Protein AF-A0A1M2VY82-F1 (afdb_monomer_lite)

Secondary structure (DSSP, 8-state):
---------PPPHHHHHHHHHHHHHHHHHHHHHHHHHHHHHHHHHHHHHHHHTS----------EEEEE-TTSSTTT-GGGGT-EEEEEEETTT--SS--SEEEEEE--TT--GGGGHHHHHHHHHHHEEETTEEPTTTTTTT---EEEEEEE-TT--TTT-HHHHHHHHHHHHHHHHHHHTTS-TT--EEEEEETHHHHHHHTT-S-TTEEEEEEES--SSS-S----HHHHHHHHHHHHHHTT--S-EEEEE-GGG-SSS-HHHHSPP-----SS----EEEEETTTSTTT-S---TTGGGT-HHHHHHHHHHHHHHHH--SHHHHHHHHHHHH--SSS--SSPPP-PPB-PPTTSEEEPPTT--EEEES-EEEEEEEEEPPPPPTT--EEEEEEEEESSBBTTB--SS--S-EEEEEEE-SSSS--BEEPPPSEEEEE--PPTTS-SSPTTT---TT--EEEEEEEEE--TT-EEEEEEEEEES-SEEEEEEPPSS---------TT-SS--EEEEEEETTEEEEEE--TT-----------PPTTS--------EEEEE--SS---S-------HHHHHHHHHHHTHHHHHHHHHHHHHHHHHHHHHHHHHT--S------------

Foldseek 3Di:
DDDDDDDDDDDDPVVVVVVVVVVVVVVLVVVLVVLVVLLVLLQVLQVVLLCFAFFFQFAFADFQWDKDWPVVLAVVLPVCNVQKTKIWIDRVFADDPDDWAAEAEEFEAQLDAQCLQGQLLRLLSVQQAPGRPHGDPVQPPQQFIGYTYMYMGRVNHGCLADLVSLVSSLVSVLSVQVVVCVSDDPPGAYAYEYAACRLLSVLLNPPDPRYQAYEYELYQQQDRLDDNDPNVVVSSVVSLVRLLPHQRAYEFEHLAPSALSRHPLRRANDDHPPDDPRPRHYYYAYQCLWAQRNGRAYRSRRSGRCSNSNLVSQLVRQSRSADDSVSNSLSCCVSGPRQLDDRPDDQDFDKDFDDPPQAAEDDAPDKDKDAQDDAKHKYKYWDDADDVPDFWWKKKKKWWQAEAPPDHFPRGAQKYKWKWKFDPDPGGITGTADFPTWGWDAFDDALAWPQHRNNGGGSSGTMIMGMHIGGNDPGMMMMIIMHDGPRHTMMIIDTDDPDDDDDDADDDPPFRGFKWKWKDQDSNDIHIGGPRPNDPRDNNRDHDDNDVVDDDPDPDDIDIDIDGSVNDDDPDDDDDDDVSSVSNSCCSSCVVVSVVVSVVSVVVVVVVVVVCVVVVPPDDDDDDDDDPDDD

Structure (mmCIF, N/CA/C/O backbone):
data_AF-A0A1M2VY82-F1
#
_entry.id   AF-A0A1M2VY82-F1
#
loop_
_atom_site.group_PDB
_atom_site.id
_atom_site.type_symbol
_atom_site.label_atom_id
_atom_site.label_alt_id
_atom_site.label_comp_id
_atom_site.label_asym_id
_atom_site.label_entity_id
_atom_site.label_seq_id
_atom_site.pdbx_PDB_ins_code
_atom_site.Cartn_x
_atom_site.Cartn_y
_atom_site.Cartn_z
_atom_site.occupancy
_atom_site.B_iso_or_equiv
_atom_site.auth_seq_id
_atom_site.auth_comp_id
_atom_site.auth_asym_id
_atom_site.auth_atom_id
_atom_site.pdbx_PDB_model_num
ATOM 1 N N . MET A 1 1 ? 37.578 89.506 -25.549 1.00 39.81 1 MET A N 1
ATOM 2 C CA . MET A 1 1 ? 36.637 89.122 -24.476 1.00 39.81 1 MET A CA 1
ATOM 3 C C . MET A 1 1 ? 36.049 87.773 -24.835 1.00 39.81 1 MET A C 1
ATOM 5 O O . MET A 1 1 ? 35.577 87.586 -25.945 1.00 39.81 1 MET A O 1
ATOM 9 N N . THR A 1 2 ? 36.244 86.821 -23.937 1.00 38.34 2 THR A N 1
ATOM 10 C CA . THR A 1 2 ? 36.054 85.375 -24.073 1.00 38.34 2 THR A CA 1
ATOM 11 C C . THR A 1 2 ? 34.580 84.970 -24.056 1.00 38.34 2 THR A C 1
ATOM 13 O O . THR A 1 2 ? 33.896 85.214 -23.067 1.00 38.34 2 THR A O 1
ATOM 16 N N . SER A 1 3 ? 34.121 84.293 -25.111 1.00 35.38 3 SER A N 1
ATOM 17 C CA . SER A 1 3 ? 32.916 83.455 -25.095 1.00 35.38 3 SER A CA 1
ATOM 18 C C . SER A 1 3 ? 33.365 82.002 -24.938 1.00 35.38 3 SER A C 1
ATOM 20 O O . SER A 1 3 ? 34.047 81.460 -25.808 1.00 35.38 3 SER A O 1
ATOM 22 N N . GLY A 1 4 ? 33.071 81.409 -23.780 1.00 38.34 4 GLY A N 1
ATOM 23 C CA . GLY A 1 4 ? 33.342 80.009 -23.483 1.00 38.34 4 GLY A CA 1
ATOM 24 C C . GLY A 1 4 ? 32.235 79.119 -24.038 1.00 38.34 4 GLY A C 1
ATOM 25 O O . GLY A 1 4 ? 31.127 79.098 -23.512 1.00 38.34 4 GLY A O 1
ATOM 26 N N . THR A 1 5 ? 32.542 78.354 -25.081 1.00 43.88 5 THR A N 1
ATOM 27 C CA . THR A 1 5 ? 31.709 77.243 -25.551 1.00 43.88 5 THR A CA 1
ATOM 28 C C . THR A 1 5 ? 32.062 75.962 -24.796 1.00 43.88 5 THR A C 1
ATOM 30 O O . THR A 1 5 ? 33.192 75.475 -24.872 1.00 43.88 5 THR A O 1
ATOM 33 N N . ASN A 1 6 ? 31.072 75.412 -24.090 1.00 46.72 6 ASN A N 1
ATOM 34 C CA . ASN A 1 6 ? 31.069 74.084 -23.473 1.00 46.72 6 ASN A CA 1
ATOM 35 C C . ASN A 1 6 ? 31.542 72.991 -24.454 1.00 46.72 6 ASN A C 1
ATOM 37 O O . ASN A 1 6 ? 30.836 72.675 -25.411 1.00 46.72 6 ASN A O 1
ATOM 41 N N . ARG A 1 7 ? 32.683 72.341 -24.180 1.00 41.84 7 ARG A N 1
ATOM 42 C CA . ARG A 1 7 ? 32.998 71.009 -24.726 1.00 41.84 7 ARG A CA 1
ATOM 43 C C . ARG A 1 7 ? 32.523 69.949 -23.736 1.00 41.84 7 ARG A C 1
ATOM 45 O O . ARG A 1 7 ? 33.164 69.718 -22.713 1.00 41.84 7 ARG A O 1
ATOM 52 N N . ARG A 1 8 ? 31.414 69.283 -24.061 1.00 46.25 8 ARG A N 1
ATOM 53 C CA . ARG A 1 8 ? 31.051 67.983 -23.481 1.00 46.25 8 ARG A CA 1
ATOM 54 C C . ARG A 1 8 ? 32.192 67.006 -23.812 1.00 46.25 8 ARG A C 1
ATOM 56 O O . ARG A 1 8 ? 32.495 66.801 -24.981 1.00 46.25 8 ARG A O 1
ATOM 63 N N . LYS A 1 9 ? 32.860 66.455 -22.794 1.00 45.47 9 LYS A N 1
ATOM 64 C CA . LYS A 1 9 ? 33.780 65.317 -22.949 1.00 45.47 9 LYS A CA 1
ATOM 65 C C . LYS A 1 9 ? 32.943 64.081 -23.291 1.00 45.47 9 LYS A C 1
ATOM 67 O O . LYS A 1 9 ? 32.329 63.505 -22.398 1.00 45.47 9 LYS A O 1
ATOM 72 N N . GLU A 1 10 ? 32.908 63.689 -24.557 1.00 49.75 10 GLU A N 1
ATOM 73 C CA . GLU A 1 10 ? 32.494 62.338 -24.948 1.00 49.75 10 GLU A CA 1
ATOM 74 C C . GLU A 1 10 ? 33.611 61.356 -24.556 1.00 49.75 10 GLU A C 1
ATOM 76 O O . GLU A 1 10 ? 34.790 61.608 -24.820 1.00 49.75 10 GLU A O 1
ATOM 81 N N . ARG A 1 11 ? 33.262 60.278 -23.840 1.00 46.00 11 ARG A N 1
ATOM 82 C CA . ARG A 1 11 ? 34.206 59.196 -23.509 1.00 46.00 11 ARG A CA 1
ATOM 83 C C . ARG A 1 11 ? 34.507 58.384 -24.778 1.00 46.00 11 ARG A C 1
ATOM 85 O O . ARG A 1 11 ? 33.597 58.188 -25.579 1.00 46.00 11 ARG A O 1
ATOM 92 N N . PRO A 1 12 ? 35.744 57.892 -24.963 1.00 44.81 12 PRO A N 1
ATOM 93 C CA . PRO A 1 12 ? 36.091 57.073 -26.119 1.00 44.81 12 PRO A CA 1
ATOM 94 C C . PRO A 1 12 ? 35.356 55.715 -26.081 1.00 44.81 12 PRO A C 1
ATOM 96 O O . PRO A 1 12 ? 35.240 55.129 -25.001 1.00 44.81 12 PRO A O 1
ATOM 99 N N . PRO A 1 13 ? 34.912 55.182 -27.236 1.00 51.91 13 PRO A N 1
ATOM 100 C CA . PRO A 1 13 ? 34.084 53.971 -27.324 1.00 51.91 13 PRO A CA 1
ATOM 101 C C . PRO A 1 13 ? 34.755 52.712 -26.745 1.00 51.91 13 PRO A C 1
ATOM 103 O O . PRO A 1 13 ? 34.078 51.871 -26.172 1.00 51.91 13 PRO A O 1
ATOM 106 N N . PHE A 1 14 ? 36.088 52.629 -26.779 1.00 47.03 14 PHE A N 1
ATOM 107 C CA . PHE A 1 14 ? 36.851 51.495 -26.237 1.00 47.03 14 PHE A CA 1
ATOM 108 C C . PHE A 1 14 ? 36.823 51.372 -24.702 1.00 47.03 14 PHE A C 1
ATOM 110 O O . PHE A 1 14 ? 37.009 50.284 -24.173 1.00 47.03 14 PHE A O 1
ATOM 117 N N . ALA A 1 15 ? 36.622 52.473 -23.968 1.00 46.16 15 ALA A N 1
ATOM 118 C CA . ALA A 1 15 ? 36.572 52.438 -22.501 1.00 46.16 15 ALA A CA 1
ATOM 119 C C . ALA A 1 15 ? 35.181 52.048 -21.974 1.00 46.16 15 ALA A C 1
ATOM 121 O O . ALA A 1 15 ? 35.079 51.510 -20.877 1.00 46.16 15 ALA A O 1
ATOM 122 N N . ALA A 1 16 ? 34.127 52.307 -22.755 1.00 49.38 16 ALA A N 1
ATOM 123 C CA . ALA A 1 16 ? 32.776 51.850 -22.442 1.00 49.38 16 ALA A CA 1
ATOM 124 C C . ALA A 1 16 ? 32.661 50.321 -22.583 1.00 49.38 16 ALA A C 1
ATOM 126 O O . ALA A 1 16 ? 32.101 49.683 -21.702 1.00 49.38 16 ALA A O 1
ATOM 127 N N . ASP A 1 17 ? 33.294 49.748 -23.611 1.00 54.78 17 ASP A N 1
ATOM 128 C CA . ASP A 1 17 ? 33.278 48.307 -23.920 1.00 54.78 17 ASP A CA 1
ATOM 129 C C . ASP A 1 17 ? 33.936 47.442 -22.818 1.00 54.78 17 ASP A C 1
ATOM 131 O O . ASP A 1 17 ? 33.444 46.374 -22.454 1.00 54.78 17 ASP A O 1
ATOM 135 N N . VAL A 1 18 ? 35.031 47.929 -22.215 1.00 56.91 18 VAL A N 1
ATOM 136 C CA . VAL A 1 18 ? 35.753 47.214 -21.140 1.00 56.91 18 VAL A CA 1
ATOM 137 C C . VAL A 1 18 ? 35.019 47.298 -19.795 1.00 56.91 18 VAL A C 1
ATOM 139 O O . VAL A 1 18 ? 34.948 46.299 -19.075 1.00 56.91 18 VAL A O 1
ATOM 142 N N . ASP A 1 19 ? 34.447 48.460 -19.456 1.00 58.56 19 ASP A N 1
ATOM 143 C CA . ASP A 1 19 ? 33.618 48.620 -18.249 1.00 58.56 19 ASP A CA 1
ATOM 144 C C . ASP A 1 19 ? 32.339 47.766 -18.339 1.00 58.56 19 ASP A C 1
ATOM 146 O O . ASP A 1 19 ? 31.930 47.152 -17.350 1.00 58.56 19 ASP A O 1
ATOM 150 N N . GLU A 1 20 ? 31.742 47.667 -19.530 1.00 61.03 20 GLU A N 1
ATOM 151 C CA . GLU A 1 20 ? 30.562 46.843 -19.803 1.00 61.03 20 GLU A CA 1
ATOM 152 C C . GLU A 1 20 ? 30.895 45.340 -19.731 1.00 61.03 20 GLU A C 1
ATOM 154 O O . GLU A 1 20 ? 30.187 44.580 -19.064 1.00 61.03 20 GLU A O 1
ATOM 159 N N . GLN A 1 21 ? 32.050 44.913 -20.259 1.00 59.47 21 GLN A N 1
ATOM 160 C CA . GLN A 1 21 ? 32.574 43.550 -20.078 1.00 59.47 21 GLN A CA 1
ATOM 161 C C . GLN A 1 21 ? 32.847 43.194 -18.611 1.00 59.47 21 GLN A C 1
ATOM 163 O O . GLN A 1 21 ? 32.533 42.086 -18.167 1.00 59.47 21 GLN A O 1
ATOM 168 N N . HIS A 1 22 ? 33.438 44.105 -17.835 1.00 66.25 22 HIS A N 1
ATOM 169 C CA . HIS A 1 22 ? 33.717 43.871 -16.415 1.00 66.25 22 HIS A CA 1
ATOM 170 C C . HIS A 1 22 ? 32.434 43.823 -15.577 1.00 66.25 22 HIS A C 1
ATOM 172 O O . HIS A 1 22 ? 32.337 43.010 -14.654 1.00 66.25 22 HIS A O 1
ATOM 178 N N . ALA A 1 23 ? 31.433 44.642 -15.907 1.00 68.44 23 ALA A N 1
ATOM 179 C CA . ALA A 1 23 ? 30.114 44.583 -15.287 1.00 68.44 23 ALA A CA 1
ATOM 180 C C . ALA A 1 23 ? 29.405 43.252 -15.590 1.00 68.44 23 ALA A C 1
ATOM 182 O O . ALA A 1 23 ? 28.889 42.611 -14.672 1.00 68.44 23 ALA A O 1
ATOM 183 N N . MET A 1 24 ? 29.456 42.791 -16.843 1.00 67.25 24 MET A N 1
ATOM 184 C CA . MET A 1 24 ? 28.854 41.526 -17.273 1.00 67.25 24 MET A CA 1
ATOM 185 C C . MET A 1 24 ? 29.531 40.310 -16.621 1.00 67.25 24 MET A C 1
ATOM 187 O O . MET A 1 24 ? 28.850 39.424 -16.110 1.00 67.25 24 MET A O 1
ATOM 191 N N . SER A 1 25 ? 30.865 40.302 -16.526 1.00 70.75 25 SER A N 1
ATOM 192 C CA . SER A 1 25 ? 31.622 39.242 -15.842 1.00 70.75 25 SER A CA 1
ATOM 193 C C . SER A 1 25 ? 31.306 39.158 -14.341 1.00 70.75 25 SER A C 1
ATOM 195 O O . SER A 1 25 ? 31.127 38.066 -13.799 1.00 70.75 25 SER A O 1
ATOM 197 N N . ARG A 1 26 ? 31.167 40.305 -13.660 1.00 77.50 26 ARG A N 1
ATOM 198 C CA . ARG A 1 26 ? 30.767 40.354 -12.242 1.00 77.50 26 ARG A CA 1
ATOM 199 C C . ARG A 1 26 ? 29.339 39.864 -12.033 1.00 77.50 26 ARG A C 1
ATOM 201 O O . ARG A 1 26 ? 29.094 39.128 -11.081 1.00 77.50 26 ARG A O 1
ATOM 208 N N . LEU A 1 27 ? 28.414 40.243 -12.915 1.00 78.25 27 LEU A N 1
ATOM 209 C CA . LEU A 1 27 ? 27.028 39.781 -12.863 1.00 78.25 27 LEU A CA 1
ATOM 210 C C . LEU A 1 27 ? 26.944 38.258 -13.035 1.00 78.25 27 LEU A C 1
ATOM 212 O O . LEU A 1 27 ? 26.254 37.593 -12.268 1.00 78.25 27 LEU A O 1
ATOM 216 N N . LEU A 1 28 ? 27.709 37.703 -13.977 1.00 77.88 28 LEU A N 1
ATOM 217 C CA . LEU A 1 28 ? 27.788 36.265 -14.231 1.00 77.88 28 LEU A CA 1
ATOM 218 C C . LEU A 1 28 ? 28.371 35.496 -13.037 1.00 77.88 28 LEU A C 1
ATOM 220 O O . LEU A 1 28 ? 27.840 34.457 -12.644 1.00 77.88 28 LEU A O 1
ATOM 224 N N . ALA A 1 29 ? 29.426 36.027 -12.412 1.00 79.44 29 ALA A N 1
ATOM 225 C CA . ALA A 1 29 ? 30.008 35.449 -11.203 1.00 79.44 29 ALA A CA 1
ATOM 226 C C . ALA A 1 29 ? 29.014 35.466 -10.027 1.00 79.44 29 ALA A C 1
ATOM 228 O O . ALA A 1 29 ? 28.838 34.445 -9.364 1.00 79.44 29 ALA A O 1
ATOM 229 N N . LEU A 1 30 ? 28.314 36.585 -9.803 1.00 85.31 30 LEU A N 1
ATOM 230 C CA . LEU A 1 30 ? 27.274 36.695 -8.772 1.00 85.31 30 LEU A CA 1
ATOM 231 C C . LEU A 1 30 ? 26.125 35.712 -9.015 1.00 85.31 30 LEU A C 1
ATOM 233 O O . LEU A 1 30 ? 25.692 35.035 -8.088 1.00 85.31 30 LEU A O 1
ATOM 237 N N . PHE A 1 31 ? 25.669 35.594 -10.261 1.00 83.69 31 PHE A N 1
ATOM 238 C CA . PHE A 1 31 ? 24.613 34.664 -10.649 1.00 83.69 31 PHE A CA 1
ATOM 239 C C . PHE A 1 31 ? 25.029 33.197 -10.479 1.00 83.69 31 PHE A C 1
ATOM 241 O O . PHE A 1 31 ? 24.236 32.369 -10.027 1.00 83.69 31 PHE A O 1
ATOM 248 N N . THR A 1 32 ? 26.290 32.877 -10.778 1.00 81.25 32 THR A N 1
ATOM 249 C CA . THR A 1 32 ? 26.857 31.536 -10.577 1.00 81.25 32 THR A CA 1
ATOM 250 C C . THR A 1 32 ? 26.927 31.193 -9.091 1.00 81.25 32 THR A C 1
ATOM 252 O O . THR A 1 32 ? 26.458 30.133 -8.685 1.00 81.25 32 THR A O 1
ATOM 255 N N . VAL A 1 33 ? 27.452 32.103 -8.261 1.00 86.69 33 VAL A N 1
ATOM 256 C CA . VAL A 1 33 ? 27.512 31.917 -6.802 1.00 86.69 33 VAL A CA 1
ATOM 257 C C . VAL A 1 33 ? 26.108 31.766 -6.222 1.00 86.69 33 VAL A C 1
ATOM 259 O O . VAL A 1 33 ? 25.868 30.833 -5.460 1.00 86.69 33 VAL A O 1
ATOM 262 N N . PHE A 1 34 ? 25.165 32.621 -6.623 1.00 87.94 34 PHE A N 1
ATOM 263 C CA . PHE A 1 34 ? 23.764 32.513 -6.217 1.00 87.94 34 PHE A CA 1
ATOM 264 C C . PHE A 1 34 ? 23.166 31.153 -6.592 1.00 87.94 34 PHE A C 1
ATOM 266 O O . PHE A 1 34 ? 22.558 30.503 -5.746 1.00 87.94 34 PHE A O 1
ATOM 273 N N . SER A 1 35 ? 23.391 30.685 -7.823 1.00 84.31 35 SER A N 1
ATOM 274 C CA . SER A 1 35 ? 22.879 29.392 -8.292 1.00 84.31 35 SER A CA 1
ATOM 275 C C . SER A 1 35 ? 23.459 28.221 -7.494 1.00 84.31 35 SER A C 1
ATOM 277 O O . SER A 1 35 ? 22.714 27.329 -7.095 1.00 84.31 35 SER A O 1
ATOM 279 N N . LEU A 1 36 ? 24.763 28.234 -7.198 1.00 85.88 36 LEU A N 1
ATOM 280 C CA . LEU A 1 36 ? 25.406 27.201 -6.378 1.00 85.88 36 LEU A CA 1
ATOM 281 C C . LEU A 1 36 ? 24.867 27.190 -4.943 1.00 85.88 36 LEU A C 1
ATOM 283 O O . LEU A 1 36 ? 24.580 26.121 -4.408 1.00 85.88 36 LEU A O 1
ATOM 287 N N . VAL A 1 37 ? 24.697 28.365 -4.329 1.00 89.69 37 VAL A N 1
ATOM 288 C CA . VAL A 1 37 ? 24.122 28.488 -2.980 1.00 89.69 37 VAL A CA 1
ATOM 289 C C . VAL A 1 37 ? 22.669 28.015 -2.964 1.00 89.69 37 VAL A C 1
ATOM 29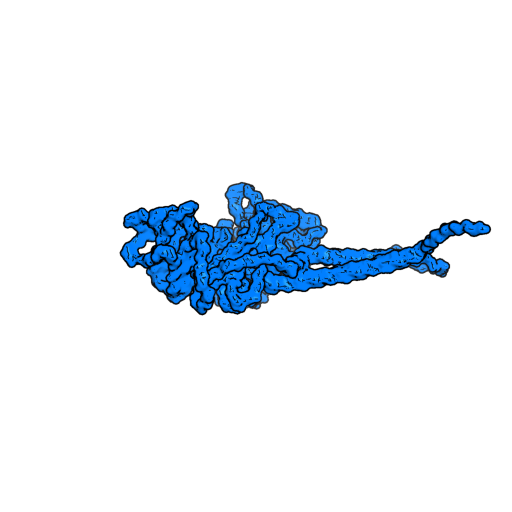1 O O . VAL A 1 37 ? 22.284 27.280 -2.057 1.00 89.69 37 VAL A O 1
ATOM 294 N N . ALA A 1 38 ? 21.875 28.373 -3.975 1.00 87.50 38 ALA A N 1
ATOM 295 C CA . ALA A 1 38 ? 20.488 27.938 -4.100 1.00 87.50 38 ALA A CA 1
ATOM 296 C C . ALA A 1 38 ? 20.379 26.411 -4.221 1.00 87.50 38 ALA A C 1
ATOM 298 O O . ALA A 1 38 ? 19.638 25.795 -3.459 1.00 87.50 38 ALA A O 1
ATOM 299 N N . VAL A 1 39 ? 21.162 25.785 -5.108 1.00 85.62 39 VAL A N 1
ATOM 300 C CA . VAL A 1 39 ? 21.196 24.319 -5.262 1.00 85.62 39 VAL A CA 1
ATOM 301 C C . VAL A 1 39 ? 21.651 23.638 -3.974 1.00 85.62 39 VAL A C 1
ATOM 303 O O . VAL A 1 39 ? 21.015 22.680 -3.542 1.00 85.62 39 VAL A O 1
ATOM 306 N N . ALA A 1 40 ? 22.703 24.146 -3.325 1.00 88.50 40 ALA A N 1
ATOM 307 C CA . ALA A 1 40 ? 23.164 23.608 -2.049 1.00 88.50 40 ALA A CA 1
ATOM 308 C C . ALA A 1 40 ? 22.068 23.698 -0.977 1.00 88.50 40 ALA A C 1
ATOM 310 O O . ALA A 1 40 ? 21.816 22.724 -0.277 1.00 88.50 40 ALA A O 1
ATOM 311 N N . THR A 1 41 ? 21.373 24.835 -0.886 1.00 90.69 41 THR A N 1
ATOM 312 C CA . THR A 1 41 ? 20.292 25.051 0.088 1.00 90.69 41 THR A CA 1
ATOM 313 C C . THR A 1 41 ? 19.132 24.092 -0.155 1.00 90.69 41 THR A C 1
ATOM 315 O O . THR A 1 41 ? 18.679 23.440 0.779 1.00 90.69 41 THR A O 1
ATOM 318 N N . LEU A 1 42 ? 18.692 23.953 -1.410 1.00 88.94 42 LEU A N 1
ATOM 319 C CA . LEU A 1 42 ? 17.638 23.014 -1.799 1.00 88.94 42 LEU A CA 1
ATOM 320 C C . LEU A 1 42 ? 18.026 21.566 -1.486 1.00 88.94 42 LEU A C 1
ATOM 322 O O . LEU A 1 42 ? 17.202 20.817 -0.972 1.00 88.94 42 LEU A O 1
ATOM 326 N N . TYR A 1 43 ? 19.275 21.184 -1.758 1.00 86.19 43 TYR A N 1
ATOM 327 C CA . TYR A 1 43 ? 19.786 19.846 -1.472 1.00 86.19 43 TYR A CA 1
ATOM 328 C C . TYR A 1 43 ? 19.824 19.560 0.033 1.00 86.19 43 TYR A C 1
ATOM 330 O O . TYR A 1 43 ? 19.265 18.562 0.477 1.00 86.19 43 TYR A O 1
ATOM 338 N N . TYR A 1 44 ? 20.428 20.447 0.830 1.00 89.19 44 TYR A N 1
ATOM 339 C CA . TYR A 1 44 ? 20.504 20.264 2.281 1.00 89.19 44 TYR A CA 1
ATOM 340 C C . TYR A 1 44 ? 19.121 20.261 2.931 1.00 89.19 44 TYR A C 1
ATOM 342 O O . TYR A 1 44 ? 18.854 19.400 3.764 1.00 89.19 44 TYR A O 1
ATOM 350 N N . ALA A 1 45 ? 18.226 21.162 2.515 1.00 88.88 45 ALA A N 1
ATOM 351 C CA . ALA A 1 45 ? 16.853 21.174 3.001 1.00 88.88 45 ALA A CA 1
ATOM 352 C C . ALA A 1 45 ? 16.099 19.891 2.605 1.00 88.88 45 ALA A C 1
ATOM 354 O O . ALA A 1 45 ? 15.363 19.343 3.418 1.00 88.88 45 ALA A O 1
ATOM 355 N N . ALA A 1 46 ? 16.298 19.362 1.392 1.00 84.31 46 ALA A N 1
ATOM 356 C CA . ALA A 1 46 ? 15.660 18.116 0.960 1.00 84.31 46 ALA A CA 1
ATOM 357 C C . ALA A 1 46 ? 16.137 16.904 1.778 1.00 84.31 46 ALA A C 1
ATOM 359 O O . ALA A 1 46 ? 15.313 16.098 2.209 1.00 84.31 46 ALA A O 1
ATOM 360 N N . ILE A 1 47 ? 17.441 16.793 2.045 1.00 82.88 47 ILE A N 1
ATOM 361 C CA . ILE A 1 47 ? 17.985 15.711 2.878 1.00 82.88 47 ILE A CA 1
ATOM 362 C C . ILE A 1 47 ? 17.470 15.813 4.317 1.00 82.88 47 ILE A C 1
ATOM 364 O O . ILE A 1 47 ? 17.011 14.816 4.862 1.00 82.88 47 ILE A O 1
ATOM 368 N N . ASP A 1 48 ? 17.453 17.009 4.906 1.00 83.50 48 ASP A N 1
ATOM 369 C CA . ASP A 1 48 ? 16.941 17.219 6.266 1.00 83.50 48 ASP A CA 1
ATOM 370 C C . ASP A 1 48 ? 15.444 16.863 6.398 1.00 83.50 48 ASP A C 1
ATOM 372 O O . ASP A 1 48 ? 15.001 16.338 7.422 1.00 83.50 48 ASP A O 1
ATOM 376 N N . THR A 1 49 ? 14.649 17.051 5.333 1.00 79.38 49 THR A N 1
ATOM 377 C CA . THR A 1 49 ? 13.229 16.648 5.336 1.00 79.38 49 THR A CA 1
ATOM 378 C C . THR A 1 49 ? 12.990 15.140 5.397 1.00 79.38 49 THR A C 1
ATOM 380 O O . THR A 1 49 ? 11.895 14.741 5.799 1.00 79.38 49 THR A O 1
ATOM 383 N N . LEU A 1 50 ? 13.970 14.306 5.026 1.00 72.62 50 LEU A N 1
ATOM 384 C CA . LEU A 1 50 ? 13.845 12.845 5.107 1.00 72.62 50 LEU A CA 1
ATOM 385 C C . LEU A 1 50 ? 13.733 12.378 6.552 1.00 72.62 50 LEU A C 1
ATOM 387 O O . LEU A 1 50 ? 12.864 11.575 6.881 1.00 72.62 50 LEU A O 1
ATOM 391 N N . ASP A 1 51 ? 14.578 12.928 7.417 1.00 69.12 51 ASP A N 1
ATOM 392 C CA . ASP A 1 51 ? 14.602 12.526 8.814 1.00 69.12 51 ASP A CA 1
ATOM 393 C C . ASP A 1 51 ? 13.456 13.175 9.592 1.00 69.12 51 ASP A C 1
ATOM 395 O O . ASP A 1 51 ? 12.956 12.584 10.554 1.00 69.12 51 ASP A O 1
ATOM 399 N N . THR A 1 52 ? 13.045 14.391 9.206 1.00 71.94 52 THR A N 1
ATOM 400 C CA . THR A 1 52 ? 12.140 15.260 9.978 1.00 71.94 52 THR A CA 1
ATOM 401 C C . THR A 1 52 ? 10.660 15.143 9.646 1.00 71.94 52 THR A C 1
ATOM 403 O O . THR A 1 52 ? 9.860 15.184 10.580 1.00 71.94 52 THR A O 1
ATOM 406 N N . LEU A 1 53 ? 10.270 14.997 8.375 1.00 70.81 53 LEU A N 1
ATOM 407 C CA . LEU A 1 53 ? 8.858 15.095 7.981 1.00 70.81 53 LEU A CA 1
ATOM 408 C C . LEU A 1 53 ? 8.058 13.830 8.300 1.00 70.81 53 LEU A C 1
ATOM 410 O O . LEU A 1 53 ? 6.969 13.905 8.858 1.00 70.81 53 LEU A O 1
ATOM 414 N N . SER A 1 54 ? 8.595 12.670 7.936 1.00 68.06 54 SER A N 1
ATOM 415 C CA . SER A 1 54 ? 7.976 11.377 8.212 1.00 68.06 54 SER A CA 1
ATOM 416 C C . SER A 1 54 ? 9.105 10.369 8.415 1.00 68.06 54 SER A C 1
ATOM 418 O O . SER A 1 54 ? 9.624 9.839 7.426 1.00 68.06 54 SER A O 1
ATOM 420 N N . PRO A 1 55 ? 9.569 10.181 9.669 1.00 70.12 55 PRO A N 1
ATOM 421 C CA . PRO A 1 55 ? 10.648 9.248 9.947 1.00 70.12 55 PRO A CA 1
ATOM 422 C C . PRO A 1 55 ? 10.260 7.870 9.421 1.00 70.12 55 PRO A C 1
ATOM 424 O O . PRO A 1 55 ? 9.136 7.411 9.611 1.00 70.12 55 PRO A O 1
ATOM 427 N N . GLN A 1 56 ? 11.185 7.222 8.725 1.00 84.62 56 GLN A N 1
ATOM 428 C CA . GLN A 1 56 ? 10.912 5.938 8.102 1.00 84.62 56 GLN A CA 1
ATOM 429 C C . GLN A 1 56 ? 11.011 4.818 9.145 1.00 84.62 56 GLN A C 1
ATOM 431 O O . GLN A 1 56 ? 12.097 4.430 9.574 1.00 84.62 56 GLN A O 1
ATOM 436 N N . GLY A 1 57 ? 9.872 4.247 9.523 1.00 89.31 57 GLY A N 1
ATOM 437 C CA . GLY A 1 57 ? 9.775 3.084 10.401 1.00 89.31 57 GLY A CA 1
ATOM 438 C C . GLY A 1 57 ? 10.000 1.759 9.676 1.00 89.31 57 GLY A C 1
ATOM 439 O O . GLY A 1 57 ? 9.256 0.815 9.904 1.00 89.31 57 GLY A O 1
ATOM 440 N N . CYS A 1 58 ? 10.966 1.673 8.760 1.00 92.06 58 CYS A N 1
ATOM 441 C CA . CYS A 1 58 ? 11.174 0.460 7.969 1.00 92.06 58 CYS A CA 1
ATOM 442 C C . CYS A 1 58 ? 12.141 -0.502 8.647 1.00 92.06 58 CYS A C 1
ATOM 444 O O . CYS A 1 58 ? 13.353 -0.296 8.621 1.00 92.06 58 CYS A O 1
ATOM 446 N N . ARG A 1 59 ? 11.616 -1.614 9.170 1.00 94.31 59 ARG A N 1
ATOM 447 C CA . ARG A 1 59 ? 12.453 -2.704 9.682 1.00 94.31 59 ARG A CA 1
ATOM 448 C C . ARG A 1 59 ? 13.168 -3.415 8.535 1.00 94.31 59 ARG A C 1
ATOM 450 O O . ARG A 1 59 ? 12.555 -3.763 7.521 1.00 94.31 59 ARG A O 1
ATOM 457 N N . MET A 1 60 ? 14.469 -3.652 8.709 1.00 91.75 60 MET A N 1
ATOM 458 C CA . MET A 1 60 ? 15.267 -4.410 7.742 1.00 91.75 60 MET A CA 1
ATOM 459 C C . MET A 1 60 ? 14.769 -5.850 7.600 1.00 91.75 60 MET A C 1
ATOM 461 O O . MET A 1 60 ? 14.258 -6.460 8.542 1.00 91.75 60 MET A O 1
ATOM 465 N N . SER A 1 61 ? 14.938 -6.402 6.399 1.00 89.50 61 SER A N 1
ATOM 466 C CA . SER A 1 61 ? 14.585 -7.781 6.071 1.00 89.50 61 SER A CA 1
ATOM 467 C C . SER A 1 61 ? 15.806 -8.595 5.665 1.00 89.50 61 SER A C 1
ATOM 469 O O . SER A 1 61 ? 16.685 -8.107 4.959 1.00 89.50 61 SER A O 1
ATOM 471 N N . TRP A 1 62 ? 15.840 -9.847 6.113 1.00 89.31 62 TRP A N 1
ATOM 472 C CA . TRP A 1 62 ? 16.896 -10.812 5.820 1.00 89.31 62 TRP A CA 1
ATOM 473 C C . TRP A 1 62 ? 16.304 -11.976 5.031 1.00 89.31 62 TRP A C 1
ATOM 475 O O . TRP A 1 62 ? 15.131 -12.297 5.215 1.00 89.31 62 TRP A O 1
ATOM 485 N N . MET A 1 63 ? 17.097 -12.562 4.138 1.00 94.94 63 MET A N 1
ATOM 486 C CA . MET A 1 63 ? 16.645 -13.574 3.179 1.00 94.94 63 MET A CA 1
ATOM 487 C C . MET A 1 63 ? 17.816 -14.427 2.682 1.00 94.94 63 MET A C 1
ATOM 489 O O . MET A 1 63 ? 18.974 -14.011 2.801 1.00 94.94 63 MET A O 1
ATOM 493 N N . TRP A 1 64 ? 17.501 -15.552 2.045 1.00 95.50 64 TRP A N 1
ATOM 494 C CA . TRP A 1 64 ? 18.447 -16.482 1.424 1.00 95.50 64 TRP A CA 1
ATOM 495 C C . TRP A 1 6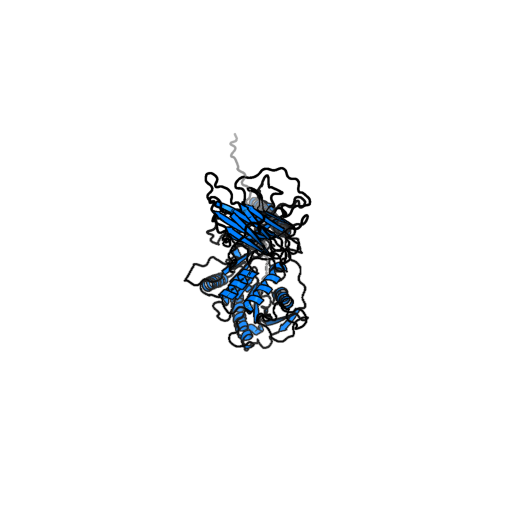4 ? 18.176 -16.589 -0.081 1.00 95.50 64 TRP A C 1
ATOM 497 O O . TRP A 1 64 ? 17.619 -17.582 -0.548 1.00 95.50 64 TRP A O 1
ATOM 507 N N . PRO A 1 65 ? 18.533 -15.560 -0.869 1.00 95.81 65 PRO A N 1
ATOM 508 C CA . PRO A 1 65 ? 18.063 -15.452 -2.236 1.00 95.81 65 PRO A CA 1
ATOM 509 C C . PRO A 1 65 ? 18.815 -16.424 -3.154 1.00 95.81 65 PRO A C 1
ATOM 511 O O . PRO A 1 65 ? 20.045 -16.428 -3.201 1.00 95.81 65 PRO A O 1
ATOM 514 N N . SER A 1 66 ? 18.071 -17.198 -3.934 1.00 96.00 66 SER A N 1
ATOM 515 C CA . SER A 1 66 ? 18.571 -17.995 -5.053 1.00 96.00 66 SER A CA 1
ATOM 516 C C . SER A 1 66 ? 17.875 -17.538 -6.332 1.00 96.00 66 SER A C 1
ATOM 518 O O . SER A 1 66 ? 16.652 -17.417 -6.365 1.00 96.00 66 SER A O 1
ATOM 520 N N . TYR A 1 67 ? 18.649 -17.254 -7.380 1.00 96.31 67 TYR A N 1
ATOM 521 C CA . TYR A 1 67 ? 18.125 -16.784 -8.663 1.00 96.31 67 TYR A CA 1
ATOM 522 C C . TYR A 1 67 ? 18.408 -17.811 -9.750 1.00 96.31 67 TYR A C 1
ATOM 524 O O . TYR A 1 67 ? 19.560 -18.142 -10.034 1.00 96.31 67 TYR A O 1
ATOM 532 N N . ILE A 1 68 ? 17.345 -18.295 -10.382 1.00 97.50 68 ILE A N 1
ATOM 533 C CA . ILE A 1 68 ? 17.404 -19.327 -11.413 1.00 97.50 68 ILE A CA 1
ATOM 534 C C . ILE A 1 68 ? 17.039 -18.691 -12.749 1.00 97.50 68 ILE A C 1
ATOM 536 O O . ILE A 1 68 ? 15.885 -18.323 -12.985 1.00 97.50 68 ILE A O 1
ATOM 540 N N . LEU A 1 69 ? 18.024 -18.581 -13.639 1.00 97.75 69 LEU A N 1
ATOM 541 C CA . LEU A 1 69 ? 17.809 -18.078 -14.991 1.00 97.75 69 LEU A CA 1
ATOM 542 C C . LEU A 1 69 ? 16.852 -19.000 -15.755 1.00 97.75 69 LEU A C 1
ATOM 544 O O . LEU A 1 69 ? 17.107 -20.198 -15.902 1.00 97.75 69 LEU A O 1
ATOM 548 N N . GLN A 1 70 ? 15.792 -18.426 -16.315 1.00 97.94 70 GLN A N 1
ATOM 549 C CA . GLN A 1 70 ? 14.865 -19.122 -17.203 1.00 97.94 70 GLN A CA 1
ATOM 550 C C . GLN A 1 70 ? 15.466 -19.239 -18.608 1.00 97.94 70 GLN A C 1
ATOM 552 O O . GLN A 1 70 ? 15.045 -18.575 -19.547 1.00 97.94 70 GLN A O 1
ATOM 557 N N . SER A 1 71 ? 16.478 -20.096 -18.758 1.00 96.75 71 SER A N 1
ATOM 558 C CA . SER A 1 71 ? 17.275 -20.218 -19.990 1.00 96.75 71 SER A CA 1
ATOM 559 C C . SER A 1 71 ? 16.492 -20.687 -21.220 1.00 96.75 71 SER A C 1
ATOM 561 O O . SER A 1 71 ? 16.955 -20.490 -22.338 1.00 96.75 71 SER A O 1
ATOM 563 N N . ARG A 1 72 ? 15.309 -21.288 -21.030 1.00 97.50 72 ARG A N 1
ATOM 564 C CA . ARG A 1 72 ? 14.398 -21.677 -22.120 1.00 97.50 72 ARG A CA 1
ATOM 565 C C . ARG A 1 72 ? 13.551 -20.516 -22.645 1.00 97.50 72 ARG A C 1
ATOM 567 O O . ARG A 1 72 ? 12.956 -20.651 -23.711 1.00 97.50 72 ARG A O 1
ATOM 574 N N . PHE A 1 73 ? 13.498 -19.390 -21.933 1.00 97.94 73 PHE A N 1
ATOM 575 C CA . PHE A 1 73 ? 12.906 -18.154 -22.437 1.00 97.94 73 PHE A CA 1
ATOM 576 C C . PHE A 1 73 ? 13.929 -17.406 -23.298 1.00 97.94 73 PHE A C 1
ATOM 578 O O . PHE A 1 73 ? 14.497 -16.384 -22.915 1.00 97.94 73 PHE A O 1
ATOM 585 N N . ASP A 1 74 ? 14.223 -17.994 -24.454 1.00 96.81 74 ASP A N 1
ATOM 586 C CA . ASP A 1 74 ? 15.280 -17.562 -25.358 1.00 96.81 74 ASP A CA 1
ATOM 587 C C . ASP A 1 74 ? 14.728 -16.847 -26.610 1.00 96.81 74 ASP A C 1
ATOM 589 O O . ASP A 1 74 ? 13.584 -16.385 -26.673 1.00 96.81 74 ASP A O 1
ATOM 593 N N . HIS A 1 75 ? 15.560 -16.753 -27.647 1.00 96.38 75 HIS A N 1
ATOM 594 C CA . HIS A 1 75 ? 15.215 -16.128 -28.922 1.00 96.38 75 HIS A CA 1
ATOM 595 C C . HIS A 1 75 ? 14.038 -16.736 -29.672 1.00 96.38 75 HIS A C 1
ATOM 597 O O . HIS A 1 75 ? 13.484 -16.061 -30.542 1.00 96.38 75 HIS A O 1
ATOM 603 N N . SER A 1 76 ? 13.670 -17.982 -29.373 1.00 96.94 76 SER A N 1
ATOM 604 C CA . SER A 1 76 ? 12.488 -18.612 -29.956 1.00 96.94 76 SER A CA 1
ATOM 605 C C . SER A 1 76 ? 11.191 -17.960 -29.469 1.00 96.94 76 SER A C 1
ATOM 607 O O . SER A 1 76 ? 10.221 -17.902 -30.223 1.00 96.94 76 SER A O 1
ATOM 609 N N . TRP A 1 77 ? 11.191 -17.396 -28.257 1.00 97.88 77 TRP A N 1
ATOM 610 C CA . TRP A 1 77 ? 10.043 -16.700 -27.675 1.00 97.88 77 TRP A CA 1
ATOM 611 C C . TRP A 1 77 ? 9.997 -15.220 -28.046 1.00 97.88 77 TRP A C 1
ATOM 613 O O . TRP A 1 77 ? 8.928 -14.676 -28.349 1.00 97.88 77 TRP A O 1
ATOM 623 N N . THR A 1 78 ? 11.152 -14.551 -28.012 1.00 97.75 78 THR A N 1
ATOM 624 C CA . THR A 1 78 ? 11.258 -13.120 -28.307 1.00 97.75 78 THR A CA 1
ATOM 625 C C . THR A 1 78 ? 12.666 -12.721 -28.762 1.00 97.75 78 THR A C 1
ATOM 627 O O . THR A 1 78 ? 13.661 -13.141 -28.166 1.00 97.75 78 THR A O 1
ATOM 630 N N . PRO A 1 79 ? 12.815 -11.846 -29.777 1.00 97.06 79 PRO A N 1
ATOM 631 C CA . PRO A 1 79 ? 14.128 -11.323 -30.164 1.00 97.06 79 PRO A CA 1
ATOM 632 C C . PRO A 1 79 ? 14.810 -10.544 -29.026 1.00 97.06 79 PRO A C 1
ATOM 634 O O . PRO A 1 79 ? 16.040 -10.472 -28.983 1.00 97.06 79 PRO A O 1
ATOM 637 N N . LEU A 1 80 ? 14.024 -10.012 -28.084 1.00 97.06 80 LEU A N 1
ATOM 638 C CA . LEU A 1 80 ? 14.499 -9.247 -26.932 1.00 97.06 80 LEU A CA 1
ATOM 639 C C . LEU A 1 80 ? 15.241 -10.101 -25.891 1.00 97.06 80 LEU A C 1
ATOM 641 O O . LEU A 1 80 ? 15.946 -9.528 -25.068 1.00 97.06 80 LEU A O 1
ATOM 645 N N . ALA A 1 81 ? 15.203 -11.437 -25.973 1.00 96.00 81 ALA A N 1
ATOM 646 C CA . ALA A 1 81 ? 15.966 -12.336 -25.095 1.00 96.00 81 ALA A CA 1
ATOM 647 C C . ALA A 1 81 ? 17.502 -12.189 -25.222 1.00 96.00 81 ALA A C 1
ATOM 649 O O . ALA A 1 81 ? 18.251 -12.716 -24.410 1.00 96.00 81 ALA A O 1
ATOM 650 N N . ARG A 1 82 ? 17.990 -11.445 -26.232 1.00 93.94 82 ARG A N 1
ATOM 651 C CA . ARG A 1 82 ? 19.412 -11.043 -26.372 1.00 93.94 82 ARG A CA 1
ATOM 652 C C . ARG A 1 82 ? 19.800 -9.972 -25.366 1.00 93.94 82 ARG A C 1
ATOM 654 O O . ARG A 1 82 ? 20.976 -9.812 -25.062 1.00 93.94 82 ARG A O 1
ATOM 661 N N . ARG A 1 83 ? 18.817 -9.154 -24.995 1.00 95.81 83 ARG A N 1
ATOM 662 C CA . ARG A 1 83 ? 18.985 -7.953 -24.191 1.00 95.81 83 ARG A CA 1
ATOM 663 C C . ARG A 1 83 ? 18.458 -8.198 -22.790 1.00 95.81 83 ARG A C 1
ATOM 665 O O . ARG A 1 83 ? 19.134 -7.843 -21.849 1.00 95.81 83 ARG A O 1
ATOM 672 N N . TYR A 1 84 ? 17.291 -8.805 -22.652 1.00 97.62 84 TYR A N 1
ATOM 673 C CA . TYR A 1 84 ? 16.629 -8.986 -21.367 1.00 97.62 84 TYR A CA 1
ATOM 674 C C . TYR A 1 84 ? 16.643 -10.445 -20.936 1.00 97.62 84 TYR A C 1
ATOM 676 O O . TYR A 1 84 ? 16.721 -11.351 -21.769 1.00 97.62 84 TYR A O 1
ATOM 684 N N . SER A 1 85 ? 16.552 -10.663 -19.628 1.00 98.12 85 SER A N 1
ATOM 685 C CA . SER A 1 85 ? 16.489 -11.999 -19.035 1.00 98.12 85 SER A CA 1
ATOM 686 C C . SER A 1 85 ? 15.325 -12.123 -18.052 1.00 98.12 85 SER A C 1
ATOM 688 O O . SER A 1 85 ? 14.784 -11.128 -17.570 1.00 98.12 85 SER A O 1
ATOM 690 N N . LEU A 1 86 ? 14.919 -13.364 -17.785 1.00 98.62 86 LEU A N 1
ATOM 691 C CA . LEU A 1 86 ? 13.860 -13.706 -16.841 1.00 98.62 86 LEU A CA 1
ATOM 692 C C . LEU A 1 86 ? 14.436 -14.637 -15.777 1.00 98.62 86 LEU A C 1
ATOM 694 O O . LEU A 1 86 ? 15.063 -15.649 -16.099 1.00 98.62 86 LEU A O 1
ATOM 698 N N . TRP A 1 87 ? 14.202 -14.306 -14.516 1.00 98.44 87 TRP A N 1
ATOM 699 C CA . TRP A 1 87 ? 14.744 -15.022 -13.369 1.00 98.44 87 TRP A CA 1
ATOM 700 C C . TRP A 1 87 ? 13.614 -15.529 -12.490 1.00 98.44 87 TRP A C 1
ATOM 702 O O . TRP A 1 87 ? 12.642 -14.819 -12.272 1.00 98.44 87 TRP A O 1
ATOM 712 N N . LEU A 1 88 ? 13.748 -16.745 -11.975 1.00 98.38 88 LEU A N 1
ATOM 713 C CA . LEU A 1 88 ? 12.900 -17.278 -10.914 1.00 98.38 88 LEU A CA 1
ATOM 714 C C . LEU A 1 88 ? 13.632 -17.103 -9.585 1.00 98.38 88 LEU A C 1
ATOM 716 O O . LEU A 1 88 ? 14.764 -17.570 -9.437 1.00 98.38 88 LEU A O 1
ATOM 720 N N . TYR A 1 89 ? 12.994 -16.426 -8.641 1.00 97.94 89 TYR A N 1
ATOM 721 C CA . TYR A 1 89 ? 13.470 -16.310 -7.272 1.00 97.94 89 TYR A CA 1
ATOM 722 C C . TYR A 1 89 ? 13.081 -17.548 -6.461 1.00 97.94 89 TYR A C 1
ATOM 724 O O . TYR A 1 89 ? 11.950 -18.021 -6.561 1.00 97.94 89 TYR A O 1
ATOM 732 N N . ARG A 1 90 ? 13.997 -18.015 -5.610 1.00 96.38 90 ARG A N 1
ATOM 733 C CA . ARG A 1 90 ? 13.755 -19.025 -4.575 1.00 96.38 90 ARG A CA 1
ATOM 734 C C . ARG A 1 90 ? 14.356 -18.606 -3.246 1.00 96.38 90 ARG A C 1
ATOM 736 O O . ARG A 1 90 ? 15.486 -18.116 -3.200 1.00 96.38 90 ARG A O 1
ATOM 743 N N . GLU A 1 91 ? 13.625 -18.856 -2.168 1.00 96.25 91 GLU A N 1
ATOM 744 C CA . GLU A 1 91 ? 14.142 -18.761 -0.808 1.00 96.25 91 GLU A CA 1
ATOM 745 C C . GLU A 1 91 ? 14.912 -20.052 -0.489 1.00 96.25 91 GLU A C 1
ATOM 747 O O . GLU A 1 91 ? 14.337 -21.084 -0.149 1.00 96.25 91 GLU A O 1
ATOM 752 N N . GLY A 1 92 ? 16.236 -20.022 -0.653 1.00 92.94 92 GLY A N 1
ATOM 753 C CA . GLY A 1 92 ? 17.075 -21.222 -0.753 1.00 92.94 92 GLY A CA 1
ATOM 754 C C . GLY A 1 92 ? 17.133 -22.108 0.495 1.00 92.94 92 GLY A C 1
ATOM 755 O O . GLY A 1 92 ? 17.587 -23.246 0.408 1.00 92.94 92 GLY A O 1
ATOM 756 N N . ASN A 1 93 ? 16.692 -21.619 1.655 1.00 92.38 93 ASN A N 1
ATOM 757 C CA . ASN A 1 93 ? 16.567 -22.411 2.881 1.00 92.38 93 ASN A CA 1
ATOM 758 C C . ASN A 1 93 ? 15.164 -23.018 3.087 1.00 92.38 93 ASN A C 1
ATOM 760 O O . ASN A 1 93 ? 14.995 -23.780 4.039 1.00 92.38 93 ASN A O 1
ATOM 764 N N . LEU A 1 94 ? 14.175 -22.686 2.250 1.00 93.12 94 LEU A N 1
ATOM 765 C CA . LEU A 1 94 ? 12.779 -23.132 2.380 1.00 93.12 94 LEU A CA 1
ATOM 766 C C . LEU A 1 94 ? 12.245 -23.849 1.136 1.00 93.12 94 LEU A C 1
ATOM 768 O O . LEU A 1 94 ? 11.404 -24.741 1.268 1.00 93.12 94 LEU A O 1
ATOM 772 N N . GLU A 1 95 ? 12.729 -23.469 -0.043 1.00 92.38 95 GLU A N 1
ATOM 773 C CA . GLU A 1 95 ? 12.228 -23.919 -1.339 1.00 92.38 95 GLU A CA 1
ATOM 774 C C . GLU A 1 95 ? 13.289 -24.688 -2.135 1.00 92.38 95 GLU A C 1
ATOM 776 O O . GLU A 1 95 ? 14.496 -24.469 -1.998 1.00 92.38 95 GLU A O 1
ATOM 781 N N . ASN A 1 96 ? 12.819 -25.560 -3.028 1.00 89.50 96 ASN A N 1
ATOM 782 C CA . ASN A 1 96 ? 13.647 -26.182 -4.053 1.00 89.50 96 ASN A CA 1
ATOM 783 C C . ASN A 1 96 ? 13.606 -25.363 -5.362 1.00 89.50 96 ASN A C 1
ATOM 785 O O . ASN A 1 96 ? 12.988 -24.306 -5.454 1.00 89.50 96 ASN A O 1
ATOM 789 N N . ASN A 1 97 ? 14.277 -25.852 -6.404 1.00 91.25 97 ASN A N 1
ATOM 790 C CA . ASN A 1 97 ? 14.332 -25.166 -7.699 1.00 91.25 97 ASN A CA 1
ATOM 791 C C . ASN A 1 97 ? 13.126 -25.467 -8.617 1.00 91.25 97 ASN A C 1
ATOM 793 O O . ASN A 1 97 ? 13.100 -24.988 -9.750 1.00 91.25 97 ASN A O 1
ATOM 797 N N . GLU A 1 98 ? 12.161 -26.279 -8.180 1.00 90.62 98 GLU A N 1
ATOM 798 C CA . GLU A 1 98 ? 11.018 -26.713 -8.993 1.00 90.62 98 GLU A CA 1
ATOM 799 C C . GLU A 1 98 ? 9.856 -25.724 -8.885 1.00 90.62 98 GLU A C 1
ATOM 801 O O . GLU A 1 98 ? 9.726 -25.026 -7.885 1.00 90.62 98 GLU A O 1
ATOM 806 N N . LEU A 1 99 ? 9.006 -25.644 -9.912 1.00 94.06 99 LEU A N 1
ATOM 807 C CA . LEU A 1 99 ? 7.763 -24.866 -9.855 1.00 94.06 99 LEU A CA 1
ATOM 808 C C . LEU A 1 99 ? 6.726 -25.625 -9.024 1.00 94.06 99 LEU A C 1
ATOM 810 O O . LEU A 1 99 ? 6.469 -26.803 -9.277 1.00 94.06 99 LEU A O 1
ATOM 814 N N . HIS A 1 100 ? 6.132 -24.960 -8.039 1.00 88.38 100 HIS A N 1
ATOM 815 C CA . HIS A 1 100 ? 5.206 -25.583 -7.086 1.00 88.38 100 HIS A CA 1
ATOM 816 C C . HIS A 1 100 ? 4.070 -24.646 -6.649 1.00 88.38 100 HIS A C 1
ATOM 818 O O . HIS A 1 100 ? 3.214 -25.027 -5.847 1.00 88.38 100 HIS A O 1
ATOM 824 N N . GLY A 1 101 ? 4.076 -23.407 -7.132 1.00 92.94 101 GLY A N 1
ATOM 825 C CA . GLY A 1 101 ? 3.232 -22.326 -6.661 1.00 92.94 101 GLY A CA 1
ATOM 826 C C . GLY A 1 101 ? 2.290 -21.758 -7.715 1.00 92.94 101 GLY A C 1
ATOM 827 O O . GLY A 1 101 ? 2.044 -22.345 -8.767 1.00 92.94 101 GLY A O 1
ATOM 828 N N . SER A 1 102 ? 1.739 -20.592 -7.396 1.00 97.12 102 SER A N 1
ATOM 829 C CA . SER A 1 102 ? 1.057 -19.721 -8.351 1.00 97.12 102 SER A CA 1
ATOM 830 C C . SER A 1 102 ? 2.044 -18.678 -8.890 1.00 97.12 102 SER A C 1
ATOM 832 O O . SER A 1 102 ? 2.813 -18.119 -8.102 1.00 97.12 102 SER A O 1
ATOM 834 N N . PRO A 1 103 ? 2.041 -18.388 -10.20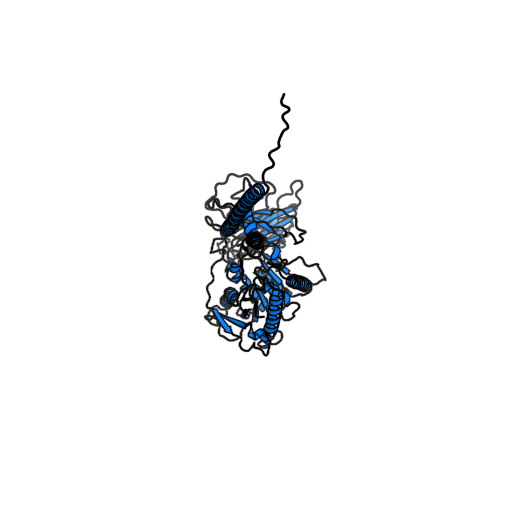2 1.00 98.50 103 PRO A N 1
ATOM 835 C CA . PRO A 1 103 ? 3.027 -17.499 -10.799 1.00 98.50 103 PRO A CA 1
ATOM 836 C C . PRO A 1 103 ? 2.789 -16.030 -10.435 1.00 98.50 103 PRO A C 1
ATOM 838 O O . PRO A 1 103 ? 1.677 -15.504 -10.535 1.00 98.50 103 PRO A O 1
ATOM 841 N N . VAL A 1 104 ? 3.877 -15.346 -10.087 1.00 98.81 104 VAL A N 1
ATOM 842 C CA . VAL A 1 104 ? 3.936 -13.892 -9.912 1.00 98.81 104 VAL A CA 1
ATOM 843 C C . VAL A 1 104 ? 5.000 -13.340 -10.853 1.00 98.81 104 VAL A C 1
ATOM 845 O O . VAL A 1 104 ? 6.112 -13.857 -10.881 1.00 98.81 104 VAL A O 1
ATOM 848 N N . LEU A 1 105 ? 4.687 -12.287 -11.604 1.00 98.88 105 LEU A N 1
ATOM 849 C CA . LEU A 1 105 ? 5.651 -11.564 -12.429 1.00 98.88 105 LEU A CA 1
ATOM 850 C C . LEU A 1 105 ? 5.962 -10.209 -11.799 1.00 98.88 105 LEU A C 1
ATOM 852 O O . LEU A 1 105 ? 5.096 -9.342 -11.711 1.00 98.88 105 LEU A O 1
ATOM 856 N N . PHE A 1 106 ? 7.210 -10.007 -11.403 1.00 98.81 106 PHE A N 1
ATOM 857 C CA . PHE A 1 106 ? 7.717 -8.731 -10.927 1.00 98.81 106 PHE A CA 1
ATOM 858 C C . PHE A 1 106 ? 8.433 -7.963 -12.041 1.00 98.81 106 PHE A C 1
ATOM 860 O O . PHE A 1 106 ? 9.276 -8.516 -12.753 1.00 98.81 106 PHE A O 1
ATOM 867 N N . ILE A 1 107 ? 8.128 -6.670 -12.142 1.00 98.75 107 ILE A N 1
ATOM 868 C CA . ILE A 1 107 ? 8.679 -5.735 -13.120 1.00 98.75 107 ILE A CA 1
ATOM 869 C C . ILE A 1 107 ? 9.412 -4.600 -12.378 1.00 98.75 107 ILE A C 1
ATOM 871 O O . ILE A 1 107 ? 8.769 -3.831 -11.652 1.00 98.75 107 ILE A O 1
ATOM 875 N N . PRO A 1 108 ? 10.747 -4.479 -12.533 1.00 97.75 108 PRO A N 1
ATOM 876 C CA . PRO A 1 108 ? 11.545 -3.498 -11.812 1.00 97.75 108 PRO A CA 1
ATOM 877 C C . PRO A 1 108 ? 11.382 -2.082 -12.375 1.00 97.75 108 PRO A C 1
ATOM 879 O O . PRO A 1 108 ? 10.883 -1.867 -13.480 1.00 97.75 108 PRO A O 1
ATOM 882 N N . GLY A 1 109 ? 11.846 -1.114 -11.587 1.00 93.25 109 GLY A N 1
ATOM 883 C CA . GLY A 1 109 ? 11.830 0.304 -11.938 1.00 93.25 109 GLY A CA 1
ATOM 884 C C . GLY A 1 109 ? 12.908 0.742 -12.932 1.00 93.25 109 GLY A C 1
ATOM 885 O O . GLY A 1 109 ? 13.687 -0.053 -13.453 1.00 93.25 109 GLY A O 1
ATOM 886 N N . ASN A 1 110 ? 12.974 2.058 -13.151 1.00 90.81 110 ASN A N 1
ATOM 887 C CA . ASN A 1 110 ? 14.030 2.706 -13.933 1.00 90.81 110 ASN A CA 1
ATOM 888 C C . ASN A 1 110 ? 15.418 2.378 -13.365 1.00 90.81 110 ASN A C 1
ATOM 890 O O . ASN A 1 110 ? 15.641 2.601 -12.174 1.00 90.81 110 ASN A O 1
ATOM 894 N N . ALA A 1 111 ? 16.336 1.897 -14.213 1.00 89.25 111 ALA A N 1
ATOM 895 C CA . ALA A 1 111 ? 17.657 1.420 -13.791 1.00 89.25 111 ALA A CA 1
ATOM 896 C C . ALA A 1 111 ? 17.606 0.415 -12.620 1.00 89.25 111 ALA A C 1
ATOM 898 O O . ALA A 1 111 ? 18.514 0.340 -11.795 1.00 89.25 111 ALA A O 1
ATOM 899 N N . GLY A 1 112 ? 16.496 -0.319 -12.511 1.00 89.94 112 GLY A N 1
ATOM 900 C CA . GLY A 1 112 ? 16.282 -1.352 -11.514 1.00 89.94 112 GLY A CA 1
ATOM 901 C C . GLY A 1 112 ? 16.581 -2.736 -12.070 1.00 89.94 112 GLY A C 1
ATOM 902 O O . GLY A 1 112 ? 16.554 -2.956 -13.280 1.00 89.94 112 GLY A O 1
ATOM 903 N N . SER A 1 113 ? 16.797 -3.673 -11.152 1.00 93.81 113 SER A N 1
ATOM 904 C CA . SER A 1 113 ? 17.059 -5.074 -11.462 1.00 93.81 113 SER A CA 1
ATOM 905 C C . SER A 1 113 ? 16.008 -6.002 -10.870 1.00 93.81 113 SER A C 1
ATOM 907 O O . SER A 1 113 ? 15.250 -5.640 -9.959 1.00 93.81 113 SER A O 1
ATOM 909 N N . SER A 1 114 ? 16.013 -7.242 -11.351 1.00 94.62 114 SER A N 1
ATOM 910 C CA . SER A 1 114 ? 15.206 -8.357 -10.842 1.00 94.62 114 SER A CA 1
ATOM 911 C C . SER A 1 114 ? 15.341 -8.541 -9.324 1.00 94.62 114 SER A C 1
ATOM 913 O O . SER A 1 114 ? 14.405 -8.966 -8.648 1.00 94.62 114 SER A O 1
ATOM 915 N N . HIS A 1 115 ? 16.470 -8.123 -8.747 1.00 95.19 115 HIS A N 1
ATOM 916 C CA . HIS A 1 115 ? 16.742 -8.198 -7.316 1.00 95.19 115 HIS A CA 1
ATOM 917 C C . HIS A 1 115 ? 15.827 -7.326 -6.449 1.00 95.19 115 HIS A C 1
ATOM 919 O O . HIS A 1 115 ? 15.850 -7.490 -5.230 1.00 95.19 115 HIS A O 1
ATOM 925 N N . GLN A 1 116 ? 15.049 -6.392 -7.003 1.00 95.75 116 GLN A N 1
ATOM 926 C CA . GLN A 1 116 ? 14.118 -5.573 -6.215 1.00 95.75 116 GLN A CA 1
ATOM 927 C C . GLN A 1 116 ? 13.000 -6.414 -5.568 1.00 95.75 116 GLN A C 1
ATOM 929 O O . GLN A 1 116 ? 12.550 -6.072 -4.479 1.00 95.75 116 GLN A O 1
ATOM 934 N N . VAL A 1 117 ? 12.615 -7.555 -6.157 1.00 96.88 117 VAL A N 1
ATOM 935 C CA . VAL A 1 117 ? 11.525 -8.411 -5.637 1.00 96.88 117 VAL A CA 1
ATOM 936 C C . VAL A 1 117 ? 11.893 -9.203 -4.379 1.00 96.88 117 VAL A C 1
ATOM 938 O O . VAL A 1 117 ? 11.018 -9.661 -3.645 1.00 96.88 117 VAL A O 1
ATOM 941 N N . ARG A 1 118 ? 13.192 -9.390 -4.122 1.00 97.06 118 ARG A N 1
ATOM 942 C CA . ARG A 1 118 ? 13.724 -10.410 -3.204 1.00 97.06 118 ARG A CA 1
ATOM 943 C C . ARG A 1 118 ? 13.105 -10.399 -1.807 1.00 97.06 118 ARG A C 1
ATOM 945 O O . ARG A 1 118 ? 12.792 -11.449 -1.262 1.00 97.06 118 ARG A O 1
ATOM 952 N N . SER A 1 119 ? 12.877 -9.215 -1.243 1.00 97.75 119 SER A N 1
ATOM 953 C CA . SER A 1 119 ? 12.330 -9.058 0.105 1.00 97.75 119 SER A CA 1
ATOM 954 C C . SER A 1 119 ? 10.849 -9.446 0.176 1.00 97.75 119 SER A C 1
ATOM 956 O O . SER A 1 119 ? 10.409 -9.995 1.192 1.00 97.75 119 SER A O 1
ATOM 958 N N . ILE A 1 120 ? 10.084 -9.180 -0.888 1.00 98.44 120 ILE A N 1
ATOM 959 C CA . ILE A 1 120 ? 8.671 -9.565 -1.015 1.00 98.44 120 ILE A CA 1
ATOM 960 C C . ILE A 1 120 ? 8.575 -11.080 -1.209 1.00 98.44 120 ILE A C 1
ATOM 962 O O . ILE A 1 120 ? 7.859 -11.741 -0.459 1.00 98.44 120 ILE A O 1
ATOM 966 N N . ALA A 1 121 ? 9.351 -11.632 -2.147 1.00 98.12 121 ALA A N 1
ATOM 967 C CA . ALA A 1 121 ? 9.364 -13.063 -2.438 1.00 98.12 121 ALA A CA 1
ATOM 968 C C . ALA A 1 121 ? 9.782 -13.893 -1.212 1.00 98.12 121 ALA A C 1
ATOM 970 O O . ALA A 1 121 ? 9.063 -14.804 -0.802 1.00 98.12 121 ALA A O 1
ATOM 971 N N . SER A 1 122 ? 10.858 -13.482 -0.535 1.00 97.88 122 SER A N 1
ATOM 972 C CA . SER A 1 122 ? 11.285 -14.069 0.736 1.00 97.88 122 SER A CA 1
ATOM 973 C C . SER A 1 122 ? 10.194 -14.003 1.807 1.00 97.88 122 SER A C 1
ATOM 975 O O . SER A 1 122 ? 9.976 -14.966 2.543 1.00 97.88 122 SER A O 1
ATOM 977 N N . SER A 1 123 ? 9.458 -12.885 1.897 1.00 97.75 123 SER A N 1
ATOM 978 C CA . SER A 1 123 ? 8.343 -12.764 2.844 1.00 97.75 123 SER A CA 1
ATOM 979 C C . SER A 1 123 ? 7.239 -13.775 2.561 1.00 97.75 123 SER A C 1
ATOM 981 O O . SER A 1 123 ? 6.692 -14.344 3.500 1.00 97.75 123 SER A O 1
ATOM 983 N N . ALA A 1 124 ? 6.894 -13.987 1.290 1.00 97.81 124 ALA A N 1
ATOM 984 C CA . ALA A 1 124 ? 5.858 -14.938 0.907 1.00 97.81 124 ALA A CA 1
ATOM 985 C C . ALA A 1 124 ? 6.269 -16.373 1.258 1.00 97.81 124 ALA A C 1
ATOM 987 O O . ALA A 1 124 ? 5.482 -17.091 1.874 1.00 97.81 124 ALA A O 1
ATOM 988 N N . ALA A 1 125 ? 7.515 -16.754 0.956 1.00 97.12 125 ALA A N 1
ATOM 989 C CA . ALA A 1 125 ? 8.059 -18.064 1.307 1.00 97.12 125 ALA A CA 1
ATOM 990 C C . ALA A 1 125 ? 8.064 -18.293 2.829 1.00 97.12 125 ALA A C 1
ATOM 992 O O . ALA A 1 125 ? 7.536 -19.297 3.297 1.00 97.12 125 ALA A O 1
ATOM 993 N N . ASN A 1 126 ? 8.564 -17.330 3.614 1.00 96.19 126 ASN A N 1
ATOM 994 C CA . ASN A 1 126 ? 8.607 -17.418 5.081 1.00 96.19 126 ASN A CA 1
ATOM 995 C C . ASN A 1 126 ? 7.220 -17.382 5.750 1.00 96.19 126 ASN A C 1
ATOM 997 O O . ASN A 1 126 ? 7.079 -17.785 6.902 1.00 96.19 126 ASN A O 1
ATOM 1001 N N . GLN A 1 127 ? 6.192 -16.864 5.073 1.00 95.81 127 GLN A N 1
ATOM 1002 C CA . GLN A 1 127 ? 4.818 -16.973 5.560 1.00 95.81 127 GLN A CA 1
ATOM 1003 C C . GLN A 1 127 ? 4.239 -18.355 5.232 1.00 95.81 127 GLN A C 1
ATOM 1005 O O . GLN A 1 127 ? 3.666 -19.001 6.110 1.00 95.81 127 GLN A O 1
ATOM 1010 N N . TYR A 1 128 ? 4.396 -18.816 3.989 1.00 96.31 128 TYR A N 1
ATOM 1011 C CA . TYR A 1 128 ? 3.800 -20.064 3.516 1.00 96.31 128 TYR A CA 1
ATOM 1012 C C . TYR A 1 128 ? 4.448 -21.316 4.119 1.00 96.31 128 TYR A C 1
ATOM 1014 O O . TYR A 1 128 ? 3.731 -22.260 4.445 1.00 96.31 128 TYR A O 1
ATOM 1022 N N . PHE A 1 129 ? 5.768 -21.324 4.305 1.00 95.19 129 PHE A N 1
ATOM 1023 C CA . PHE A 1 129 ? 6.514 -22.454 4.859 1.00 95.19 129 PHE A CA 1
ATOM 1024 C C . PHE A 1 129 ? 6.908 -22.211 6.323 1.00 95.19 129 PHE A C 1
ATOM 1026 O O . PHE A 1 129 ? 7.431 -21.149 6.658 1.00 95.19 129 PHE A O 1
ATOM 1033 N N . SER A 1 130 ? 6.695 -23.200 7.196 1.00 92.62 130 SER A N 1
ATOM 1034 C CA . SER A 1 130 ? 7.136 -23.175 8.602 1.00 92.62 130 SER A CA 1
ATOM 1035 C C . SER A 1 130 ? 8.526 -23.776 8.799 1.00 92.62 130 SER A C 1
ATOM 1037 O O . SER A 1 130 ? 9.230 -23.425 9.744 1.00 92.62 130 SER A O 1
ATOM 1039 N N . ALA A 1 131 ? 8.913 -24.686 7.911 1.00 89.94 131 ALA A N 1
ATOM 1040 C CA . ALA A 1 131 ? 10.234 -25.288 7.817 1.00 89.94 131 ALA A CA 1
ATOM 1041 C C . ALA A 1 131 ? 10.488 -25.700 6.358 1.00 89.94 131 ALA A C 1
ATOM 1043 O O . ALA A 1 131 ? 9.627 -25.514 5.497 1.00 89.94 131 ALA A O 1
ATOM 1044 N N . LEU A 1 132 ? 11.664 -26.261 6.072 1.00 88.56 132 LEU A N 1
ATOM 1045 C CA . LEU A 1 132 ? 12.024 -26.721 4.729 1.00 88.56 132 LEU A CA 1
ATOM 1046 C C . LEU A 1 132 ? 10.949 -27.668 4.164 1.00 88.56 132 LEU A C 1
ATOM 1048 O O . LEU A 1 132 ? 10.765 -28.771 4.678 1.00 88.56 132 LEU A O 1
ATOM 1052 N N . HIS A 1 133 ? 10.261 -27.224 3.107 1.00 83.06 133 HIS A N 1
ATOM 1053 C CA . HIS A 1 133 ? 9.138 -27.916 2.456 1.00 83.06 133 HIS A CA 1
ATOM 1054 C C . HIS A 1 133 ? 7.932 -28.248 3.358 1.00 83.06 133 HIS A C 1
ATOM 1056 O O . HIS A 1 133 ? 7.064 -29.027 2.961 1.00 83.06 133 HIS A O 1
ATOM 1062 N N . GLU A 1 134 ? 7.844 -27.667 4.553 1.00 91.00 134 GLU A N 1
ATOM 1063 C CA . GLU A 1 134 ? 6.716 -27.863 5.462 1.00 91.00 134 GLU A CA 1
ATOM 1064 C C . GLU A 1 134 ? 5.784 -26.658 5.379 1.00 91.00 134 GLU A C 1
ATOM 1066 O O . GLU A 1 134 ? 6.174 -25.536 5.700 1.00 91.00 134 GLU A O 1
ATOM 1071 N N . VAL A 1 135 ? 4.551 -26.885 4.925 1.00 93.69 135 VAL A N 1
ATOM 1072 C CA . VAL A 1 135 ? 3.542 -25.827 4.815 1.00 93.69 135 VAL A CA 1
ATOM 1073 C C . VAL A 1 135 ? 3.097 -25.403 6.211 1.00 93.69 135 VAL A C 1
ATOM 1075 O O . VAL A 1 135 ? 2.670 -26.228 7.019 1.00 93.69 135 VAL A O 1
ATOM 1078 N N . SER A 1 136 ? 3.134 -24.099 6.466 1.00 94.00 136 SER A N 1
ATOM 1079 C CA . SER A 1 136 ? 2.642 -23.495 7.697 1.00 94.00 136 SER A CA 1
ATOM 1080 C C . SER A 1 136 ? 1.187 -23.925 7.970 1.00 94.00 136 SER A C 1
ATOM 1082 O O . SER A 1 136 ? 0.354 -23.878 7.056 1.00 94.00 136 SER A O 1
ATOM 1084 N N . PRO A 1 137 ? 0.817 -24.269 9.223 1.00 92.81 137 PRO A N 1
ATOM 1085 C CA . PRO A 1 137 ? -0.516 -24.789 9.563 1.00 92.81 137 PRO A CA 1
ATOM 1086 C C . PRO A 1 137 ? -1.687 -23.917 9.096 1.00 92.81 137 PRO A C 1
ATOM 1088 O O . PRO A 1 137 ? -2.774 -24.412 8.806 1.00 92.81 137 PRO A O 1
ATOM 1091 N N . GLU A 1 138 ? -1.461 -22.608 9.001 1.00 89.38 138 GLU A N 1
ATOM 1092 C CA . GLU A 1 138 ? -2.444 -21.642 8.523 1.00 89.38 138 GLU A CA 1
ATOM 1093 C C . GLU A 1 138 ? -2.861 -21.859 7.057 1.00 89.38 138 GLU A C 1
ATOM 1095 O O . GLU A 1 138 ? -4.004 -21.568 6.694 1.00 89.38 138 GLU A O 1
ATOM 1100 N N . PHE A 1 139 ? -1.954 -22.381 6.230 1.00 92.44 139 PHE A N 1
ATOM 1101 C CA . PHE A 1 139 ? -2.133 -22.543 4.788 1.00 92.44 139 PHE A CA 1
ATOM 1102 C C . PHE A 1 139 ? -2.477 -23.982 4.379 1.00 92.44 139 PHE A C 1
ATOM 1104 O O . PHE A 1 139 ? -3.097 -24.182 3.335 1.00 92.44 139 PHE A O 1
ATOM 1111 N N . ALA A 1 140 ? -2.153 -24.972 5.219 1.00 86.06 140 ALA A N 1
ATOM 1112 C CA . ALA A 1 140 ? -2.248 -26.402 4.905 1.00 86.06 140 ALA A CA 1
ATOM 1113 C C . ALA A 1 140 ? -3.656 -26.895 4.499 1.00 86.06 140 ALA A C 1
ATOM 1115 O O . ALA A 1 140 ? -3.770 -27.871 3.764 1.00 86.06 140 ALA A O 1
ATOM 1116 N N . ASN A 1 141 ? -4.729 -26.217 4.928 1.00 76.94 141 ASN A N 1
ATOM 1117 C CA . ASN A 1 141 ? -6.114 -26.686 4.750 1.00 76.94 141 ASN A CA 1
ATOM 1118 C C . ASN A 1 141 ? -7.022 -25.730 3.964 1.00 76.94 141 ASN A C 1
ATOM 1120 O O . ASN A 1 141 ? -8.239 -25.905 3.960 1.00 76.94 141 ASN A O 1
ATOM 1124 N N . LYS A 1 142 ? -6.464 -24.696 3.327 1.00 75.75 142 LYS A N 1
ATOM 1125 C CA . LYS A 1 142 ? -7.265 -23.623 2.716 1.00 75.75 142 LYS A CA 1
ATOM 1126 C C . LYS A 1 142 ? -7.032 -23.434 1.209 1.00 75.75 142 LYS A C 1
ATOM 1128 O O . LYS A 1 142 ? -7.346 -22.385 0.667 1.00 75.75 142 LYS A O 1
ATOM 1133 N N . GLY A 1 143 ? -6.464 -24.434 0.531 1.00 82.31 143 GLY A N 1
ATOM 1134 C CA . GLY A 1 143 ? -6.241 -24.388 -0.922 1.00 82.31 143 GLY A CA 1
ATOM 1135 C C . GLY A 1 143 ? -5.159 -23.401 -1.381 1.00 82.31 143 GLY A C 1
ATOM 1136 O O . GLY A 1 143 ? -5.025 -23.165 -2.579 1.00 82.31 143 GLY A O 1
ATOM 1137 N N . TYR A 1 144 ? -4.372 -22.845 -0.455 1.00 91.75 144 TYR A N 1
ATOM 1138 C CA . TYR A 1 144 ? -3.267 -21.953 -0.795 1.00 91.75 144 TYR A CA 1
ATOM 1139 C C . TYR A 1 144 ? -2.103 -22.740 -1.381 1.00 91.75 144 TYR A C 1
ATOM 1141 O O . TYR A 1 144 ? -1.732 -23.815 -0.899 1.00 91.75 144 TYR A O 1
ATOM 1149 N N . LYS A 1 145 ? -1.464 -22.130 -2.371 1.00 92.75 145 LYS A N 1
ATOM 1150 C CA . LYS A 1 145 ? -0.184 -22.566 -2.917 1.00 92.75 145 LYS A CA 1
ATOM 1151 C C . LYS A 1 145 ? 0.889 -21.556 -2.528 1.00 92.75 145 LYS A C 1
ATOM 1153 O O . LYS A 1 145 ? 0.577 -20.392 -2.269 1.00 92.75 145 LYS A O 1
ATOM 1158 N N . ALA A 1 146 ? 2.141 -22.000 -2.517 1.00 95.44 146 ALA A N 1
ATOM 1159 C CA . ALA A 1 146 ? 3.277 -21.086 -2.506 1.00 95.44 146 ALA A CA 1
ATOM 1160 C C . ALA A 1 146 ? 3.228 -20.163 -3.741 1.00 95.44 146 ALA A C 1
ATOM 1162 O O . ALA A 1 146 ? 2.421 -20.363 -4.651 1.00 95.44 146 ALA A O 1
ATOM 1163 N N . LEU A 1 147 ? 4.104 -19.164 -3.798 1.00 97.69 147 LEU A N 1
ATOM 1164 C CA . LEU A 1 147 ? 4.201 -18.254 -4.938 1.00 97.69 147 LEU A CA 1
ATOM 1165 C C . LEU A 1 147 ? 5.516 -18.475 -5.677 1.00 97.69 147 LEU A C 1
ATOM 1167 O O . LEU A 1 147 ? 6.576 -18.492 -5.060 1.00 97.69 147 LEU A O 1
ATOM 1171 N N . ASP A 1 148 ? 5.440 -18.580 -6.999 1.00 98.38 148 ASP A N 1
ATOM 1172 C CA . ASP A 1 148 ? 6.603 -18.689 -7.874 1.00 98.38 148 ASP A CA 1
ATOM 1173 C C . ASP A 1 148 ? 6.908 -17.301 -8.453 1.00 98.38 148 ASP A C 1
ATOM 1175 O O . ASP A 1 148 ? 6.266 -16.849 -9.406 1.00 98.38 148 ASP A O 1
ATOM 1179 N N . PHE A 1 149 ? 7.860 -16.593 -7.836 1.00 98.56 149 PHE A N 1
ATOM 1180 C CA . PHE A 1 149 ? 8.227 -15.228 -8.219 1.00 98.56 149 PHE A CA 1
ATOM 1181 C C . PHE A 1 149 ? 9.194 -15.220 -9.400 1.00 98.56 149 PHE A C 1
ATOM 1183 O O . PHE A 1 149 ? 10.397 -15.438 -9.250 1.00 98.56 149 PHE A O 1
ATOM 1190 N N . PHE A 1 150 ? 8.673 -14.886 -10.572 1.00 98.81 150 PHE A N 1
ATOM 1191 C CA . PHE A 1 150 ? 9.466 -14.515 -11.729 1.00 98.81 150 PHE A CA 1
ATOM 1192 C C . PHE A 1 150 ? 9.749 -13.016 -11.705 1.00 98.81 150 PHE A C 1
ATOM 1194 O O . PHE A 1 150 ? 8.878 -12.213 -11.384 1.00 98.81 150 PHE A O 1
ATOM 1201 N N . ALA A 1 151 ? 10.955 -12.619 -12.083 1.00 98.62 151 ALA A N 1
ATOM 1202 C CA . ALA A 1 151 ? 11.357 -11.229 -12.193 1.00 98.62 151 ALA A CA 1
ATOM 1203 C C . ALA A 1 151 ? 12.084 -11.004 -13.517 1.00 98.62 151 ALA A C 1
ATOM 1205 O O . ALA A 1 151 ? 13.021 -11.728 -13.864 1.00 98.62 151 ALA A O 1
ATOM 1206 N N . VAL A 1 152 ? 11.637 -9.998 -14.263 1.00 98.31 152 VAL A N 1
ATOM 1207 C CA . VAL A 1 152 ? 12.327 -9.557 -15.480 1.00 98.31 152 VAL A CA 1
ATOM 1208 C C . VAL A 1 152 ? 13.548 -8.717 -15.115 1.00 98.31 152 VAL A C 1
ATOM 1210 O O . VAL A 1 152 ? 13.548 -7.974 -14.135 1.00 98.31 152 VAL A O 1
ATOM 1213 N N . GLU A 1 153 ? 14.586 -8.832 -15.931 1.00 96.50 153 GLU A N 1
ATOM 1214 C CA . GLU A 1 153 ? 15.826 -8.075 -15.836 1.00 96.50 153 GLU A CA 1
ATOM 1215 C C . GLU A 1 153 ? 16.033 -7.314 -17.146 1.00 96.50 153 GLU A C 1
ATOM 1217 O O . GLU A 1 153 ? 16.226 -7.917 -18.209 1.00 96.50 153 GLU A O 1
ATOM 1222 N N . TYR A 1 154 ? 15.976 -5.984 -17.070 1.00 95.94 154 TYR A N 1
ATOM 1223 C CA . TYR A 1 154 ? 15.993 -5.098 -18.236 1.00 95.94 154 TYR A CA 1
ATOM 1224 C C . TYR A 1 154 ? 17.361 -4.464 -18.507 1.00 95.94 154 TYR A C 1
ATOM 1226 O O . TYR A 1 154 ? 17.427 -3.391 -19.104 1.00 95.94 154 TYR A O 1
ATOM 1234 N N . ASN A 1 155 ? 18.450 -5.096 -18.057 1.00 92.19 155 ASN A N 1
ATOM 1235 C CA . ASN A 1 155 ? 19.807 -4.530 -18.093 1.00 92.19 155 ASN A CA 1
ATOM 1236 C C . ASN A 1 155 ? 19.886 -3.117 -17.497 1.00 92.19 155 ASN A C 1
ATOM 1238 O O . ASN A 1 155 ? 20.646 -2.287 -17.991 1.00 92.19 155 ASN A O 1
ATOM 1242 N N . GLU A 1 156 ? 19.063 -2.833 -16.485 1.00 89.00 156 GLU A N 1
ATOM 1243 C CA . GLU A 1 156 ? 19.008 -1.518 -15.839 1.00 89.00 156 GLU A CA 1
ATOM 1244 C C . GLU A 1 156 ? 18.782 -0.358 -16.838 1.00 89.00 156 GLU A C 1
ATOM 1246 O O . GLU A 1 156 ? 19.275 0.756 -16.660 1.00 89.00 156 GLU A O 1
ATOM 1251 N N . ASP A 1 157 ? 18.005 -0.601 -17.901 1.00 89.50 157 ASP A N 1
ATOM 1252 C CA . ASP A 1 157 ? 17.653 0.433 -18.874 1.00 89.50 157 ASP A CA 1
ATOM 1253 C C . ASP A 1 157 ? 16.936 1.637 -18.213 1.00 89.50 157 ASP A C 1
ATOM 1255 O O . ASP A 1 157 ? 16.092 1.502 -17.317 1.00 89.50 157 ASP A O 1
ATOM 1259 N N . PHE A 1 158 ? 17.218 2.842 -18.722 1.00 85.25 158 PHE A N 1
ATOM 1260 C CA . PHE A 1 158 ? 16.651 4.107 -18.239 1.00 85.25 158 PHE A CA 1
ATOM 1261 C C . PHE A 1 158 ? 15.220 4.364 -18.754 1.00 85.25 158 PHE A C 1
ATOM 1263 O O . PHE A 1 158 ? 14.987 5.230 -19.603 1.00 85.25 158 PHE A O 1
ATOM 1270 N N . SER A 1 159 ? 14.241 3.602 -18.260 1.00 86.19 159 SER A N 1
ATOM 1271 C CA . SER A 1 159 ? 12.838 3.686 -18.698 1.00 86.19 159 SER A CA 1
ATOM 1272 C C . SER A 1 159 ? 12.145 5.012 -18.375 1.00 86.19 159 SER A C 1
ATOM 1274 O O . SER A 1 159 ? 11.217 5.385 -19.086 1.00 86.19 159 SER A O 1
ATOM 1276 N N . ALA A 1 160 ? 12.609 5.774 -17.378 1.00 79.06 160 ALA A N 1
ATOM 1277 C CA . ALA A 1 160 ? 12.006 7.065 -17.026 1.00 79.06 160 ALA A CA 1
ATOM 1278 C C . ALA A 1 160 ? 12.210 8.155 -18.096 1.00 79.06 160 ALA A C 1
ATOM 1280 O O . ALA A 1 160 ? 11.499 9.155 -18.092 1.00 79.06 160 ALA A O 1
ATOM 1281 N N . PHE A 1 161 ? 13.176 7.978 -19.004 1.00 83.00 161 PHE A N 1
ATOM 1282 C CA . PHE A 1 161 ? 13.608 9.014 -19.949 1.00 83.00 161 PHE A CA 1
ATOM 1283 C C . PHE A 1 161 ? 13.269 8.704 -21.413 1.00 83.00 161 PHE A C 1
ATOM 1285 O O . PHE A 1 161 ? 13.445 9.572 -22.267 1.00 83.00 161 PHE A O 1
ATOM 1292 N N . HIS A 1 162 ? 12.834 7.479 -21.727 1.00 86.38 162 HIS A N 1
ATOM 1293 C CA . HIS A 1 162 ? 12.771 6.990 -23.106 1.00 86.38 162 HIS A CA 1
ATOM 1294 C C . HIS A 1 162 ? 11.563 6.071 -23.337 1.00 86.38 162 HIS A C 1
ATOM 1296 O O . HIS A 1 162 ? 11.547 4.920 -22.899 1.00 86.38 162 HIS A O 1
ATOM 1302 N N . GLY A 1 163 ? 10.565 6.552 -24.082 1.00 87.75 163 GLY A N 1
ATOM 1303 C CA . GLY A 1 163 ? 9.329 5.820 -24.370 1.00 87.75 163 GLY A CA 1
ATOM 1304 C C . GLY A 1 163 ? 9.543 4.489 -25.105 1.00 87.75 163 GLY A C 1
ATOM 1305 O O . GLY A 1 163 ? 8.998 3.482 -24.663 1.00 87.75 163 GLY A O 1
ATOM 1306 N N . PRO A 1 164 ? 10.385 4.404 -26.158 1.00 92.25 164 PRO A N 1
ATOM 1307 C CA . PRO A 1 164 ? 10.658 3.132 -26.834 1.00 92.25 164 PRO A CA 1
ATOM 1308 C C . PRO A 1 164 ? 11.300 2.064 -25.930 1.00 92.25 164 PRO A C 1
ATOM 1310 O O . PRO A 1 164 ? 11.205 0.869 -26.225 1.00 92.25 164 PRO A O 1
ATOM 1313 N N . THR A 1 165 ? 11.952 2.465 -24.827 1.00 93.25 165 THR A N 1
ATOM 1314 C CA . THR A 1 165 ? 12.390 1.510 -23.795 1.00 93.25 165 THR A CA 1
ATOM 1315 C C . THR A 1 165 ? 11.180 0.871 -23.123 1.00 93.25 165 THR A C 1
ATOM 1317 O O . THR A 1 165 ? 11.144 -0.350 -23.022 1.00 93.25 165 THR A O 1
ATOM 1320 N N . ILE A 1 166 ? 10.178 1.656 -22.717 1.00 95.00 166 ILE A N 1
ATOM 1321 C CA . ILE A 1 166 ? 8.947 1.144 -22.093 1.00 95.00 166 ILE A CA 1
ATOM 1322 C C . ILE A 1 166 ? 8.195 0.220 -23.064 1.00 95.00 166 ILE A C 1
ATOM 1324 O O . ILE A 1 166 ? 7.777 -0.862 -22.657 1.00 95.00 166 ILE A O 1
ATOM 1328 N N . ASP A 1 167 ? 8.112 0.569 -24.354 1.00 95.75 167 ASP A N 1
ATOM 1329 C CA . ASP A 1 167 ? 7.529 -0.307 -25.388 1.00 95.75 167 ASP A CA 1
ATOM 1330 C C . ASP A 1 167 ? 8.248 -1.670 -25.437 1.00 95.75 167 ASP A C 1
ATOM 1332 O O . ASP A 1 167 ? 7.619 -2.730 -25.457 1.00 95.75 167 ASP A O 1
ATOM 1336 N N . SER A 1 168 ? 9.587 -1.654 -25.422 1.00 96.94 168 SER A N 1
ATOM 1337 C CA . SER A 1 168 ? 10.408 -2.872 -25.457 1.00 96.94 168 SER A CA 1
ATOM 1338 C C . SER A 1 168 ? 10.255 -3.703 -24.180 1.00 96.94 168 SER A C 1
ATOM 1340 O O . SER A 1 168 ? 10.163 -4.928 -24.249 1.00 96.94 168 SER A O 1
ATOM 1342 N N . GLN A 1 169 ? 10.206 -3.050 -23.017 1.00 97.56 169 GLN A N 1
ATOM 1343 C CA . GLN A 1 169 ? 9.975 -3.695 -21.725 1.00 97.56 169 GLN A CA 1
ATOM 1344 C C . GLN A 1 169 ? 8.596 -4.365 -21.691 1.00 97.56 169 GLN A C 1
ATOM 1346 O O . GLN A 1 169 ? 8.497 -5.544 -21.361 1.00 97.56 169 GLN A O 1
ATOM 1351 N N . THR A 1 170 ? 7.556 -3.663 -22.143 1.00 98.00 170 THR A N 1
ATOM 1352 C CA . THR A 1 170 ? 6.181 -4.183 -22.236 1.00 98.00 170 THR A CA 1
ATOM 1353 C C . THR A 1 170 ? 6.107 -5.386 -23.175 1.00 98.00 170 THR A C 1
ATOM 1355 O O . THR A 1 170 ? 5.593 -6.439 -22.798 1.00 98.00 170 THR A O 1
ATOM 1358 N N . ALA A 1 171 ? 6.713 -5.296 -24.363 1.00 98.19 171 ALA A N 1
ATOM 1359 C CA . ALA A 1 171 ? 6.756 -6.404 -25.316 1.00 98.19 171 ALA A CA 1
ATOM 1360 C C . ALA A 1 171 ? 7.491 -7.641 -24.766 1.00 98.19 171 ALA A C 1
ATOM 1362 O O . ALA A 1 171 ? 7.095 -8.774 -25.049 1.00 98.19 171 ALA A O 1
ATOM 1363 N N . TYR A 1 172 ? 8.556 -7.451 -23.981 1.00 98.56 172 TYR A N 1
ATOM 1364 C CA . TYR A 1 172 ? 9.257 -8.554 -23.322 1.00 98.56 172 TYR A CA 1
ATOM 1365 C C . TYR A 1 172 ? 8.429 -9.170 -22.193 1.00 98.56 172 TYR A C 1
ATOM 1367 O O . TYR A 1 172 ? 8.301 -10.392 -22.150 1.00 98.56 172 TYR A O 1
ATOM 1375 N N . ALA A 1 173 ? 7.832 -8.349 -21.324 1.00 98.56 173 ALA A N 1
ATOM 1376 C CA . ALA A 1 173 ? 6.986 -8.807 -20.224 1.00 98.56 173 ALA A CA 1
ATOM 1377 C C . ALA A 1 173 ? 5.761 -9.586 -20.721 1.00 98.56 173 ALA A C 1
ATOM 1379 O O . ALA A 1 173 ? 5.455 -10.640 -20.169 1.00 98.56 173 ALA A O 1
ATOM 1380 N N . GLN A 1 174 ? 5.125 -9.147 -21.812 1.00 98.38 174 GLN A N 1
ATOM 1381 C CA . GLN A 1 174 ? 4.023 -9.886 -22.434 1.00 98.38 174 GLN A CA 1
ATOM 1382 C C . GLN A 1 174 ? 4.461 -11.300 -22.846 1.00 98.38 174 GLN A C 1
ATOM 1384 O O . GLN A 1 174 ? 3.798 -12.280 -22.519 1.00 98.38 174 GLN A O 1
ATOM 1389 N N . ARG A 1 175 ? 5.622 -11.427 -23.504 1.00 98.56 175 ARG A N 1
ATOM 1390 C CA . ARG A 1 175 ? 6.173 -12.740 -23.885 1.00 98.56 175 ARG A CA 1
ATOM 1391 C C . ARG A 1 175 ? 6.634 -13.560 -22.683 1.00 98.56 175 ARG A C 1
ATOM 1393 O O . ARG A 1 175 ? 6.595 -14.785 -22.747 1.00 98.56 175 ARG A O 1
ATOM 1400 N N . ALA A 1 176 ? 7.053 -12.907 -21.601 1.00 98.75 176 ALA A N 1
ATOM 1401 C CA . ALA A 1 176 ? 7.392 -13.578 -20.355 1.00 98.75 176 ALA A CA 1
ATOM 1402 C C . ALA A 1 176 ? 6.147 -14.202 -19.713 1.00 98.75 176 ALA A C 1
ATOM 1404 O O . ALA A 1 176 ? 6.233 -15.337 -19.259 1.00 98.75 176 ALA A O 1
ATOM 1405 N N . ILE A 1 177 ? 4.991 -13.524 -19.734 1.00 98.75 177 ILE A N 1
ATOM 1406 C CA . ILE A 1 177 ? 3.711 -14.101 -19.285 1.00 98.75 177 ILE A CA 1
ATOM 1407 C C . ILE A 1 177 ? 3.383 -15.358 -20.098 1.00 98.75 177 ILE A C 1
ATOM 1409 O O . ILE A 1 177 ? 3.137 -16.407 -19.503 1.00 98.75 177 ILE A O 1
ATOM 1413 N N . ASP A 1 178 ? 3.458 -15.286 -21.432 1.00 98.38 178 ASP A N 1
ATOM 1414 C CA . ASP A 1 178 ? 3.189 -16.437 -22.308 1.00 98.38 178 ASP A CA 1
ATOM 1415 C C . ASP A 1 178 ? 4.115 -17.629 -21.984 1.00 98.38 178 ASP A C 1
ATOM 1417 O O . ASP A 1 178 ? 3.667 -18.773 -21.869 1.00 98.38 178 ASP A O 1
ATOM 1421 N N . TYR A 1 179 ? 5.415 -17.365 -21.796 1.00 98.62 179 TYR A N 1
ATOM 1422 C CA . TYR A 1 179 ? 6.398 -18.382 -21.415 1.00 98.62 179 TYR A CA 1
ATOM 1423 C C . TYR A 1 179 ? 6.107 -18.975 -20.039 1.00 98.62 179 TYR A C 1
ATOM 1425 O O . TYR A 1 179 ? 6.088 -20.198 -19.905 1.00 98.62 179 TYR A O 1
ATOM 1433 N N . ILE A 1 180 ? 5.869 -18.133 -19.029 1.00 98.62 180 ILE A N 1
ATOM 1434 C CA . ILE A 1 180 ? 5.575 -18.565 -17.661 1.00 98.62 180 ILE A CA 1
ATOM 1435 C C . ILE A 1 180 ? 4.381 -19.507 -17.700 1.00 98.62 180 ILE A C 1
ATOM 1437 O O . ILE A 1 180 ? 4.518 -20.654 -17.295 1.00 98.62 180 ILE A O 1
ATOM 1441 N N . LEU A 1 181 ? 3.256 -19.076 -18.274 1.00 98.31 181 LEU A N 1
ATOM 1442 C CA . LEU A 1 181 ? 2.017 -19.852 -18.319 1.00 98.31 181 LEU A CA 1
ATOM 1443 C C . LEU A 1 181 ? 2.146 -21.167 -19.090 1.00 98.31 181 LEU A C 1
ATOM 1445 O O . LEU A 1 181 ? 1.488 -22.137 -18.727 1.00 98.31 181 LEU A O 1
ATOM 1449 N N . SER A 1 182 ? 3.045 -21.254 -20.076 1.00 97.75 182 SER A N 1
ATOM 1450 C CA . SER A 1 182 ? 3.339 -22.522 -20.763 1.00 97.75 182 SER A CA 1
ATOM 1451 C C . SER A 1 182 ? 3.897 -23.618 -19.842 1.00 97.75 182 SER A C 1
ATOM 1453 O O . SER A 1 182 ? 3.888 -24.791 -20.212 1.00 97.75 182 SER A O 1
ATOM 1455 N N . GLN A 1 183 ? 4.406 -23.245 -18.662 1.00 97.62 183 GLN A N 1
ATOM 1456 C CA . GLN A 1 183 ? 4.935 -24.165 -17.652 1.00 97.62 183 GLN A CA 1
ATOM 1457 C C . GLN A 1 183 ? 3.889 -24.566 -16.594 1.00 97.62 183 GLN A C 1
ATOM 1459 O O . GLN A 1 183 ? 4.190 -25.402 -15.743 1.00 97.62 183 GLN A O 1
ATOM 1464 N N . TYR A 1 184 ? 2.679 -23.996 -16.634 1.00 97.62 184 TYR A N 1
ATOM 1465 C CA . TYR A 1 184 ? 1.606 -24.246 -15.664 1.00 97.62 184 TYR A CA 1
ATOM 1466 C C . TYR A 1 184 ? 0.407 -24.953 -16.311 1.00 97.62 184 TYR A C 1
ATOM 1468 O O . TYR A 1 184 ? 0.282 -24.984 -17.538 1.00 97.62 184 TYR A O 1
ATOM 1476 N N . PRO A 1 185 ? -0.501 -25.537 -15.504 1.00 95.94 185 PRO A N 1
ATOM 1477 C CA . PRO A 1 185 ? -1.777 -26.031 -16.005 1.00 95.94 185 PRO A CA 1
ATOM 1478 C C . PRO A 1 185 ? -2.560 -24.948 -16.756 1.00 95.94 185 PRO A C 1
ATOM 1480 O O . PRO A 1 185 ? -2.443 -23.757 -16.451 1.00 95.94 185 PRO A O 1
ATOM 1483 N N . ALA A 1 186 ? -3.408 -25.382 -17.691 1.00 92.81 186 ALA A N 1
ATOM 1484 C CA . ALA A 1 186 ? -4.365 -24.501 -18.353 1.00 92.81 186 ALA A CA 1
ATOM 1485 C C . ALA A 1 186 ? -5.202 -23.718 -17.321 1.00 92.81 186 ALA A C 1
ATOM 1487 O O . ALA A 1 186 ? -5.417 -24.190 -16.204 1.00 92.81 186 ALA A O 1
ATOM 1488 N N . ASP A 1 187 ? -5.635 -22.516 -17.703 1.00 90.56 187 ASP A N 1
ATOM 1489 C CA . ASP A 1 187 ? -6.416 -21.581 -16.876 1.00 90.56 187 ASP A CA 1
ATOM 1490 C C . ASP A 1 187 ? -5.664 -20.962 -15.680 1.00 90.56 187 ASP A C 1
ATOM 1492 O O . ASP A 1 187 ? -6.251 -20.235 -14.876 1.00 90.56 187 ASP A O 1
ATOM 1496 N N . THR A 1 188 ? -4.350 -21.185 -15.568 1.00 95.56 188 THR A N 1
ATOM 1497 C CA . THR A 1 188 ? -3.512 -20.450 -14.609 1.00 95.56 188 THR A CA 1
ATOM 1498 C C . THR A 1 188 ? -3.399 -18.981 -15.027 1.00 95.56 188 THR A C 1
ATOM 1500 O O . THR A 1 188 ? -3.147 -18.672 -16.190 1.00 95.56 188 THR A O 1
ATOM 1503 N N . SER A 1 189 ? -3.549 -18.072 -14.066 1.00 96.38 189 SER A N 1
ATOM 1504 C CA . SER A 1 189 ? -3.352 -16.626 -14.230 1.00 96.38 189 SER A CA 1
ATOM 1505 C C . SER A 1 189 ? -2.154 -16.133 -13.414 1.00 96.38 189 SER A C 1
ATOM 1507 O O . SER A 1 189 ? -1.799 -16.746 -12.407 1.00 96.38 189 SER A O 1
ATOM 1509 N N . VAL A 1 190 ? -1.561 -15.011 -13.817 1.00 98.31 190 VAL A N 1
ATOM 1510 C CA . VAL A 1 190 ? -0.367 -14.406 -13.208 1.00 98.31 190 VAL A CA 1
ATOM 1511 C C . VAL A 1 190 ? -0.741 -13.160 -12.404 1.00 98.31 190 VAL A C 1
ATOM 1513 O O . VAL A 1 190 ? -1.478 -12.297 -12.883 1.00 98.31 190 VAL A O 1
ATOM 1516 N N . ILE A 1 191 ? -0.189 -13.021 -11.199 1.00 98.75 191 ILE A N 1
ATOM 1517 C CA . ILE A 1 191 ? -0.205 -11.745 -10.465 1.00 98.75 191 ILE A CA 1
ATOM 1518 C C . ILE A 1 191 ? 0.955 -10.893 -10.979 1.00 98.75 191 ILE A C 1
ATOM 1520 O O . ILE A 1 191 ? 2.091 -11.364 -10.989 1.00 98.75 191 ILE A O 1
ATOM 1524 N N . VAL A 1 192 ? 0.709 -9.642 -11.367 1.00 98.88 192 VAL A N 1
ATOM 1525 C CA . VAL A 1 192 ? 1.776 -8.735 -11.814 1.00 98.88 192 VAL A CA 1
ATOM 1526 C C . VAL A 1 192 ? 2.079 -7.707 -10.727 1.00 98.88 192 VAL A C 1
ATOM 1528 O O . VAL A 1 192 ? 1.183 -7.072 -10.173 1.00 98.88 192 VAL A O 1
ATOM 1531 N N . MET A 1 193 ? 3.359 -7.531 -10.414 1.00 98.81 193 MET A N 1
ATOM 1532 C CA . MET A 1 193 ? 3.842 -6.524 -9.475 1.00 98.81 193 MET A CA 1
ATOM 1533 C C . MET A 1 193 ? 4.800 -5.577 -10.184 1.00 98.81 193 MET A C 1
ATOM 1535 O O . MET A 1 193 ? 5.764 -6.022 -10.799 1.00 98.81 193 MET A O 1
ATOM 1539 N N . GLY A 1 194 ? 4.565 -4.274 -10.082 1.00 98.44 194 GLY A N 1
ATOM 1540 C CA . GLY A 1 194 ? 5.417 -3.265 -10.705 1.00 98.44 194 GLY A CA 1
ATOM 1541 C C . GLY A 1 194 ? 5.955 -2.278 -9.682 1.00 98.44 194 GLY A C 1
ATOM 1542 O O . GLY A 1 194 ? 5.198 -1.764 -8.865 1.00 98.44 194 GLY A O 1
ATOM 1543 N N . HIS A 1 195 ? 7.252 -1.994 -9.725 1.00 98.38 195 HIS A N 1
ATOM 1544 C CA . HIS A 1 195 ? 7.862 -0.946 -8.907 1.00 98.38 195 HIS A CA 1
ATOM 1545 C C . HIS A 1 195 ? 8.280 0.238 -9.782 1.00 98.38 195 HIS A C 1
ATOM 1547 O O . HIS A 1 195 ? 8.918 0.044 -10.817 1.00 98.38 195 HIS A O 1
ATOM 1553 N N . SER A 1 196 ? 7.972 1.469 -9.363 1.00 96.81 196 SER A N 1
ATOM 1554 C CA . SER A 1 196 ? 8.334 2.687 -10.097 1.00 96.81 196 SER A CA 1
ATOM 1555 C C . SER A 1 196 ? 7.836 2.624 -11.551 1.00 96.81 196 SER A C 1
ATOM 1557 O O . SER A 1 196 ? 6.690 2.251 -11.797 1.00 96.81 196 SER A O 1
ATOM 1559 N N . MET A 1 197 ? 8.679 2.920 -12.541 1.00 96.94 197 MET A N 1
ATOM 1560 C CA . MET A 1 197 ? 8.335 2.772 -13.965 1.00 96.94 197 MET A CA 1
ATOM 1561 C C . MET A 1 197 ? 7.924 1.343 -14.371 1.00 96.94 197 MET A C 1
ATOM 1563 O O . MET A 1 197 ? 7.221 1.175 -15.365 1.00 96.94 197 MET A O 1
ATOM 1567 N N . GLY A 1 198 ? 8.283 0.314 -13.599 1.00 97.94 198 GLY A N 1
ATOM 1568 C CA . GLY A 1 198 ? 7.814 -1.054 -13.816 1.00 97.94 198 GLY A CA 1
ATOM 1569 C C . GLY A 1 198 ? 6.304 -1.214 -13.622 1.00 97.94 198 GLY A C 1
ATOM 1570 O O . GLY A 1 198 ? 5.699 -2.071 -14.258 1.00 97.94 198 GLY A O 1
ATOM 1571 N N . GLY A 1 199 ? 5.662 -0.362 -12.814 1.00 97.94 199 GLY A N 1
ATOM 1572 C CA . GLY A 1 199 ? 4.201 -0.315 -12.708 1.00 97.94 199 GLY A CA 1
ATOM 1573 C C . GLY A 1 199 ? 3.513 0.311 -13.927 1.00 97.94 199 GLY A C 1
ATOM 1574 O O . GLY A 1 199 ? 2.380 -0.049 -14.235 1.00 97.94 199 GLY A O 1
ATOM 1575 N N . ILE A 1 200 ? 4.209 1.178 -14.671 1.00 98.00 200 ILE A N 1
ATOM 1576 C CA . ILE A 1 200 ? 3.732 1.699 -15.965 1.00 98.00 200 ILE A CA 1
ATOM 1577 C C . ILE A 1 200 ? 3.788 0.604 -17.027 1.00 98.00 200 ILE A C 1
ATOM 1579 O O . ILE A 1 200 ? 2.842 0.430 -17.786 1.00 98.00 200 ILE A O 1
ATOM 1583 N N . VAL A 1 201 ? 4.863 -0.189 -17.032 1.00 98.31 201 VAL A N 1
ATOM 1584 C CA . VAL A 1 201 ? 4.949 -1.392 -17.871 1.00 98.31 201 VAL A CA 1
ATOM 1585 C C . VAL A 1 201 ? 3.863 -2.396 -17.476 1.00 98.31 201 VAL A C 1
ATOM 1587 O O . VAL A 1 201 ? 3.206 -2.943 -18.349 1.00 98.31 201 VAL A O 1
ATOM 1590 N N . ALA A 1 202 ? 3.631 -2.617 -16.176 1.00 98.38 202 ALA A N 1
ATOM 1591 C CA . ALA A 1 202 ? 2.600 -3.538 -15.695 1.00 98.38 202 ALA A CA 1
ATOM 1592 C C . ALA A 1 202 ? 1.190 -3.142 -16.155 1.00 98.38 202 ALA A C 1
ATOM 1594 O O . ALA A 1 202 ? 0.422 -4.007 -16.563 1.00 98.38 202 ALA A O 1
ATOM 1595 N N . THR A 1 203 ? 0.851 -1.851 -16.112 1.00 97.38 203 THR A N 1
ATOM 1596 C CA . THR A 1 203 ? -0.452 -1.360 -16.586 1.00 97.38 203 THR A CA 1
ATOM 1597 C C . THR A 1 203 ? -0.571 -1.377 -18.108 1.00 97.38 203 THR A C 1
ATOM 1599 O O . THR A 1 203 ? -1.650 -1.676 -18.605 1.00 97.38 203 THR A O 1
ATOM 1602 N N . ALA A 1 204 ? 0.532 -1.190 -18.840 1.00 97.56 204 ALA A N 1
ATOM 1603 C CA . ALA A 1 204 ? 0.584 -1.321 -20.301 1.00 97.56 204 ALA A CA 1
ATOM 1604 C C . ALA A 1 204 ? 0.411 -2.767 -20.813 1.00 97.56 204 ALA A C 1
ATOM 1606 O O . ALA A 1 204 ? 0.335 -2.993 -22.019 1.00 97.56 204 ALA A O 1
ATOM 1607 N N . LEU A 1 205 ? 0.377 -3.762 -19.916 1.00 98.06 205 LEU A N 1
ATOM 1608 C CA . LEU A 1 205 ? 0.036 -5.144 -20.264 1.00 98.06 205 LEU A CA 1
ATOM 1609 C C . LEU A 1 205 ? -1.477 -5.382 -20.334 1.00 98.06 205 LEU A C 1
ATOM 1611 O O . LEU A 1 205 ? -1.881 -6.471 -20.729 1.00 98.06 205 LEU A O 1
ATOM 1615 N N . LEU A 1 206 ? -2.308 -4.419 -19.925 1.00 96.44 206 LEU A N 1
ATOM 1616 C CA . LEU A 1 206 ? -3.760 -4.514 -20.045 1.00 96.44 206 LEU A CA 1
ATOM 1617 C C . LEU A 1 206 ? -4.227 -4.029 -21.432 1.00 96.44 206 LEU A C 1
ATOM 1619 O O . LEU A 1 206 ? -3.573 -3.175 -22.022 1.00 96.44 206 LEU A O 1
ATOM 1623 N N . PRO A 1 207 ? -5.351 -4.550 -21.957 1.00 95.44 207 PRO A N 1
ATOM 1624 C CA . PRO A 1 207 ? -6.152 -5.637 -21.399 1.00 95.44 207 PRO A CA 1
ATOM 1625 C C . PRO A 1 207 ? -5.509 -7.015 -21.613 1.00 95.44 207 PRO A C 1
ATOM 1627 O O . PRO A 1 207 ? -5.070 -7.350 -22.715 1.00 95.44 207 PRO A O 1
ATOM 1630 N N . ASN A 1 208 ? -5.493 -7.854 -20.572 1.00 95.50 208 ASN A N 1
ATOM 1631 C CA . ASN A 1 208 ? -4.943 -9.210 -20.658 1.00 95.50 208 ASN A CA 1
ATOM 1632 C C . ASN A 1 208 ? -5.668 -10.179 -19.702 1.00 95.50 208 ASN A C 1
ATOM 1634 O O . ASN A 1 208 ? -5.529 -10.058 -18.484 1.00 95.50 208 ASN A O 1
ATOM 1638 N N . PRO A 1 209 ? -6.395 -11.187 -20.231 1.00 93.56 209 PRO A N 1
ATOM 1639 C CA . PRO A 1 209 ? -7.229 -12.083 -19.426 1.00 93.56 209 PRO A CA 1
ATOM 1640 C C . PRO A 1 209 ? -6.425 -13.034 -18.533 1.00 93.56 209 PRO A C 1
ATOM 1642 O O . PRO A 1 209 ? -6.987 -13.668 -17.642 1.00 93.56 209 PRO A O 1
ATOM 1645 N N . PHE A 1 210 ? -5.118 -13.161 -18.770 1.00 96.31 210 PHE A N 1
ATOM 1646 C CA . PHE A 1 210 ? -4.243 -14.008 -17.974 1.00 96.31 210 PHE A CA 1
ATOM 1647 C C . PHE A 1 210 ? -3.659 -13.289 -16.756 1.00 96.31 210 PHE A C 1
ATOM 1649 O O . PHE A 1 210 ? -2.970 -13.926 -15.962 1.00 96.31 210 PHE A O 1
ATOM 1656 N N . ILE A 1 211 ? -3.923 -11.991 -16.577 1.00 98.00 211 ILE A N 1
ATOM 1657 C CA . ILE A 1 211 ? -3.502 -11.242 -15.390 1.00 98.00 211 ILE A CA 1
ATOM 1658 C C . ILE A 1 211 ? -4.621 -11.293 -14.348 1.00 98.00 211 ILE A C 1
ATOM 1660 O O . ILE A 1 211 ? -5.751 -10.889 -14.601 1.00 98.00 211 ILE A O 1
ATOM 1664 N N . SER A 1 212 ? -4.321 -11.797 -13.150 1.00 96.62 212 SER A N 1
ATOM 1665 C CA . SER A 1 212 ? -5.322 -11.924 -12.082 1.00 96.62 212 SER A CA 1
ATOM 1666 C C . SER A 1 212 ? -5.492 -10.679 -11.224 1.00 96.62 212 SER A C 1
ATOM 1668 O O . SER A 1 212 ? -6.574 -10.473 -10.677 1.00 96.62 212 SER A O 1
ATOM 1670 N N . ALA A 1 213 ? -4.413 -9.920 -11.037 1.00 98.19 213 ALA A N 1
ATOM 1671 C CA . ALA A 1 213 ? -4.359 -8.699 -10.242 1.00 98.19 213 ALA A CA 1
ATOM 1672 C C . ALA A 1 213 ? -3.045 -7.957 -10.523 1.00 98.19 213 ALA A C 1
ATOM 1674 O O . ALA A 1 213 ? -2.038 -8.591 -10.860 1.00 98.19 213 ALA A O 1
ATOM 1675 N N . ILE A 1 214 ? -3.047 -6.639 -10.315 1.00 98.69 214 ILE A N 1
ATOM 1676 C CA . ILE A 1 214 ? -1.855 -5.791 -10.392 1.00 98.69 214 ILE A CA 1
ATOM 1677 C C . ILE A 1 214 ? -1.630 -5.073 -9.056 1.00 98.69 214 ILE A C 1
ATOM 1679 O O . ILE A 1 214 ? -2.524 -4.406 -8.534 1.00 98.69 214 ILE A O 1
ATOM 1683 N N . ILE A 1 215 ? -0.414 -5.169 -8.513 1.00 98.75 215 ILE A N 1
ATOM 1684 C CA . ILE A 1 215 ? 0.033 -4.355 -7.373 1.00 98.75 215 ILE A CA 1
ATOM 1685 C C . ILE A 1 215 ? 1.181 -3.470 -7.844 1.00 98.75 215 ILE A C 1
ATOM 1687 O O . ILE A 1 215 ? 2.250 -3.960 -8.214 1.00 98.75 215 ILE A O 1
ATOM 1691 N N . THR A 1 216 ? 0.978 -2.158 -7.824 1.00 98.69 216 THR A N 1
ATOM 1692 C CA . THR A 1 216 ? 2.022 -1.194 -8.173 1.00 98.69 216 THR A CA 1
ATOM 1693 C C . THR A 1 216 ? 2.565 -0.506 -6.931 1.00 98.69 216 THR A C 1
ATOM 1695 O O . THR A 1 216 ? 1.823 -0.214 -6.001 1.00 98.69 216 THR A O 1
ATOM 1698 N N . MET A 1 217 ? 3.860 -0.224 -6.918 1.00 98.31 217 MET A N 1
ATOM 1699 C CA . MET A 1 217 ? 4.594 0.320 -5.776 1.00 98.31 217 MET A CA 1
ATOM 1700 C C . MET A 1 217 ? 5.371 1.555 -6.219 1.00 98.31 217 MET A C 1
ATOM 1702 O O . MET A 1 217 ? 6.147 1.462 -7.173 1.00 98.31 217 MET A O 1
ATOM 1706 N N . SER A 1 218 ? 5.159 2.702 -5.568 1.00 97.50 218 SER A N 1
ATOM 1707 C CA . SER A 1 218 ? 5.767 3.995 -5.933 1.00 97.50 218 SER A CA 1
ATOM 1708 C C . SER A 1 218 ? 5.698 4.274 -7.441 1.00 97.50 218 SER A C 1
ATOM 1710 O O . SER A 1 218 ? 6.664 4.720 -8.052 1.00 97.50 218 SER A O 1
ATOM 1712 N N . THR A 1 219 ? 4.582 3.917 -8.080 1.00 97.75 219 THR A N 1
ATOM 1713 C CA . THR A 1 219 ? 4.431 3.995 -9.538 1.00 97.75 219 THR A CA 1
ATOM 1714 C C . THR A 1 219 ? 3.773 5.313 -9.920 1.00 97.75 219 THR A C 1
ATOM 1716 O O . THR A 1 219 ? 2.673 5.569 -9.443 1.00 97.75 219 THR A O 1
ATOM 1719 N N . PRO A 1 220 ? 4.394 6.127 -10.785 1.00 95.44 220 PRO A N 1
ATOM 1720 C CA . PRO A 1 220 ? 3.868 7.430 -11.179 1.00 95.44 220 PRO A CA 1
ATOM 1721 C C . PRO A 1 220 ? 2.710 7.303 -12.188 1.00 95.44 220 PRO A C 1
ATOM 1723 O O . PRO A 1 220 ? 2.912 7.521 -13.369 1.00 95.44 220 PRO A O 1
ATOM 1726 N N . HIS A 1 221 ? 1.501 6.920 -11.776 1.00 94.69 221 HIS A N 1
ATOM 1727 C CA . HIS A 1 221 ? 0.366 6.675 -12.685 1.00 94.69 221 HIS A CA 1
ATOM 1728 C C . HIS A 1 221 ? -0.190 7.907 -13.408 1.00 94.69 221 HIS A C 1
ATOM 1730 O O . HIS A 1 221 ? -0.645 7.787 -14.543 1.00 94.69 221 HIS A O 1
ATOM 1736 N N . THR A 1 222 ? -0.200 9.085 -12.781 1.00 90.62 222 THR A N 1
ATOM 1737 C CA . THR A 1 222 ? -0.803 10.288 -13.399 1.00 90.62 222 THR A CA 1
ATOM 1738 C C . THR A 1 222 ? 0.197 11.096 -14.207 1.00 90.62 222 THR A C 1
ATOM 1740 O O . THR A 1 222 ? -0.192 11.817 -15.128 1.00 90.62 222 THR A O 1
ATOM 1743 N N . LEU A 1 223 ? 1.483 11.016 -13.859 1.00 87.75 223 LEU A N 1
ATOM 1744 C CA . LEU A 1 223 ? 2.491 11.905 -14.408 1.00 87.75 223 LEU A CA 1
ATOM 1745 C C . LEU A 1 223 ? 3.884 11.276 -14.425 1.00 87.75 223 LEU A C 1
ATOM 1747 O O . LEU A 1 223 ? 4.389 10.971 -13.348 1.00 87.75 223 LEU A O 1
ATOM 1751 N N . PRO A 1 224 ? 4.573 11.188 -15.582 1.00 88.19 224 PRO A N 1
ATOM 1752 C CA . PRO A 1 224 ? 5.917 10.638 -15.608 1.00 88.19 224 PRO A CA 1
ATOM 1753 C C . PRO A 1 224 ? 6.909 11.518 -14.835 1.00 88.19 224 PRO A C 1
ATOM 1755 O O . PRO A 1 224 ? 6.815 12.750 -14.904 1.00 88.19 224 PRO A O 1
ATOM 1758 N N . PRO A 1 225 ? 7.925 10.920 -14.179 1.00 83.56 225 PRO A N 1
ATOM 1759 C CA . PRO A 1 225 ? 8.936 11.673 -13.432 1.00 83.56 225 PRO A CA 1
ATOM 1760 C C . PRO A 1 225 ? 9.723 12.641 -14.322 1.00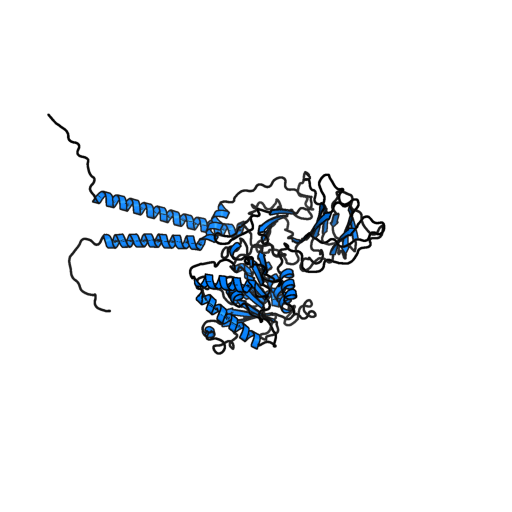 83.56 225 PRO A C 1
ATOM 1762 O O . PRO A 1 225 ? 10.207 13.676 -13.864 1.00 83.56 225 PRO A O 1
ATOM 1765 N N . VAL A 1 226 ? 9.851 12.303 -15.611 1.00 81.94 226 VAL A N 1
ATOM 1766 C CA . VAL A 1 226 ? 10.555 13.098 -16.615 1.00 81.94 226 VAL A CA 1
ATOM 1767 C C . VAL A 1 226 ? 9.778 13.088 -17.934 1.00 81.94 226 VAL A C 1
ATOM 1769 O O . VAL A 1 226 ? 9.445 12.035 -18.467 1.00 81.94 226 VAL A O 1
ATOM 1772 N N . ARG A 1 227 ? 9.516 14.276 -18.493 1.00 77.00 227 ARG A N 1
ATOM 1773 C CA . ARG A 1 227 ? 8.775 14.472 -19.755 1.00 77.00 227 ARG A CA 1
ATOM 1774 C C . ARG A 1 227 ? 9.693 14.864 -20.922 1.00 77.00 227 ARG A C 1
ATOM 1776 O O . ARG A 1 227 ? 9.537 15.937 -21.500 1.00 77.00 227 ARG A O 1
ATOM 1783 N N . PHE A 1 228 ? 10.691 14.047 -21.254 1.00 78.38 228 PHE A N 1
ATOM 1784 C CA . PHE A 1 228 ? 11.575 14.341 -22.400 1.00 78.38 228 PHE A CA 1
ATOM 1785 C C . PHE A 1 228 ? 11.116 13.724 -23.721 1.00 78.38 228 PHE A C 1
ATOM 1787 O O . PHE A 1 228 ? 11.530 14.184 -24.783 1.00 78.38 228 PHE A O 1
ATOM 1794 N N . ASP A 1 229 ? 10.248 12.716 -23.672 1.00 81.75 229 ASP A N 1
ATOM 1795 C CA . ASP A 1 229 ? 9.797 11.982 -24.847 1.00 81.75 229 ASP A CA 1
ATOM 1796 C C . ASP A 1 229 ? 8.273 12.027 -24.952 1.00 81.75 229 ASP A C 1
ATOM 1798 O O . ASP A 1 229 ? 7.563 11.510 -24.091 1.00 81.75 229 ASP A O 1
ATOM 1802 N N . ARG A 1 230 ? 7.769 12.594 -26.055 1.00 87.62 230 ARG A N 1
ATOM 1803 C CA . ARG A 1 230 ? 6.333 12.665 -26.360 1.00 87.62 230 ARG A CA 1
ATOM 1804 C C . ARG A 1 230 ? 5.672 11.287 -26.320 1.00 87.62 230 ARG A C 1
ATOM 1806 O O . ARG A 1 230 ? 4.486 11.198 -26.036 1.00 87.62 230 ARG A O 1
ATOM 1813 N N . ARG A 1 231 ? 6.400 10.211 -26.637 1.00 90.88 231 ARG A N 1
ATOM 1814 C CA . ARG A 1 231 ? 5.872 8.841 -26.607 1.00 90.88 231 ARG A CA 1
ATOM 1815 C C . ARG A 1 231 ? 5.451 8.406 -25.203 1.00 90.88 231 ARG A C 1
ATOM 1817 O O . ARG A 1 231 ? 4.480 7.671 -25.098 1.00 90.88 231 ARG A O 1
ATOM 1824 N N . ILE A 1 232 ? 6.119 8.885 -24.153 1.00 90.44 232 ILE A N 1
ATOM 1825 C CA . ILE A 1 232 ? 5.732 8.583 -22.767 1.00 90.44 232 ILE A CA 1
ATOM 1826 C C . ILE A 1 232 ? 4.312 9.092 -22.492 1.00 90.44 232 ILE A C 1
ATOM 1828 O O . ILE A 1 232 ? 3.519 8.367 -21.903 1.00 90.44 232 ILE A O 1
ATOM 1832 N N . ASP A 1 233 ? 3.955 10.279 -22.993 1.00 89.25 233 ASP A N 1
ATOM 1833 C CA . ASP A 1 233 ? 2.599 10.815 -22.827 1.00 89.25 233 ASP A CA 1
ATOM 1834 C C . ASP A 1 233 ? 1.535 9.929 -23.512 1.00 89.25 233 ASP A C 1
ATOM 1836 O O . ASP A 1 233 ? 0.435 9.792 -22.982 1.00 89.25 233 ASP A O 1
ATOM 1840 N N . HIS A 1 234 ? 1.851 9.296 -24.656 1.00 92.31 234 HIS A N 1
ATOM 1841 C CA . HIS A 1 234 ? 0.936 8.337 -25.310 1.00 92.31 234 HIS A CA 1
ATOM 1842 C C . HIS A 1 234 ? 0.753 7.082 -24.468 1.00 92.31 234 HIS A C 1
ATOM 1844 O O . HIS A 1 234 ? -0.380 6.691 -24.231 1.00 92.31 234 HIS A O 1
ATOM 1850 N N . ILE A 1 235 ? 1.845 6.510 -23.954 1.00 93.81 235 ILE A N 1
ATOM 1851 C CA . ILE A 1 235 ? 1.790 5.316 -23.098 1.00 93.81 235 ILE A CA 1
ATOM 1852 C C . ILE A 1 235 ? 0.914 5.576 -21.868 1.00 93.81 235 ILE A C 1
ATOM 1854 O O . ILE A 1 235 ? 0.068 4.763 -21.522 1.00 93.81 235 ILE A O 1
ATOM 1858 N N . TYR A 1 236 ? 1.069 6.732 -21.222 1.00 93.56 236 TYR A N 1
ATOM 1859 C CA . TYR A 1 236 ? 0.258 7.087 -20.056 1.00 93.56 236 TYR A CA 1
ATOM 1860 C C . TYR A 1 236 ? -1.220 7.278 -20.413 1.00 93.56 236 TYR A C 1
ATOM 1862 O O . TYR A 1 236 ? -2.093 6.850 -19.660 1.00 93.56 236 TYR A O 1
ATOM 1870 N N . ALA A 1 237 ? -1.512 7.903 -21.557 1.00 92.00 237 ALA A N 1
ATOM 1871 C CA . ALA A 1 237 ? -2.881 8.084 -22.031 1.00 92.00 237 ALA A CA 1
ATOM 1872 C C . ALA A 1 237 ? -3.554 6.749 -22.403 1.00 92.00 237 ALA A C 1
ATOM 1874 O O . ALA A 1 237 ? -4.728 6.553 -22.087 1.00 92.00 237 ALA A O 1
ATOM 1875 N N . ASP A 1 238 ? -2.813 5.836 -23.031 1.00 93.50 238 ASP A N 1
ATOM 1876 C CA . ASP A 1 238 ? -3.288 4.498 -23.388 1.00 93.50 238 ASP A CA 1
ATOM 1877 C C . ASP A 1 238 ? -3.538 3.662 -22.124 1.00 93.50 238 ASP A C 1
ATOM 1879 O O . ASP A 1 238 ? -4.652 3.176 -21.927 1.00 93.50 238 ASP A O 1
ATOM 1883 N N . ASN A 1 239 ? -2.581 3.627 -21.189 1.00 94.50 239 ASN A N 1
ATOM 1884 C CA . ASN A 1 239 ? -2.756 2.954 -19.900 1.00 94.50 239 ASN A CA 1
ATOM 1885 C C . ASN A 1 239 ? -3.987 3.483 -19.153 1.00 94.50 239 ASN A C 1
ATOM 1887 O O . ASN A 1 239 ? -4.763 2.703 -18.609 1.00 94.50 239 ASN A O 1
ATOM 1891 N N . LEU A 1 240 ? -4.202 4.803 -19.133 1.00 91.00 240 LEU A N 1
ATOM 1892 C CA . LEU A 1 240 ? -5.370 5.408 -18.491 1.00 91.00 240 LEU A CA 1
ATOM 1893 C C . LEU A 1 240 ? -6.688 4.906 -19.095 1.00 91.00 240 LEU A C 1
ATOM 1895 O O . LEU A 1 240 ? -7.643 4.619 -18.369 1.00 91.00 240 LEU A O 1
ATOM 1899 N N . LYS A 1 241 ? -6.739 4.797 -20.422 1.00 90.44 241 LYS A N 1
ATOM 1900 C CA . LYS A 1 241 ? -7.904 4.292 -21.147 1.00 90.44 241 LYS A CA 1
ATOM 1901 C C . LYS A 1 241 ? -8.171 2.823 -20.811 1.00 90.44 241 LYS A C 1
ATOM 1903 O O . LYS A 1 241 ? -9.316 2.467 -20.525 1.00 90.44 241 LYS A O 1
ATOM 1908 N N . ASP A 1 242 ? -7.136 1.989 -20.805 1.00 91.12 242 ASP A N 1
ATOM 1909 C CA . ASP A 1 242 ? -7.273 0.559 -20.518 1.00 91.12 242 ASP A CA 1
ATOM 1910 C C . ASP A 1 242 ? -7.652 0.323 -19.051 1.00 91.12 242 ASP A C 1
ATOM 1912 O O . ASP A 1 242 ? -8.567 -0.449 -18.760 1.00 91.12 242 ASP A O 1
ATOM 1916 N N . LEU A 1 243 ? -7.076 1.090 -18.120 1.00 90.00 243 LEU A N 1
ATOM 1917 C CA . LEU A 1 243 ? -7.443 1.056 -16.703 1.00 90.00 243 LEU A CA 1
ATOM 1918 C C . LEU A 1 243 ? -8.920 1.371 -16.450 1.00 90.00 243 LEU A C 1
ATOM 1920 O O . LEU A 1 243 ? -9.470 0.841 -15.481 1.00 90.00 243 LEU A O 1
ATOM 1924 N N . GLY A 1 244 ? -9.539 2.205 -17.291 1.00 85.69 244 GLY A N 1
ATOM 1925 C CA . GLY A 1 244 ? -10.956 2.569 -17.229 1.00 85.69 244 GLY A CA 1
ATOM 1926 C C . GLY A 1 244 ? -11.927 1.493 -17.714 1.00 85.69 244 GLY A C 1
ATOM 1927 O O . GLY A 1 244 ? -13.116 1.606 -17.436 1.00 85.69 244 GLY A O 1
ATOM 1928 N N . SER A 1 245 ? -11.452 0.467 -18.425 1.00 85.50 245 SER A N 1
ATOM 1929 C CA . SER A 1 245 ? -12.314 -0.547 -19.054 1.00 85.50 245 SER A CA 1
ATOM 1930 C C . SER A 1 245 ? -11.984 -1.988 -18.657 1.00 85.50 245 SER A C 1
ATOM 1932 O O . SER A 1 245 ? -12.873 -2.839 -18.664 1.00 85.50 245 SER A O 1
ATOM 1934 N N . ASP A 1 246 ? -10.738 -2.276 -18.280 1.00 91.00 246 ASP A N 1
ATOM 1935 C CA . ASP A 1 246 ? -10.306 -3.620 -17.906 1.00 91.00 246 ASP A CA 1
ATOM 1936 C C . ASP A 1 246 ? -10.728 -3.983 -16.462 1.00 91.00 246 ASP A C 1
ATOM 1938 O O . ASP A 1 246 ? -10.495 -3.205 -15.530 1.00 91.00 246 ASP A O 1
ATOM 1942 N N . PRO A 1 247 ? -11.325 -5.165 -16.218 1.00 91.88 247 PRO A N 1
ATOM 1943 C CA . PRO A 1 247 ? -11.848 -5.531 -14.901 1.00 91.88 247 PRO A CA 1
ATOM 1944 C C . PRO A 1 247 ? -10.778 -6.014 -13.903 1.00 91.88 247 PRO A C 1
ATOM 1946 O O . PRO A 1 247 ? -11.102 -6.228 -12.734 1.00 91.88 247 PRO A O 1
ATOM 1949 N N . THR A 1 248 ? -9.520 -6.200 -14.318 1.00 94.81 248 THR A N 1
ATOM 1950 C CA . THR A 1 248 ? -8.423 -6.718 -13.481 1.00 94.81 248 THR A CA 1
ATOM 1951 C C . THR A 1 248 ? -8.222 -5.842 -12.244 1.00 94.81 248 THR A C 1
ATOM 1953 O O . THR A 1 248 ? -7.903 -4.669 -12.412 1.00 94.81 248 THR A O 1
ATOM 1956 N N . PRO A 1 249 ? -8.353 -6.351 -11.003 1.00 95.69 249 PRO A N 1
ATOM 1957 C CA . PRO A 1 249 ? -8.129 -5.570 -9.787 1.00 95.69 249 PRO A CA 1
ATOM 1958 C C . PRO A 1 249 ? -6.734 -4.938 -9.745 1.00 95.69 249 PRO A C 1
ATOM 1960 O O . PRO A 1 249 ? -5.733 -5.621 -9.976 1.00 95.69 249 PRO A O 1
ATOM 1963 N N . LEU A 1 250 ? -6.660 -3.646 -9.412 1.00 97.00 250 LEU A N 1
ATOM 1964 C CA . LEU A 1 250 ? -5.397 -2.919 -9.290 1.00 97.00 250 LEU A CA 1
ATOM 1965 C C . LEU A 1 250 ? -5.351 -2.080 -8.012 1.00 97.00 250 LEU A C 1
ATOM 1967 O O . LEU A 1 250 ? -6.278 -1.322 -7.717 1.00 97.00 250 LEU A O 1
ATOM 1971 N N . LEU A 1 251 ? -4.232 -2.174 -7.291 1.00 97.50 251 LEU A N 1
ATOM 1972 C CA . LEU A 1 251 ? -3.925 -1.306 -6.155 1.00 97.50 251 LEU A CA 1
ATOM 1973 C C . LEU A 1 251 ? -2.547 -0.655 -6.306 1.00 97.50 251 LEU A C 1
ATOM 1975 O O . LEU A 1 251 ? -1.561 -1.331 -6.606 1.00 97.50 251 LEU A O 1
ATOM 1979 N N . SER A 1 252 ? -2.496 0.658 -6.075 1.00 97.94 252 SER A N 1
ATOM 1980 C CA . SER A 1 252 ? -1.271 1.458 -6.049 1.00 97.94 252 SER A CA 1
ATOM 1981 C C . SER A 1 252 ? -0.867 1.791 -4.617 1.00 97.94 252 SER A C 1
ATOM 1983 O O . SER A 1 252 ? -1.631 2.428 -3.893 1.00 97.94 252 SER A O 1
ATOM 1985 N N . LEU A 1 253 ? 0.329 1.360 -4.216 1.00 98.19 253 LEU A N 1
ATOM 1986 C CA . LEU A 1 253 ? 0.964 1.712 -2.950 1.00 98.19 253 LEU A CA 1
ATOM 1987 C C . LEU A 1 253 ? 1.908 2.898 -3.140 1.00 98.19 253 LEU A C 1
ATOM 1989 O O . LEU A 1 253 ? 2.851 2.826 -3.932 1.00 98.19 253 LEU A O 1
ATOM 1993 N N . CYS A 1 254 ? 1.684 3.962 -2.373 1.00 96.75 254 CYS A N 1
ATOM 1994 C CA . CYS A 1 254 ? 2.435 5.211 -2.462 1.00 96.75 254 CYS A CA 1
ATOM 1995 C C . CYS A 1 254 ? 3.214 5.494 -1.178 1.00 96.75 254 CYS A C 1
ATOM 1997 O O . CYS A 1 254 ? 2.677 5.394 -0.079 1.00 96.75 254 CYS A O 1
ATOM 1999 N N . GLY A 1 255 ? 4.486 5.877 -1.314 1.00 93.44 255 GLY A N 1
ATOM 2000 C CA . GLY A 1 255 ? 5.364 6.176 -0.175 1.00 93.44 255 GLY A CA 1
ATOM 2001 C C . GLY A 1 255 ? 5.049 7.491 0.545 1.00 93.44 255 GLY A C 1
ATOM 2002 O O . GLY A 1 255 ? 5.543 7.731 1.650 1.00 93.44 255 GLY A O 1
ATOM 2003 N N . GLY A 1 256 ? 4.225 8.336 -0.081 1.00 89.62 256 GLY A N 1
ATOM 2004 C CA . GLY A 1 256 ? 3.901 9.671 0.403 1.00 89.62 256 GLY A CA 1
ATOM 2005 C C . GLY A 1 256 ? 5.114 10.586 0.383 1.00 89.62 256 GLY A C 1
ATOM 2006 O O . GLY A 1 256 ? 6.031 10.435 -0.423 1.00 89.62 256 GLY A O 1
ATOM 2007 N N . ALA A 1 257 ? 5.148 11.518 1.327 1.00 85.62 257 ALA A N 1
ATOM 2008 C CA . ALA A 1 257 ? 6.204 12.517 1.412 1.00 85.62 257 ALA A CA 1
ATOM 2009 C C . ALA A 1 257 ? 7.623 11.933 1.579 1.00 85.62 257 ALA A C 1
ATOM 2011 O O . ALA A 1 257 ? 8.609 12.610 1.287 1.00 85.62 257 ALA A O 1
ATOM 2012 N N . THR A 1 258 ? 7.777 10.705 2.068 1.00 88.75 258 THR A N 1
ATOM 2013 C CA . THR A 1 258 ? 9.103 10.084 2.217 1.00 88.75 258 THR A CA 1
ATOM 2014 C C . THR A 1 258 ? 9.688 9.660 0.863 1.00 88.75 258 THR A C 1
ATOM 2016 O O . THR A 1 258 ? 10.908 9.555 0.724 1.00 88.75 258 THR A O 1
ATOM 2019 N N . ASP A 1 259 ? 8.859 9.474 -0.169 1.00 91.12 259 ASP A N 1
ATOM 2020 C CA . ASP A 1 259 ? 9.317 9.244 -1.539 1.00 91.12 259 ASP A CA 1
ATOM 2021 C C . ASP A 1 259 ? 9.718 10.575 -2.200 1.00 91.12 259 ASP A C 1
ATOM 2023 O O . ASP A 1 259 ? 8.886 11.380 -2.613 1.00 91.12 259 ASP A O 1
ATOM 2027 N N . LEU A 1 260 ? 11.028 10.829 -2.281 1.00 86.06 260 LEU A N 1
ATOM 2028 C CA . LEU A 1 260 ? 11.566 12.028 -2.935 1.00 86.06 260 LEU A CA 1
ATOM 2029 C C . LEU A 1 260 ? 11.735 11.887 -4.454 1.00 86.06 260 LEU A C 1
ATOM 2031 O O . LEU A 1 260 ? 12.081 12.871 -5.106 1.00 86.06 260 LEU A O 1
ATOM 2035 N N . MET A 1 261 ? 11.547 10.691 -5.020 1.00 88.06 261 MET A N 1
ATOM 2036 C CA . MET A 1 261 ? 11.647 10.470 -6.468 1.00 88.06 261 MET A CA 1
ATOM 2037 C C . MET A 1 261 ? 10.295 10.621 -7.154 1.00 88.06 261 MET A C 1
ATOM 2039 O O . MET A 1 261 ? 10.228 11.174 -8.250 1.00 88.06 261 MET A O 1
ATOM 2043 N N . ILE A 1 262 ? 9.234 10.124 -6.521 1.00 90.56 262 ILE A N 1
ATOM 2044 C CA . ILE A 1 262 ? 7.881 10.097 -7.068 1.00 90.56 262 ILE A CA 1
ATOM 2045 C C . ILE A 1 262 ? 6.978 10.934 -6.163 1.00 90.56 262 ILE A C 1
ATOM 2047 O O . ILE A 1 262 ? 6.622 10.480 -5.076 1.00 90.56 262 ILE A O 1
ATOM 2051 N N . PRO A 1 263 ? 6.589 12.149 -6.592 1.00 88.88 263 PRO A N 1
ATOM 2052 C CA . PRO A 1 263 ? 5.667 12.986 -5.835 1.00 88.88 263 PRO A CA 1
ATOM 2053 C C . PRO A 1 263 ? 4.348 12.266 -5.540 1.00 88.88 263 PRO A C 1
ATOM 2055 O O . PRO A 1 263 ? 3.825 11.558 -6.407 1.00 88.88 263 PRO A O 1
ATOM 2058 N N . SER A 1 264 ? 3.786 12.484 -4.351 1.00 88.81 264 SER A N 1
ATOM 2059 C CA . SER A 1 264 ? 2.559 11.833 -3.879 1.00 88.81 264 SER A CA 1
ATOM 2060 C C . SER A 1 264 ? 1.424 11.877 -4.908 1.00 88.81 264 SER A C 1
ATOM 2062 O O . SER A 1 264 ? 0.845 10.846 -5.235 1.00 88.81 264 SER A O 1
ATOM 2064 N N . GLU A 1 265 ? 1.178 13.035 -5.521 1.00 86.44 265 GLU A N 1
ATOM 2065 C CA . GLU A 1 265 ? 0.116 13.237 -6.508 1.00 86.44 265 GLU A CA 1
ATOM 2066 C C . GLU A 1 265 ? 0.344 12.505 -7.839 1.00 86.44 265 GLU A C 1
ATOM 2068 O O . GLU A 1 265 ? -0.606 12.246 -8.579 1.00 86.44 265 GLU A O 1
ATOM 2073 N N . SER A 1 266 ? 1.602 12.172 -8.147 1.00 90.62 266 SER A N 1
ATOM 2074 C CA . SER A 1 266 ? 1.949 11.401 -9.342 1.00 90.62 266 SER A CA 1
ATOM 2075 C C . SER A 1 266 ? 1.648 9.912 -9.169 1.00 90.62 266 SER A C 1
ATOM 2077 O O . SER A 1 266 ? 1.369 9.225 -10.146 1.00 90.62 266 SER A O 1
ATOM 2079 N N . CYS A 1 267 ? 1.679 9.419 -7.926 1.00 93.81 267 CYS A N 1
ATOM 2080 C CA . CYS A 1 267 ? 1.526 8.003 -7.600 1.00 93.81 267 CYS A CA 1
ATOM 2081 C C . CYS A 1 267 ? 0.061 7.529 -7.529 1.00 93.81 267 CYS A C 1
ATOM 2083 O O . CYS A 1 267 ? -0.235 6.335 -7.649 1.00 93.81 267 CYS A O 1
ATOM 2085 N N . ILE A 1 268 ? -0.863 8.471 -7.334 1.00 92.38 268 ILE A N 1
ATOM 2086 C CA . ILE A 1 268 ? -2.295 8.204 -7.198 1.00 92.38 268 ILE A CA 1
ATOM 2087 C C . ILE A 1 268 ? -2.855 7.659 -8.514 1.00 92.38 268 ILE A C 1
ATOM 2089 O O . ILE A 1 268 ? -2.507 8.134 -9.590 1.00 92.38 268 ILE A O 1
ATOM 2093 N N . LEU A 1 269 ? -3.757 6.682 -8.438 1.00 91.88 269 LEU A N 1
ATOM 2094 C CA . LEU A 1 269 ? -4.550 6.271 -9.592 1.00 91.88 269 LEU A CA 1
ATOM 2095 C C . LEU A 1 269 ? -5.548 7.378 -9.956 1.00 91.88 269 LEU A C 1
ATOM 2097 O O . LEU A 1 269 ? -6.335 7.781 -9.096 1.00 91.88 269 LEU A O 1
ATOM 2101 N N . PRO A 1 270 ? -5.557 7.856 -11.207 1.00 83.25 270 PRO A N 1
ATOM 2102 C CA . PRO A 1 270 ? -6.487 8.892 -11.636 1.00 83.25 270 PRO A CA 1
ATOM 2103 C C . PRO A 1 270 ? -7.941 8.450 -11.443 1.00 83.25 270 PRO A C 1
ATOM 2105 O O . PRO A 1 270 ? -8.270 7.272 -11.586 1.00 83.25 270 PRO A O 1
ATOM 2108 N N . ALA A 1 271 ? -8.817 9.411 -11.142 1.00 74.62 271 ALA A N 1
ATOM 2109 C CA . ALA A 1 271 ? -10.251 9.167 -11.093 1.00 74.62 271 ALA A CA 1
ATOM 2110 C C . ALA A 1 271 ? -10.733 8.745 -12.487 1.00 74.62 271 ALA A C 1
ATOM 2112 O O . ALA A 1 271 ? -10.631 9.505 -13.452 1.00 74.62 271 ALA A O 1
ATOM 2113 N N . LEU A 1 272 ? -11.220 7.513 -12.595 1.00 72.12 272 LEU A N 1
ATOM 2114 C CA . LEU A 1 272 ? -11.721 6.974 -13.851 1.00 72.12 272 LEU A CA 1
ATOM 2115 C C . LEU A 1 272 ? -13.207 7.329 -13.979 1.00 72.12 272 LEU A C 1
ATOM 2117 O O . LEU A 1 272 ? -13.955 7.142 -13.014 1.00 72.12 272 LEU A O 1
ATOM 2121 N N . PRO A 1 273 ? -13.658 7.838 -15.139 1.00 60.41 273 PRO A N 1
ATOM 2122 C CA . PRO A 1 273 ? -15.076 8.060 -15.373 1.00 60.41 273 PRO A CA 1
ATOM 2123 C C . PRO A 1 273 ? -15.830 6.738 -15.214 1.00 60.41 273 PRO A C 1
ATOM 2125 O O . PRO A 1 273 ? -15.396 5.706 -15.725 1.00 60.41 273 PRO A O 1
ATOM 2128 N N . SER A 1 274 ? -16.945 6.774 -14.482 1.00 52.44 274 SER A N 1
ATOM 2129 C CA . SER A 1 274 ? -17.811 5.624 -14.215 1.00 52.44 274 SER A CA 1
ATOM 2130 C C . SER A 1 274 ? -18.482 5.166 -15.514 1.00 52.44 274 SER A C 1
ATOM 2132 O O . SER A 1 274 ? -19.619 5.532 -15.805 1.00 52.44 274 SER A O 1
ATOM 2134 N N . HIS A 1 275 ? -17.759 4.424 -16.345 1.00 50.16 275 HIS A N 1
ATOM 2135 C CA . HIS A 1 275 ? -18.324 3.784 -17.520 1.00 50.16 275 HIS A CA 1
ATOM 2136 C C . HIS A 1 275 ? -18.800 2.382 -17.130 1.00 50.16 275 HIS A C 1
ATOM 2138 O O . HIS A 1 275 ? -18.009 1.527 -16.751 1.00 50.16 275 HIS A O 1
ATOM 2144 N N . ASP A 1 276 ? -20.115 2.187 -17.237 1.00 49.59 276 ASP A N 1
ATOM 2145 C CA . ASP A 1 276 ? -20.845 0.929 -17.068 1.00 49.59 276 ASP A CA 1
ATOM 2146 C C . ASP A 1 276 ? -20.938 0.345 -15.642 1.00 49.59 276 ASP A C 1
ATOM 2148 O O . ASP A 1 276 ? -20.179 0.658 -14.731 1.00 49.59 276 ASP A O 1
ATOM 2152 N N . ASN A 1 277 ? -21.934 -0.530 -15.449 1.00 52.22 277 ASN A N 1
ATOM 2153 C CA . ASN A 1 277 ? -22.280 -1.245 -14.207 1.00 52.22 277 ASN A CA 1
ATOM 2154 C C . ASN A 1 277 ? -21.181 -2.211 -13.690 1.00 52.22 277 ASN A C 1
ATOM 2156 O O . ASN A 1 277 ? -21.480 -3.120 -12.914 1.00 52.22 277 ASN A O 1
ATOM 2160 N N . ILE A 1 278 ? -19.930 -2.079 -14.137 1.00 55.72 278 ILE A N 1
ATOM 2161 C CA . ILE A 1 278 ? -18.814 -2.934 -13.731 1.00 55.72 278 ILE A CA 1
ATOM 2162 C C . ILE A 1 278 ? -18.071 -2.229 -12.595 1.00 55.72 278 ILE A C 1
ATOM 2164 O O . ILE A 1 278 ? -17.377 -1.236 -12.799 1.00 55.72 278 ILE A O 1
ATOM 2168 N N . SER A 1 279 ? -18.204 -2.748 -11.375 1.00 69.38 279 SER A N 1
ATOM 2169 C CA . SER A 1 279 ? -17.434 -2.272 -10.225 1.00 69.38 279 SER A CA 1
ATOM 2170 C C . SER A 1 279 ? -15.976 -2.724 -10.348 1.00 69.38 279 SER A C 1
ATOM 2172 O O . SER A 1 279 ? -15.600 -3.798 -9.875 1.00 69.38 279 SER A O 1
ATOM 2174 N N . VAL A 1 280 ? -15.148 -1.920 -11.008 1.00 83.31 280 VAL A N 1
ATOM 2175 C CA . VAL A 1 280 ? -13.719 -2.197 -11.166 1.00 83.31 280 VAL A CA 1
ATOM 2176 C C . VAL A 1 280 ? -12.969 -1.825 -9.880 1.00 83.31 280 VAL A C 1
ATOM 2178 O O . VAL A 1 280 ? -13.047 -0.691 -9.404 1.00 83.31 280 VAL A O 1
ATOM 2181 N N . TYR A 1 281 ? -12.208 -2.764 -9.307 1.00 91.44 281 TYR A N 1
ATOM 2182 C CA . TYR A 1 281 ? -11.404 -2.480 -8.115 1.00 91.44 281 TYR A CA 1
ATOM 2183 C C . TYR A 1 281 ? -10.152 -1.670 -8.482 1.00 91.44 281 TYR A C 1
ATOM 2185 O O . TYR A 1 281 ? -9.207 -2.176 -9.097 1.00 91.44 281 TYR A O 1
ATOM 2193 N N . ARG A 1 282 ? -10.167 -0.390 -8.104 1.00 92.38 282 ARG A N 1
ATOM 2194 C CA . ARG A 1 282 ? -9.063 0.571 -8.230 1.00 92.38 282 ARG A CA 1
ATOM 2195 C C . ARG A 1 282 ? -8.891 1.279 -6.899 1.00 92.38 282 ARG A C 1
ATOM 2197 O O . ARG A 1 282 ? -9.827 1.933 -6.424 1.00 92.38 282 ARG A O 1
ATOM 2204 N N . ARG A 1 283 ? -7.722 1.140 -6.280 1.00 93.44 283 ARG A N 1
ATOM 2205 C CA . ARG A 1 283 ? -7.419 1.784 -4.996 1.00 93.44 283 ARG A CA 1
ATOM 2206 C C . ARG A 1 283 ? -6.010 2.348 -4.975 1.00 93.44 283 ARG A C 1
ATOM 2208 O O . ARG A 1 283 ? -5.068 1.701 -5.418 1.00 93.44 283 ARG A O 1
ATOM 2215 N N . THR A 1 284 ? -5.888 3.551 -4.435 1.00 95.38 284 THR A N 1
ATOM 2216 C CA . THR A 1 284 ? -4.604 4.127 -4.043 1.00 95.38 284 THR A CA 1
ATOM 2217 C C . THR A 1 284 ? -4.524 4.056 -2.535 1.00 95.38 284 THR A C 1
ATOM 2219 O O . THR A 1 284 ? -5.482 4.437 -1.872 1.00 95.38 284 THR A O 1
ATOM 2222 N N . VAL A 1 285 ? -3.401 3.592 -2.003 1.00 96.38 285 VAL A N 1
ATOM 2223 C CA . VAL A 1 285 ? -3.155 3.519 -0.566 1.00 96.38 285 VAL A CA 1
ATOM 2224 C C . VAL A 1 285 ? -1.763 4.053 -0.277 1.00 96.38 285 VAL A C 1
ATOM 2226 O O . VAL A 1 285 ? -0.770 3.589 -0.837 1.00 96.38 285 VAL A O 1
ATOM 2229 N N . PHE A 1 286 ? -1.679 5.041 0.606 1.00 96.12 286 PHE A N 1
ATOM 2230 C CA . PHE A 1 286 ? -0.399 5.549 1.079 1.00 96.12 286 PHE A CA 1
ATOM 2231 C C . PHE A 1 286 ? 0.103 4.709 2.251 1.00 96.12 286 PHE A C 1
ATOM 2233 O O . PHE A 1 286 ? -0.672 4.314 3.119 1.00 96.12 286 PHE A O 1
ATOM 2240 N N . THR A 1 287 ? 1.407 4.450 2.318 1.00 95.81 287 THR A N 1
ATOM 2241 C CA . THR A 1 287 ? 1.997 3.597 3.365 1.00 95.81 287 THR A CA 1
ATOM 2242 C C . THR A 1 287 ? 1.847 4.179 4.774 1.00 95.81 287 THR A C 1
ATOM 2244 O O . THR A 1 287 ? 1.851 3.426 5.748 1.00 95.81 287 THR A O 1
ATOM 2247 N N . SER A 1 288 ? 1.667 5.500 4.888 1.00 93.75 288 SER A N 1
ATOM 2248 C CA . SER A 1 288 ? 1.329 6.191 6.137 1.00 93.75 288 SER A CA 1
ATOM 2249 C C . SER A 1 288 ? -0.096 5.892 6.623 1.00 93.75 288 SER A C 1
ATOM 2251 O O . SER A 1 288 ? -0.331 5.869 7.830 1.00 93.75 288 SER A O 1
ATOM 2253 N N . ALA A 1 289 ? -1.024 5.596 5.707 1.00 94.62 289 ALA A N 1
ATOM 2254 C CA . ALA A 1 289 ? -2.405 5.222 6.013 1.00 94.62 289 ALA A CA 1
ATOM 2255 C C . ALA A 1 289 ? -2.612 3.701 6.098 1.00 94.62 289 ALA A C 1
ATOM 2257 O O . ALA A 1 289 ? -3.528 3.244 6.774 1.00 94.62 289 ALA A O 1
ATOM 2258 N N . LEU A 1 290 ? -1.766 2.923 5.413 1.00 95.75 290 LEU A N 1
ATOM 2259 C CA . LEU A 1 290 ? -1.838 1.465 5.343 1.00 95.75 290 LEU A CA 1
ATOM 2260 C C . LEU A 1 290 ? -1.862 0.841 6.748 1.00 95.75 290 LEU A C 1
ATOM 2262 O O . LEU A 1 290 ? -0.903 0.975 7.518 1.00 95.75 290 LEU A O 1
ATOM 2266 N N . GLU A 1 291 ? -2.956 0.143 7.062 1.00 94.75 291 GLU A N 1
ATOM 2267 C CA . GLU A 1 291 ? -3.198 -0.436 8.385 1.00 94.75 291 GLU A CA 1
ATOM 2268 C C . GLU A 1 291 ? -2.098 -1.445 8.767 1.00 94.75 291 GLU A C 1
ATOM 2270 O O . GLU A 1 291 ? -1.810 -2.409 8.050 1.00 94.75 291 GLU A O 1
ATOM 2275 N N . GLY A 1 292 ? -1.471 -1.225 9.927 1.00 91.69 292 GLY A N 1
ATOM 2276 C CA . GLY A 1 292 ? -0.340 -2.014 10.420 1.00 91.69 292 GLY A CA 1
ATOM 2277 C C . GLY A 1 292 ? 1.025 -1.643 9.828 1.00 91.69 292 GLY A C 1
ATOM 2278 O O . GLY A 1 292 ? 2.007 -2.300 10.162 1.00 91.69 292 GLY A O 1
ATOM 2279 N N . CYS A 1 293 ? 1.101 -0.618 8.972 1.00 92.88 293 CYS A N 1
ATOM 2280 C CA . CYS A 1 293 ? 2.361 -0.029 8.507 1.00 92.88 293 CYS A CA 1
ATOM 2281 C C . CYS A 1 293 ? 2.588 1.352 9.121 1.00 92.88 293 CYS A C 1
ATOM 2283 O O . CYS A 1 293 ? 3.612 1.566 9.767 1.00 92.88 293 CYS A O 1
ATOM 2285 N N . TRP A 1 294 ? 1.641 2.273 8.898 1.00 93.56 294 TRP A N 1
ATOM 2286 C CA . TRP A 1 294 ? 1.614 3.639 9.438 1.00 93.56 294 TRP A CA 1
ATOM 2287 C C . TRP A 1 294 ? 2.933 4.420 9.344 1.00 93.56 294 TRP A C 1
ATOM 2289 O O . TRP A 1 294 ? 3.278 5.208 10.226 1.00 93.56 294 TRP A O 1
ATOM 2299 N N . THR A 1 295 ? 3.689 4.204 8.269 1.00 92.00 295 THR A N 1
ATOM 2300 C CA . THR A 1 295 ? 4.983 4.854 8.046 1.00 92.00 295 THR A CA 1
ATOM 2301 C C . THR A 1 295 ? 5.072 5.381 6.626 1.00 92.00 295 THR A C 1
ATOM 2303 O O . THR A 1 295 ? 4.702 4.695 5.672 1.00 92.00 295 THR A O 1
ATOM 2306 N N . GLY A 1 296 ? 5.617 6.585 6.462 1.00 90.88 296 GLY A N 1
ATOM 2307 C CA . GLY A 1 296 ? 6.116 7.013 5.161 1.00 90.88 296 GLY A CA 1
ATOM 2308 C C . GLY A 1 296 ? 7.270 6.104 4.731 1.00 90.88 296 GLY A C 1
ATOM 2309 O O . GLY A 1 296 ? 8.044 5.633 5.572 1.00 90.88 296 GLY A O 1
ATOM 2310 N N . VAL A 1 297 ? 7.355 5.801 3.437 1.00 93.25 297 VAL A N 1
ATOM 2311 C CA . VAL A 1 297 ? 8.368 4.889 2.889 1.00 93.25 297 VAL A CA 1
ATOM 2312 C C . VAL A 1 297 ? 9.021 5.532 1.676 1.00 93.25 297 VAL A C 1
ATOM 2314 O O . VAL A 1 297 ? 8.346 5.940 0.738 1.00 93.25 297 VAL A O 1
ATOM 2317 N N . GLY A 1 298 ? 10.347 5.639 1.691 1.00 92.12 298 GLY A N 1
ATOM 2318 C CA . GLY A 1 298 ? 11.104 6.173 0.567 1.00 92.12 298 GLY A CA 1
ATOM 2319 C C . GLY A 1 298 ? 11.057 5.254 -0.652 1.00 92.12 298 GLY A C 1
ATOM 2320 O O . GLY A 1 298 ? 10.830 4.050 -0.533 1.00 92.12 298 GLY A O 1
ATOM 2321 N N . HIS A 1 299 ? 11.352 5.809 -1.828 1.00 93.81 299 HIS A N 1
ATOM 2322 C CA . HIS A 1 299 ? 11.228 5.109 -3.112 1.00 93.81 299 HIS A CA 1
ATOM 2323 C C . HIS A 1 299 ? 11.875 3.717 -3.125 1.00 93.81 299 HIS A C 1
ATOM 2325 O O . HIS A 1 299 ? 11.233 2.714 -3.404 1.00 93.81 299 HIS A O 1
ATOM 2331 N N . LEU A 1 300 ? 13.163 3.641 -2.762 1.00 92.50 300 LEU A N 1
ATOM 2332 C CA . LEU A 1 300 ? 13.902 2.377 -2.756 1.00 92.50 300 LEU A CA 1
ATOM 2333 C C . LEU A 1 300 ? 13.457 1.462 -1.615 1.00 92.50 300 LEU A C 1
ATOM 2335 O O . LEU A 1 300 ? 13.542 0.243 -1.745 1.00 92.50 300 LEU A O 1
ATOM 2339 N N . ALA A 1 301 ? 13.002 2.044 -0.502 1.00 93.88 301 ALA A N 1
ATOM 2340 C CA . ALA A 1 301 ? 12.520 1.307 0.657 1.00 93.88 301 ALA A CA 1
ATOM 2341 C C . ALA A 1 301 ? 11.207 0.581 0.392 1.00 93.88 301 ALA A C 1
ATOM 2343 O O . ALA A 1 301 ? 10.975 -0.464 0.995 1.00 93.88 301 ALA A O 1
ATOM 2344 N N . MET A 1 302 ? 10.405 1.049 -0.565 1.00 96.00 302 MET A N 1
ATOM 2345 C CA . MET A 1 302 ? 9.097 0.484 -0.893 1.00 96.00 302 MET A CA 1
ATOM 2346 C C . MET A 1 302 ? 9.114 -1.038 -1.100 1.00 96.00 302 MET A C 1
ATOM 2348 O O . MET A 1 302 ? 8.194 -1.733 -0.676 1.00 96.00 302 MET A O 1
ATOM 2352 N N . VAL A 1 303 ? 10.185 -1.578 -1.689 1.00 95.88 303 VAL A N 1
ATOM 2353 C CA . VAL A 1 303 ? 10.285 -3.012 -2.008 1.00 95.88 303 VAL A CA 1
ATOM 2354 C C . VAL A 1 303 ? 10.933 -3.870 -0.915 1.00 95.88 303 VAL A C 1
ATOM 2356 O O . VAL A 1 303 ? 10.846 -5.094 -0.981 1.00 95.88 303 VAL A O 1
ATOM 2359 N N . TRP A 1 304 ? 11.575 -3.276 0.099 1.00 95.44 304 TRP A N 1
ATOM 2360 C CA . TRP A 1 304 ? 12.258 -4.029 1.168 1.00 95.44 304 TRP A CA 1
ATOM 2361 C C . TRP A 1 304 ? 11.801 -3.706 2.589 1.00 95.44 304 TRP A C 1
ATOM 2363 O O . TRP A 1 304 ? 12.082 -4.496 3.499 1.00 95.44 304 TRP A O 1
ATOM 2373 N N . CYS A 1 305 ? 11.085 -2.596 2.775 1.00 95.88 305 CYS A N 1
ATOM 2374 C CA . CYS A 1 305 ? 10.496 -2.181 4.038 1.00 95.88 305 CYS A CA 1
ATOM 2375 C C . CYS A 1 305 ? 9.612 -3.302 4.571 1.00 95.88 305 CYS A C 1
ATOM 2377 O O . CYS A 1 305 ? 8.687 -3.752 3.890 1.00 95.88 305 CYS A O 1
ATOM 2379 N N . HIS A 1 306 ? 9.915 -3.789 5.772 1.00 96.31 306 HIS A N 1
ATOM 2380 C CA . HIS A 1 306 ? 9.244 -4.966 6.293 1.00 96.31 306 HIS A CA 1
ATOM 2381 C C . HIS A 1 306 ? 7.731 -4.791 6.432 1.00 96.31 306 HIS A C 1
ATOM 2383 O O . HIS A 1 306 ? 6.992 -5.662 5.977 1.00 96.31 306 HIS A O 1
ATOM 2389 N N . GLN A 1 307 ? 7.311 -3.653 6.981 1.00 95.06 307 GLN A N 1
ATOM 2390 C CA . GLN A 1 307 ? 5.914 -3.285 7.182 1.00 95.06 307 GLN A CA 1
ATOM 2391 C C . GLN A 1 307 ? 5.114 -3.447 5.878 1.00 95.06 307 GLN A C 1
ATOM 2393 O O . GLN A 1 307 ? 4.086 -4.120 5.839 1.00 95.06 307 GLN A O 1
ATOM 2398 N N . VAL A 1 308 ? 5.649 -2.927 4.769 1.00 96.69 308 VAL A N 1
ATOM 2399 C CA . VAL A 1 308 ? 4.996 -2.968 3.454 1.00 96.69 308 VAL A CA 1
ATOM 2400 C C . VAL A 1 308 ? 5.096 -4.350 2.807 1.00 96.69 308 VAL A C 1
ATOM 2402 O O . VAL A 1 308 ? 4.079 -4.948 2.448 1.00 96.69 308 VAL A O 1
ATOM 2405 N N . ARG A 1 309 ? 6.312 -4.899 2.667 1.00 96.69 309 ARG A N 1
ATOM 2406 C CA . ARG A 1 309 ? 6.538 -6.163 1.937 1.00 96.69 309 ARG A CA 1
ATOM 2407 C C . ARG A 1 309 ? 5.749 -7.324 2.542 1.00 96.69 309 ARG A C 1
ATOM 2409 O O . ARG A 1 309 ? 5.329 -8.218 1.811 1.00 96.69 309 ARG A O 1
ATOM 2416 N N . TRP A 1 310 ? 5.576 -7.330 3.868 1.00 97.19 310 TRP A N 1
ATOM 2417 C CA . TRP A 1 310 ? 4.896 -8.410 4.571 1.00 97.19 310 TRP A CA 1
ATOM 2418 C C . TRP A 1 310 ? 3.418 -8.447 4.186 1.00 97.19 310 TRP A C 1
ATOM 2420 O O . TRP A 1 310 ? 2.892 -9.522 3.885 1.00 97.19 310 TRP A O 1
ATOM 2430 N N . ARG A 1 311 ? 2.781 -7.269 4.105 1.00 97.50 311 ARG A N 1
ATOM 2431 C CA . ARG A 1 311 ? 1.386 -7.097 3.679 1.00 97.50 311 ARG A CA 1
ATOM 2432 C C . ARG A 1 311 ? 1.204 -7.452 2.205 1.00 97.50 311 ARG A C 1
ATOM 2434 O O . ARG A 1 311 ? 0.278 -8.186 1.879 1.00 97.50 311 ARG A O 1
ATOM 2441 N N . ILE A 1 312 ? 2.117 -7.018 1.330 1.00 98.31 312 ILE A N 1
ATOM 2442 C CA . ILE A 1 312 ? 2.086 -7.361 -0.106 1.00 98.31 312 ILE A CA 1
ATOM 2443 C C . ILE A 1 312 ? 2.182 -8.875 -0.311 1.00 98.31 312 ILE A C 1
ATOM 2445 O O . ILE A 1 312 ? 1.379 -9.451 -1.041 1.00 98.31 312 ILE A O 1
ATOM 2449 N N . ALA A 1 313 ? 3.140 -9.532 0.346 1.00 98.12 313 ALA A N 1
ATOM 2450 C CA . ALA A 1 313 ? 3.308 -10.980 0.252 1.00 98.12 313 ALA A CA 1
ATOM 2451 C C . ALA A 1 313 ? 2.062 -11.728 0.733 1.00 98.12 313 ALA A C 1
ATOM 2453 O O . ALA A 1 313 ? 1.627 -12.696 0.107 1.00 98.12 313 ALA A O 1
ATOM 2454 N N . ARG A 1 314 ? 1.454 -11.237 1.815 1.00 96.44 314 ARG A N 1
ATOM 2455 C CA . ARG A 1 314 ? 0.236 -11.810 2.368 1.00 96.44 314 ARG A CA 1
ATOM 2456 C C . ARG A 1 314 ? -0.963 -11.645 1.432 1.00 96.44 314 ARG A C 1
ATOM 2458 O O . ARG A 1 314 ? -1.676 -12.616 1.191 1.00 96.44 314 ARG A O 1
ATOM 2465 N N . ALA A 1 315 ? -1.132 -10.455 0.857 1.00 97.50 315 ALA A N 1
ATOM 2466 C CA . ALA A 1 315 ? -2.141 -10.187 -0.161 1.00 97.50 315 ALA A CA 1
ATOM 2467 C C . ALA A 1 315 ? -1.959 -11.108 -1.375 1.00 97.50 315 ALA A C 1
ATOM 2469 O O . ALA A 1 315 ? -2.919 -11.719 -1.828 1.00 97.50 315 ALA A O 1
ATOM 2470 N N . ALA A 1 316 ? -0.729 -11.274 -1.867 1.00 98.25 316 ALA A N 1
ATOM 2471 C CA . ALA A 1 316 ? -0.440 -12.110 -3.029 1.00 98.25 316 ALA A CA 1
ATOM 2472 C C . ALA A 1 316 ? -0.788 -13.593 -2.807 1.00 98.25 316 ALA A C 1
ATOM 2474 O O . ALA A 1 316 ? -1.359 -14.217 -3.700 1.00 98.25 316 ALA A O 1
ATOM 2475 N N . LEU A 1 317 ? -0.510 -14.142 -1.617 1.00 97.50 317 LEU A N 1
ATOM 2476 C CA . LEU A 1 317 ? -0.900 -15.511 -1.250 1.00 97.50 317 LEU A CA 1
ATOM 2477 C C . LEU A 1 317 ? -2.429 -15.688 -1.274 1.00 97.50 317 LEU A C 1
ATOM 2479 O O . LEU A 1 317 ? -2.930 -16.683 -1.793 1.00 97.50 317 LEU A O 1
ATOM 2483 N N . GLU A 1 318 ? -3.170 -14.710 -0.751 1.00 95.88 318 GLU A N 1
ATOM 2484 C CA . GLU A 1 318 ? -4.639 -14.711 -0.705 1.00 95.88 318 GLU A CA 1
ATOM 2485 C C . GLU A 1 318 ? -5.271 -14.528 -2.097 1.00 95.88 318 GLU A C 1
ATOM 2487 O O . GLU A 1 318 ? -6.207 -15.241 -2.462 1.00 95.88 318 GLU A O 1
ATOM 2492 N N . ILE A 1 319 ? -4.726 -13.622 -2.914 1.00 96.62 319 ILE A N 1
ATOM 2493 C CA . ILE A 1 319 ? -5.146 -13.392 -4.306 1.00 96.62 319 ILE A CA 1
ATOM 2494 C C . ILE A 1 319 ? -4.943 -14.662 -5.134 1.00 96.62 319 ILE A C 1
ATOM 2496 O O . ILE A 1 319 ? -5.838 -15.060 -5.877 1.00 96.62 319 ILE A O 1
ATOM 2500 N N . ALA A 1 320 ? -3.791 -15.320 -4.988 1.00 95.94 320 ALA A N 1
ATOM 2501 C CA . ALA A 1 320 ? -3.467 -16.549 -5.704 1.00 95.94 320 ALA A CA 1
ATOM 2502 C C . ALA A 1 320 ? -4.406 -17.716 -5.355 1.00 95.94 320 ALA A C 1
ATOM 2504 O O . ALA A 1 320 ? -4.632 -18.586 -6.195 1.00 95.94 320 ALA A O 1
ATOM 2505 N N . ALA A 1 321 ? -4.948 -17.735 -4.135 1.00 94.38 321 ALA A N 1
ATOM 2506 C CA . ALA A 1 321 ? -5.940 -18.713 -3.693 1.00 94.38 321 ALA A CA 1
ATOM 2507 C C . ALA A 1 321 ? -7.385 -18.329 -4.079 1.00 94.38 321 ALA A C 1
ATOM 2509 O O . ALA A 1 321 ? -8.293 -19.153 -3.964 1.00 94.38 321 ALA A O 1
ATOM 2510 N N . SER A 1 322 ? -7.615 -17.094 -4.538 1.00 94.12 322 SER A N 1
ATOM 2511 C CA . SER A 1 322 ? -8.951 -16.546 -4.785 1.00 94.12 322 SER A CA 1
ATOM 2512 C C . SER A 1 322 ? -9.454 -16.832 -6.213 1.00 94.12 322 SER A C 1
ATOM 2514 O O . SER A 1 322 ? -8.798 -16.450 -7.192 1.00 94.12 322 SER A O 1
ATOM 2516 N N . PRO A 1 323 ? -10.642 -17.454 -6.368 1.00 89.94 323 PRO A N 1
ATOM 2517 C CA . PRO A 1 323 ? -11.124 -17.933 -7.665 1.00 89.94 323 PRO A CA 1
ATOM 2518 C C . PRO A 1 323 ? -11.804 -16.864 -8.534 1.00 89.94 323 PRO A C 1
ATOM 2520 O O . PRO A 1 323 ? -11.867 -17.043 -9.746 1.00 89.94 323 PRO A O 1
ATOM 2523 N N . SER A 1 324 ? -12.319 -15.774 -7.951 1.00 92.31 324 SER A N 1
ATOM 2524 C CA . SER A 1 324 ? -13.038 -14.716 -8.682 1.00 92.31 324 SER A CA 1
ATOM 2525 C C . SER A 1 324 ? -12.363 -13.350 -8.550 1.00 92.31 324 SER A C 1
ATOM 2527 O O . SER A 1 324 ? -11.550 -13.133 -7.649 1.00 92.31 324 SER A O 1
ATOM 2529 N N . LEU A 1 325 ? -12.703 -12.416 -9.443 1.00 91.56 325 LEU A N 1
ATOM 2530 C CA . LEU A 1 325 ? -12.168 -11.050 -9.417 1.00 91.56 325 LEU A CA 1
ATOM 2531 C C . LEU A 1 325 ? -12.579 -10.306 -8.139 1.00 91.56 325 LEU A C 1
ATOM 2533 O O . LEU A 1 325 ? -11.761 -9.606 -7.550 1.00 91.56 325 LEU A O 1
ATOM 2537 N N . GLU A 1 326 ? -13.804 -10.520 -7.663 1.00 91.75 326 GLU A N 1
ATOM 2538 C CA . GLU A 1 326 ? -14.335 -9.925 -6.433 1.00 91.75 326 GLU A CA 1
ATOM 2539 C C . GLU A 1 326 ? -13.611 -10.469 -5.201 1.00 91.75 326 GLU A C 1
ATOM 2541 O O . GLU A 1 326 ? -13.246 -9.699 -4.317 1.00 91.75 326 GLU A O 1
ATOM 2546 N N . ALA A 1 327 ? -13.341 -11.779 -5.154 1.00 92.81 327 ALA A N 1
ATOM 2547 C CA . ALA A 1 327 ? -12.573 -12.385 -4.067 1.00 92.81 327 ALA A CA 1
ATOM 2548 C C . ALA A 1 327 ? -11.124 -11.870 -4.042 1.00 92.81 327 ALA A C 1
ATOM 2550 O O . ALA A 1 327 ? -10.592 -11.564 -2.977 1.00 92.81 327 ALA A O 1
ATOM 2551 N N . ARG A 1 328 ? -10.502 -11.695 -5.216 1.00 94.56 328 ARG A N 1
ATOM 2552 C CA . ARG A 1 328 ? -9.161 -11.098 -5.348 1.00 94.56 328 ARG A CA 1
ATOM 2553 C C . ARG A 1 328 ? -9.148 -9.635 -4.903 1.00 94.56 328 ARG A C 1
ATOM 2555 O O . ARG A 1 328 ? -8.251 -9.235 -4.167 1.00 94.56 328 ARG A O 1
ATOM 2562 N N . ALA A 1 329 ? -10.154 -8.855 -5.296 1.00 93.88 329 ALA A N 1
ATOM 2563 C CA . ALA A 1 329 ? -10.332 -7.476 -4.847 1.00 93.88 329 ALA A CA 1
ATOM 2564 C C . ALA A 1 329 ? -10.542 -7.393 -3.326 1.00 93.88 329 ALA A C 1
ATOM 2566 O O . ALA A 1 329 ? -9.906 -6.576 -2.668 1.00 93.88 329 ALA A O 1
ATOM 2567 N N . ALA A 1 330 ? -11.360 -8.279 -2.752 1.00 92.81 330 ALA A N 1
ATOM 2568 C CA . ALA A 1 330 ? -11.576 -8.362 -1.309 1.00 92.81 330 ALA A CA 1
ATOM 2569 C C . ALA A 1 330 ? -10.297 -8.756 -0.552 1.00 92.81 330 ALA A C 1
ATOM 2571 O O . ALA A 1 330 ? -10.024 -8.203 0.509 1.00 92.81 330 ALA A O 1
ATOM 2572 N N . ALA A 1 331 ? -9.484 -9.663 -1.104 1.00 93.94 331 ALA A N 1
ATOM 2573 C CA . ALA A 1 331 ? -8.178 -10.014 -0.553 1.00 93.94 331 ALA A CA 1
ATOM 2574 C C . ALA A 1 331 ? -7.205 -8.822 -0.563 1.00 93.94 331 ALA A C 1
ATOM 2576 O O . ALA A 1 331 ? -6.491 -8.597 0.416 1.00 93.94 331 ALA A O 1
ATOM 2577 N N . MET A 1 332 ? -7.193 -8.043 -1.651 1.00 95.06 332 MET A N 1
ATOM 2578 C CA . MET A 1 332 ? -6.407 -6.810 -1.746 1.00 95.06 332 MET A CA 1
ATOM 2579 C C . MET A 1 332 ? -6.876 -5.775 -0.726 1.00 95.06 332 MET A C 1
ATOM 2581 O O . MET A 1 332 ? -6.043 -5.235 -0.008 1.00 95.06 332 MET A O 1
ATOM 2585 N N . ASP A 1 333 ? -8.181 -5.530 -0.628 1.00 93.25 333 ASP A N 1
ATOM 2586 C CA . ASP A 1 333 ? -8.745 -4.586 0.338 1.00 93.25 333 ASP A CA 1
ATOM 2587 C C . ASP A 1 333 ? -8.438 -5.016 1.776 1.00 93.25 333 ASP A C 1
ATOM 2589 O O . ASP A 1 333 ? -7.936 -4.232 2.570 1.00 93.25 333 ASP A O 1
ATOM 2593 N N . PHE A 1 334 ? -8.615 -6.294 2.109 1.00 92.75 334 PHE A N 1
ATOM 2594 C CA . PHE A 1 334 ? -8.353 -6.792 3.457 1.00 92.75 334 PHE A CA 1
ATOM 2595 C C . PHE A 1 334 ? -6.894 -6.590 3.896 1.00 92.75 334 PHE A C 1
ATOM 2597 O O . PHE A 1 334 ? -6.637 -6.134 5.010 1.00 92.75 334 PHE A O 1
ATOM 2604 N N . TRP A 1 335 ? -5.928 -6.926 3.035 1.00 94.88 335 TRP A N 1
ATOM 2605 C CA . TRP A 1 335 ? -4.508 -6.885 3.396 1.00 94.88 335 TRP A CA 1
ATOM 2606 C C . TRP A 1 335 ? -3.836 -5.533 3.157 1.00 94.88 335 TRP A C 1
ATOM 2608 O O . TRP A 1 335 ? -2.803 -5.274 3.777 1.00 94.88 335 TRP A O 1
ATOM 2618 N N . LEU A 1 336 ? -4.383 -4.697 2.271 1.00 96.31 336 LEU A N 1
ATOM 2619 C CA . LEU A 1 336 ? -3.775 -3.440 1.827 1.00 96.31 336 LEU A CA 1
ATOM 2620 C C . LEU A 1 336 ? -4.691 -2.218 2.017 1.00 96.31 336 LEU A C 1
ATOM 2622 O O . LEU A 1 336 ? -4.479 -1.215 1.349 1.00 96.31 336 LEU A O 1
ATOM 2626 N N . ARG A 1 337 ? -5.689 -2.277 2.908 1.00 93.94 337 ARG A N 1
ATOM 2627 C CA . ARG A 1 337 ? -6.572 -1.147 3.273 1.00 93.94 337 ARG A CA 1
ATOM 2628 C C . ARG A 1 337 ? -5.871 -0.021 4.032 1.00 93.94 337 ARG A C 1
ATOM 2630 O O . ARG A 1 337 ? -4.893 -0.223 4.748 1.00 93.94 337 ARG A O 1
ATOM 2637 N N . ASP A 1 338 ? -6.475 1.158 3.941 1.00 93.44 338 ASP A N 1
ATOM 2638 C CA . ASP A 1 338 ? -6.095 2.401 4.620 1.00 93.44 338 ASP A CA 1
ATOM 2639 C C . ASP A 1 338 ? -7.098 2.851 5.706 1.00 93.44 338 ASP A C 1
ATOM 2641 O O . ASP A 1 338 ? -6.924 3.891 6.343 1.00 93.44 338 ASP A O 1
ATOM 2645 N N . GLY A 1 339 ? -8.178 2.087 5.895 1.00 91.12 339 GLY A N 1
ATOM 2646 C CA . GLY A 1 339 ? -9.213 2.363 6.887 1.00 91.12 339 GLY A CA 1
ATOM 2647 C C . GLY A 1 339 ? -10.179 3.501 6.540 1.00 91.12 339 GLY A C 1
ATOM 2648 O O . GLY A 1 339 ? -10.966 3.885 7.405 1.00 91.12 339 GLY A O 1
ATOM 2649 N N . HIS A 1 340 ? -10.165 4.051 5.318 1.00 89.50 340 HIS A N 1
ATOM 2650 C CA . HIS A 1 340 ? -11.130 5.086 4.898 1.00 89.50 340 HIS A CA 1
ATOM 2651 C C . HIS A 1 340 ? -12.462 4.511 4.404 1.00 89.50 340 HIS A C 1
ATOM 2653 O O . HIS A 1 340 ? -13.447 5.237 4.296 1.00 89.50 340 HIS A O 1
ATOM 2659 N N . THR A 1 341 ? -12.504 3.212 4.107 1.00 89.81 341 THR A N 1
ATOM 2660 C CA . THR A 1 341 ? -13.724 2.500 3.715 1.00 89.81 341 THR A CA 1
ATOM 2661 C C . THR A 1 341 ? -14.007 1.349 4.672 1.00 89.81 341 THR A C 1
ATOM 2663 O O . THR A 1 341 ? -13.092 0.737 5.238 1.00 89.81 341 THR A O 1
ATOM 2666 N N . LEU A 1 342 ? -15.291 1.058 4.884 1.00 90.69 342 LEU A N 1
ATOM 2667 C CA . LEU A 1 342 ? -15.696 -0.067 5.718 1.00 90.69 342 LEU A CA 1
ATOM 2668 C C . LEU A 1 342 ? -15.214 -1.389 5.103 1.00 90.69 342 LEU A C 1
ATOM 2670 O O . LEU A 1 342 ? -15.212 -1.533 3.880 1.00 90.69 342 LEU A O 1
ATOM 2674 N N . PRO A 1 343 ? -14.789 -2.357 5.930 1.00 87.38 343 PRO A N 1
ATOM 2675 C CA . PRO A 1 343 ? -14.357 -3.657 5.437 1.00 87.38 343 PRO A CA 1
ATOM 2676 C C . PRO A 1 343 ? -15.497 -4.388 4.706 1.00 87.38 343 PRO A C 1
ATOM 2678 O O . PRO A 1 343 ? -16.641 -4.327 5.151 1.00 87.38 343 PRO A O 1
ATOM 2681 N N . PRO A 1 344 ? -15.198 -5.138 3.630 1.00 72.69 344 PRO A N 1
ATOM 2682 C CA . PRO A 1 344 ? -16.206 -5.809 2.806 1.00 72.69 344 PRO A CA 1
ATOM 2683 C C . PRO A 1 344 ? -16.887 -7.007 3.492 1.00 72.69 344 PRO A C 1
ATOM 2685 O O . PRO A 1 344 ? -17.825 -7.575 2.938 1.00 72.69 344 PRO A O 1
ATOM 2688 N N . ALA A 1 345 ? -16.412 -7.437 4.666 1.00 68.06 345 ALA A N 1
ATOM 2689 C CA . ALA A 1 345 ? -16.929 -8.613 5.359 1.00 68.06 345 ALA A CA 1
ATOM 2690 C C . ALA A 1 345 ? -18.163 -8.298 6.223 1.00 68.06 345 ALA A C 1
ATOM 2692 O O . ALA A 1 345 ? -18.252 -7.242 6.846 1.00 68.06 345 ALA A O 1
ATOM 2693 N N . ASN A 1 346 ? -19.088 -9.264 6.284 1.00 60.25 346 ASN A N 1
ATOM 2694 C CA . ASN A 1 346 ? -20.348 -9.152 7.016 1.00 60.25 346 ASN A CA 1
ATOM 2695 C C . ASN A 1 346 ? -20.109 -8.792 8.487 1.00 60.25 346 ASN A C 1
ATOM 2697 O O . ASN A 1 346 ? -19.453 -9.534 9.226 1.00 60.25 346 ASN A O 1
ATOM 2701 N N . THR A 1 347 ? -20.700 -7.680 8.918 1.00 61.88 347 THR A N 1
ATOM 2702 C CA . THR A 1 347 ? -20.909 -7.395 10.333 1.00 61.88 347 THR A CA 1
ATOM 2703 C C . THR A 1 347 ? -21.666 -8.565 10.975 1.00 61.88 347 THR A C 1
ATOM 2705 O O . THR A 1 347 ? -22.502 -9.199 10.314 1.00 61.88 347 THR A O 1
ATOM 2708 N N . PRO A 1 348 ? -21.372 -8.903 12.246 1.00 68.88 348 PRO A N 1
ATOM 2709 C CA . PRO A 1 348 ? -22.124 -9.923 12.968 1.00 68.88 348 PRO A CA 1
ATOM 2710 C C . PRO A 1 348 ? -23.623 -9.674 12.793 1.00 68.88 348 PRO A C 1
ATOM 2712 O O . PRO A 1 348 ? -24.060 -8.539 12.937 1.00 68.88 348 PRO A O 1
ATOM 2715 N N . SER A 1 349 ? -24.389 -10.704 12.431 1.00 74.25 349 SER A N 1
ATOM 2716 C CA . SER A 1 349 ? -25.850 -10.614 12.250 1.00 74.25 349 SER A CA 1
ATOM 2717 C C . SER A 1 349 ? -26.621 -11.210 13.430 1.00 74.25 349 SER A C 1
ATOM 2719 O O . SER A 1 349 ? -27.852 -11.213 13.431 1.00 74.25 349 SER A O 1
ATOM 2721 N N . ASP A 1 350 ? -25.897 -11.740 14.418 1.00 82.38 350 ASP A N 1
ATOM 2722 C CA . ASP A 1 350 ? -26.475 -12.369 15.597 1.00 82.38 350 ASP A CA 1
ATOM 2723 C C . ASP A 1 350 ? -27.289 -11.338 16.379 1.00 82.38 350 ASP A C 1
ATOM 2725 O O . ASP A 1 350 ? -26.817 -10.241 16.660 1.00 82.38 350 ASP A O 1
ATOM 2729 N N . ILE A 1 351 ? -28.523 -11.682 16.733 1.00 85.75 351 ILE A N 1
ATOM 2730 C CA . ILE A 1 351 ? -29.373 -10.837 17.572 1.00 85.75 351 ILE A CA 1
ATOM 2731 C C . ILE A 1 351 ? -29.058 -11.153 19.032 1.00 85.75 351 ILE A C 1
ATOM 2733 O O . ILE A 1 351 ? -29.020 -12.318 19.434 1.00 85.75 351 ILE A O 1
ATOM 2737 N N . LEU A 1 352 ? -28.849 -10.115 19.840 1.00 85.62 352 LEU A N 1
ATOM 2738 C CA . LEU A 1 352 ? -28.596 -10.268 21.267 1.00 85.62 352 LEU A CA 1
ATOM 2739 C C . LEU A 1 352 ? -29.900 -10.108 22.056 1.00 85.62 352 LEU A C 1
ATOM 2741 O O . LEU A 1 352 ? -30.602 -9.105 21.926 1.00 85.62 352 LEU A O 1
ATOM 2745 N N . HIS A 1 353 ? -30.180 -11.080 22.921 1.00 84.44 353 HIS A N 1
ATOM 2746 C CA . HIS A 1 353 ? -31.288 -11.051 23.875 1.00 84.44 353 HIS A CA 1
ATOM 2747 C C . HIS A 1 353 ? -30.728 -11.001 25.304 1.00 84.44 353 HIS A C 1
ATOM 2749 O O . HIS A 1 353 ? -30.516 -12.055 25.906 1.00 84.44 353 HIS A O 1
ATOM 2755 N N . PRO A 1 354 ? -30.403 -9.814 25.847 1.00 78.31 354 PRO A N 1
ATOM 2756 C CA . PRO A 1 354 ? -29.867 -9.718 27.199 1.00 78.31 354 PRO A CA 1
ATOM 2757 C C . PRO A 1 354 ? -30.965 -9.976 28.245 1.00 78.31 354 PRO A C 1
ATOM 2759 O O . PRO A 1 354 ? -32.005 -9.311 28.227 1.00 78.31 354 PRO A O 1
ATOM 2762 N N . HIS A 1 355 ? -30.732 -10.895 29.191 1.00 75.25 355 HIS A N 1
ATOM 2763 C CA . HIS A 1 355 ? -31.638 -11.082 30.329 1.00 75.25 355 HIS A CA 1
ATOM 2764 C C . HIS A 1 355 ? -31.318 -10.091 31.462 1.00 75.25 355 HIS A C 1
ATOM 2766 O O . HIS A 1 355 ? -30.161 -9.692 31.645 1.00 75.25 355 HIS A O 1
ATOM 2772 N N . PRO A 1 356 ? -32.319 -9.689 32.268 1.00 68.88 356 PRO A N 1
ATOM 2773 C CA . PRO A 1 356 ? -32.090 -8.858 33.446 1.00 68.88 356 PRO A CA 1
ATOM 2774 C C . PRO A 1 356 ? -31.077 -9.508 34.402 1.00 68.88 356 PRO A C 1
ATOM 2776 O O . PRO A 1 356 ? -31.295 -10.621 34.874 1.00 68.88 356 PRO A O 1
ATOM 2779 N N . GLY A 1 357 ? -29.979 -8.805 34.697 1.00 71.25 357 GLY A N 1
ATOM 2780 C CA . GLY A 1 357 ? -28.897 -9.288 35.568 1.00 71.25 357 GLY A CA 1
ATOM 2781 C C . GLY A 1 357 ? -27.698 -9.917 34.845 1.00 71.25 357 GLY A C 1
ATOM 2782 O O . GLY A 1 357 ? -26.687 -10.168 35.490 1.00 71.25 357 GLY A O 1
ATOM 2783 N N . GLU A 1 358 ? -27.764 -10.118 33.524 1.00 80.44 358 GLU A N 1
ATOM 2784 C CA . GLU A 1 358 ? -26.646 -10.638 32.708 1.00 80.44 358 GLU A CA 1
ATOM 2785 C C . GLU A 1 358 ? -25.752 -9.533 32.112 1.00 80.44 358 GLU A C 1
ATOM 2787 O O . GLU A 1 358 ? -24.791 -9.817 31.395 1.00 80.44 358 GLU A O 1
ATOM 2792 N N . TYR A 1 359 ? -26.058 -8.264 32.390 1.00 85.56 359 TYR A N 1
ATOM 2793 C CA . TYR A 1 359 ? -25.306 -7.115 31.893 1.00 85.56 359 TYR A CA 1
ATOM 2794 C C . TYR A 1 359 ? -24.941 -6.138 33.013 1.00 85.56 359 TYR A C 1
ATOM 2796 O O . TYR A 1 359 ? -25.696 -5.928 33.962 1.00 85.56 359 TYR A O 1
ATOM 2804 N N . ASN A 1 360 ? -23.792 -5.488 32.854 1.00 89.62 360 ASN A N 1
ATOM 2805 C CA . ASN A 1 360 ? -23.319 -4.419 33.724 1.00 89.62 360 ASN A CA 1
ATOM 2806 C C . ASN A 1 360 ? -23.802 -3.069 33.180 1.00 89.62 360 ASN A C 1
ATOM 2808 O O . ASN A 1 360 ? -23.519 -2.725 32.033 1.00 89.62 360 ASN A O 1
ATOM 2812 N N . SER A 1 361 ? -24.528 -2.291 33.979 1.00 87.94 361 SER A N 1
ATOM 2813 C CA . SER A 1 361 ? -24.963 -0.948 33.577 1.00 87.94 361 SER A CA 1
ATOM 2814 C C . SER A 1 361 ? -23.865 0.084 33.822 1.00 87.94 361 SER A C 1
ATOM 2816 O O . SER A 1 361 ? -23.373 0.212 34.941 1.00 87.94 361 SER A O 1
ATOM 2818 N N . VAL A 1 362 ? -23.516 0.838 32.782 1.00 90.06 362 VAL A N 1
ATOM 2819 C CA . VAL A 1 362 ? -22.651 2.017 32.874 1.00 90.06 362 VAL A CA 1
ATOM 2820 C C . VAL A 1 362 ? -23.534 3.226 33.214 1.00 90.06 362 VAL A C 1
ATOM 2822 O O . VAL A 1 362 ? -24.584 3.394 32.584 1.00 90.06 362 VAL A O 1
ATOM 2825 N N . PRO A 1 363 ? -23.177 4.049 34.216 1.00 87.94 363 PRO A N 1
ATOM 2826 C CA . PRO A 1 363 ? -23.941 5.248 34.547 1.00 87.94 363 PRO A CA 1
ATOM 2827 C C . PRO A 1 363 ? -24.051 6.232 33.367 1.00 87.94 363 PRO A C 1
ATOM 2829 O O . PRO A 1 363 ? -23.169 6.254 32.506 1.00 87.94 363 PRO A O 1
ATOM 2832 N N . PRO A 1 364 ? -25.104 7.071 33.319 1.00 82.50 364 PRO A N 1
ATOM 2833 C CA . PRO A 1 364 ? -25.203 8.146 32.333 1.00 82.50 364 PRO A CA 1
ATOM 2834 C C . PRO A 1 364 ? -23.978 9.065 32.364 1.00 82.50 364 PRO A C 1
ATOM 2836 O O . PRO A 1 364 ? -23.430 9.322 33.437 1.00 82.50 364 PRO A O 1
ATOM 2839 N N . ASN A 1 365 ? -23.576 9.564 31.192 1.00 77.81 365 ASN A N 1
ATOM 2840 C CA . ASN A 1 365 ? -22.432 10.466 31.000 1.00 77.81 365 ASN A CA 1
ATOM 2841 C C . ASN A 1 365 ? -21.092 9.898 31.506 1.00 77.81 365 ASN A C 1
ATOM 2843 O O . ASN A 1 365 ? -20.192 10.645 31.879 1.00 77.81 365 ASN A O 1
ATOM 2847 N N . GLN A 1 366 ? -20.958 8.569 31.549 1.00 84.19 366 GLN A N 1
ATOM 2848 C CA . GLN A 1 366 ? -19.694 7.895 31.829 1.00 84.19 366 GLN A CA 1
ATOM 2849 C C . GLN A 1 366 ? -19.257 7.035 30.648 1.00 84.19 366 GLN A C 1
ATOM 2851 O O . GLN A 1 366 ? -20.073 6.458 29.926 1.00 84.19 366 GLN A O 1
ATOM 2856 N N . HIS A 1 367 ? -17.942 6.918 30.487 1.00 88.00 367 HIS A N 1
ATOM 2857 C CA . HIS A 1 367 ? -17.340 6.026 29.508 1.00 88.00 367 HIS A CA 1
ATOM 2858 C C . HIS A 1 367 ? -17.256 4.594 30.055 1.00 88.00 367 HIS A C 1
ATOM 2860 O O . HIS A 1 367 ? -16.999 4.358 31.238 1.00 88.00 367 HIS A O 1
ATOM 2866 N N . LEU A 1 368 ? -17.437 3.620 29.170 1.00 92.06 368 LEU A N 1
ATOM 2867 C CA . LEU A 1 368 ? -17.076 2.232 29.402 1.00 92.06 368 LEU A CA 1
ATOM 2868 C C . LEU A 1 368 ? -15.552 2.113 29.438 1.00 92.06 368 LEU A C 1
ATOM 2870 O O . LEU A 1 368 ? -14.884 2.438 28.462 1.00 92.06 368 LEU A O 1
ATOM 2874 N N . LEU A 1 369 ? -15.022 1.562 30.527 1.00 92.25 369 LEU A N 1
ATOM 2875 C CA . LEU A 1 369 ? -13.631 1.142 30.622 1.00 92.25 369 LEU A CA 1
ATOM 2876 C C . LEU A 1 369 ? -13.551 -0.274 31.188 1.00 92.25 369 LEU A C 1
ATOM 2878 O O . LEU A 1 369 ? -13.893 -0.520 32.343 1.00 92.25 369 LEU A O 1
ATOM 2882 N N . VAL A 1 370 ? -13.038 -1.197 30.381 1.00 91.81 370 VAL A N 1
ATOM 2883 C CA . VAL A 1 370 ? -12.771 -2.581 30.772 1.00 91.81 370 VAL A CA 1
ATOM 2884 C C . VAL A 1 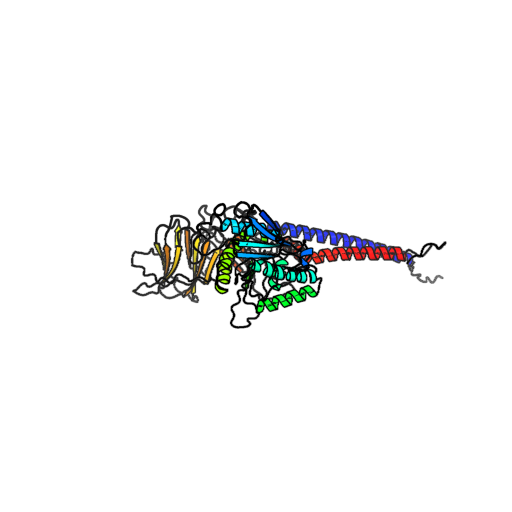370 ? -11.275 -2.826 30.656 1.00 91.81 370 VAL A C 1
ATOM 2886 O O . VAL A 1 370 ? -10.741 -2.944 29.554 1.00 91.81 370 VAL A O 1
ATOM 2889 N N . ARG A 1 371 ? -10.585 -2.901 31.797 1.00 91.12 371 ARG A N 1
ATOM 2890 C CA . ARG A 1 371 ? -9.179 -3.323 31.861 1.00 91.12 371 ARG A CA 1
ATOM 2891 C C . ARG A 1 371 ? -9.122 -4.834 32.060 1.00 91.12 371 ARG A C 1
ATOM 2893 O O . ARG A 1 371 ? -9.851 -5.355 32.900 1.00 91.12 371 ARG A O 1
ATOM 2900 N N . ASN A 1 372 ? -8.231 -5.514 31.340 1.00 90.31 372 ASN A N 1
ATOM 2901 C CA . ASN A 1 372 ? -8.024 -6.961 31.448 1.00 90.31 372 ASN A CA 1
ATOM 2902 C C . ASN A 1 372 ? -9.337 -7.756 31.282 1.00 90.31 372 ASN A C 1
ATOM 2904 O O . ASN A 1 372 ? -9.720 -8.475 32.211 1.00 90.31 372 ASN A O 1
ATOM 2908 N N . PRO A 1 373 ? -10.036 -7.623 30.134 1.00 90.19 373 PRO A N 1
ATOM 2909 C CA . PRO A 1 373 ? -11.297 -8.317 29.890 1.00 90.19 373 PRO A CA 1
ATOM 2910 C C . PRO A 1 373 ? -11.168 -9.812 30.203 1.00 90.19 373 PRO A C 1
ATOM 2912 O O . PRO A 1 373 ? -10.211 -10.467 29.788 1.00 90.19 373 PRO A O 1
ATOM 2915 N N . SER A 1 374 ? -12.131 -10.343 30.955 1.00 86.81 374 SER A N 1
ATOM 2916 C CA . SER A 1 374 ? -12.177 -11.735 31.412 1.00 86.81 374 SER A CA 1
ATOM 2917 C C . SER A 1 374 ? -13.528 -12.354 31.092 1.00 86.81 374 SER A C 1
ATOM 2919 O O . SER A 1 374 ? -14.544 -11.682 31.277 1.00 86.81 374 SER A O 1
ATOM 2921 N N . ASP A 1 375 ? -13.544 -13.633 30.713 1.00 85.81 375 ASP A N 1
ATOM 2922 C CA . ASP A 1 375 ? -14.767 -14.372 30.371 1.00 85.81 375 ASP A CA 1
ATOM 2923 C C . ASP A 1 375 ? -15.648 -13.589 29.372 1.00 85.81 375 ASP A C 1
ATOM 2925 O O . ASP A 1 375 ? -15.145 -12.764 28.608 1.00 85.81 375 ASP A O 1
ATOM 2929 N N . THR A 1 376 ? -16.946 -13.889 29.303 1.00 91.38 376 THR A N 1
ATOM 2930 C CA . THR A 1 376 ? -17.900 -13.156 28.457 1.00 91.38 376 THR A CA 1
ATOM 2931 C C . THR A 1 376 ? -18.713 -12.199 29.318 1.00 91.38 376 THR A C 1
ATOM 2933 O O . THR A 1 376 ? -19.345 -12.635 30.279 1.00 91.38 376 THR A O 1
ATOM 2936 N N . GLN A 1 377 ? -18.716 -10.908 28.984 1.00 91.44 377 GLN A N 1
ATOM 2937 C CA . GLN A 1 377 ? -19.455 -9.874 29.717 1.00 91.44 377 GLN A CA 1
ATOM 2938 C C . GLN A 1 377 ? -20.147 -8.902 28.759 1.00 91.44 377 GLN A C 1
ATOM 2940 O O . GLN A 1 377 ? -19.620 -8.573 27.697 1.00 91.44 377 GLN A O 1
ATOM 2945 N N . SER A 1 378 ? -21.330 -8.425 29.148 1.00 92.69 378 SER A N 1
ATOM 2946 C CA . SER A 1 378 ? -22.081 -7.408 28.402 1.00 92.69 378 SER A CA 1
ATOM 2947 C C . SER A 1 378 ? -22.180 -6.126 29.219 1.00 92.69 378 SER A C 1
ATOM 2949 O O . SER A 1 378 ? -22.508 -6.173 30.405 1.00 92.69 378 SER A O 1
ATOM 2951 N N . TYR A 1 379 ? -21.934 -4.983 28.588 1.00 93.81 379 TYR A N 1
ATOM 2952 C CA . TYR A 1 379 ? -22.006 -3.665 29.216 1.00 93.81 379 TYR A CA 1
ATOM 2953 C C . TYR A 1 379 ? -23.052 -2.816 28.513 1.00 93.81 379 TYR A C 1
ATOM 2955 O O . TYR A 1 379 ? -23.047 -2.717 27.290 1.00 93.81 379 TYR A O 1
ATOM 2963 N N . MET A 1 380 ? -23.950 -2.212 29.281 1.00 91.94 380 MET A N 1
ATOM 2964 C CA . MET A 1 380 ? -25.068 -1.429 28.771 1.00 91.94 380 MET A CA 1
ATOM 2965 C C . MET A 1 380 ? -24.848 0.050 29.072 1.00 91.94 380 MET A C 1
ATOM 2967 O O . MET A 1 380 ? -24.762 0.429 30.239 1.00 91.94 380 MET A O 1
ATOM 2971 N N . LEU A 1 381 ? -24.795 0.867 28.023 1.00 92.31 381 LEU A N 1
ATOM 2972 C CA . LEU A 1 381 ? -24.628 2.311 28.088 1.00 92.31 381 LEU A CA 1
ATOM 2973 C C . LEU A 1 381 ? -25.940 2.999 27.675 1.00 92.31 381 LEU A C 1
ATOM 2975 O O . LEU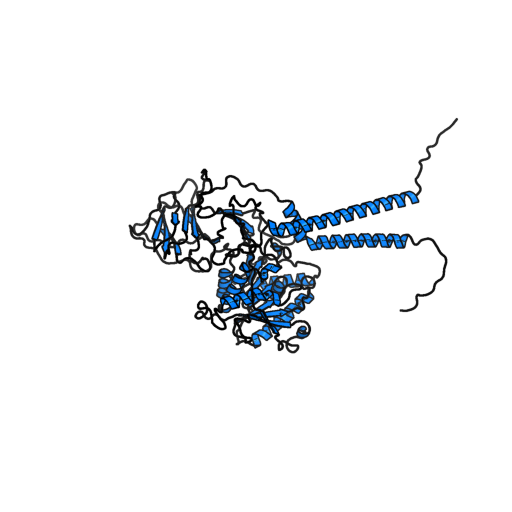 A 1 381 ? -26.502 2.661 26.624 1.00 92.31 381 LEU A O 1
ATOM 2979 N N . PRO A 1 382 ? -26.459 3.946 28.474 1.00 89.81 382 PRO A N 1
ATOM 2980 C CA . PRO A 1 382 ? -27.598 4.758 28.065 1.00 89.81 382 PRO A CA 1
ATOM 2981 C C . PRO A 1 382 ? -27.188 5.697 26.923 1.00 89.81 382 PRO A C 1
ATOM 2983 O O . PRO A 1 382 ? -26.116 6.296 26.972 1.00 89.81 382 PRO A O 1
ATOM 2986 N N . VAL A 1 383 ? -28.036 5.821 25.897 1.00 88.56 383 VAL A N 1
ATOM 2987 C CA . VAL A 1 383 ? -27.877 6.875 24.883 1.00 88.56 383 VAL A CA 1
ATOM 2988 C C . VAL A 1 383 ? -28.177 8.226 25.556 1.00 88.56 383 VAL A C 1
ATOM 2990 O O . VAL A 1 383 ? -29.144 8.276 26.324 1.00 88.56 383 VAL A O 1
ATOM 2993 N N . PRO A 1 384 ? -27.380 9.287 25.312 1.00 85.69 384 PRO A N 1
ATOM 2994 C CA . PRO A 1 384 ? -27.634 10.615 25.863 1.00 85.69 384 PRO A CA 1
ATOM 2995 C C . PRO A 1 384 ? -29.049 11.103 25.547 1.00 85.69 384 PRO A C 1
ATOM 2997 O O . PRO A 1 384 ? -29.619 10.759 24.507 1.00 85.69 384 PRO A O 1
ATOM 3000 N N . ASP A 1 385 ? -29.624 11.901 26.443 1.00 80.12 385 ASP A N 1
ATOM 3001 C CA . ASP A 1 385 ? -30.907 12.537 26.162 1.00 80.12 385 ASP A CA 1
ATOM 3002 C C . ASP A 1 385 ? -30.728 13.605 25.063 1.00 80.12 385 ASP A C 1
ATOM 3004 O O . ASP A 1 385 ? -29.681 14.249 24.994 1.00 80.12 385 ASP A O 1
ATOM 3008 N N . PRO A 1 386 ? -31.718 13.790 24.172 1.00 76.94 386 PRO A N 1
ATOM 3009 C CA . PRO A 1 386 ? -31.637 14.799 23.125 1.00 76.94 386 PRO A CA 1
ATOM 3010 C C . PRO A 1 386 ? -31.590 16.209 23.729 1.00 76.94 386 PRO A C 1
ATOM 3012 O O . PRO A 1 386 ? -32.554 16.649 24.355 1.00 76.94 386 PRO A O 1
ATOM 3015 N N . GLU A 1 387 ? -30.479 16.913 23.516 1.00 73.44 387 GLU A N 1
ATOM 3016 C CA . GLU A 1 387 ? -30.335 18.343 23.808 1.00 73.44 387 GLU A CA 1
ATOM 3017 C C . GLU A 1 387 ? -30.874 19.201 22.649 1.00 73.44 387 GLU A C 1
ATOM 3019 O O . GLU A 1 387 ? -30.994 18.733 21.511 1.00 73.44 387 GLU A O 1
ATOM 3024 N N . ASP A 1 388 ? -31.218 20.464 22.926 1.00 63.69 388 ASP A N 1
ATOM 3025 C CA . ASP A 1 388 ? -31.823 21.375 21.946 1.00 63.69 388 ASP A CA 1
ATOM 3026 C C . ASP A 1 388 ? -30.940 21.529 20.690 1.00 63.69 388 ASP A C 1
ATOM 3028 O O . ASP A 1 388 ? -29.927 22.224 20.688 1.00 63.69 388 ASP A O 1
ATOM 3032 N N . GLY A 1 389 ? -31.357 20.895 19.588 1.00 70.62 389 GLY A N 1
ATOM 3033 C CA . GLY A 1 389 ? -30.706 20.988 18.277 1.00 70.62 389 GLY A CA 1
ATOM 3034 C C . GLY A 1 389 ? -29.820 19.801 17.880 1.00 70.62 389 GLY A C 1
ATOM 3035 O O . GLY A 1 389 ? -29.465 19.718 16.703 1.00 70.62 389 GLY A O 1
ATOM 3036 N N . LEU A 1 390 ? -29.515 18.855 18.780 1.00 76.00 390 LEU A N 1
ATOM 3037 C CA . LEU A 1 390 ? -28.812 17.614 18.425 1.00 76.00 390 LEU A CA 1
ATOM 3038 C C . LEU A 1 390 ? -29.801 16.482 18.110 1.00 76.00 390 LEU A C 1
ATOM 3040 O O . LEU A 1 390 ? -30.665 16.135 18.911 1.00 76.00 390 LEU A O 1
ATOM 3044 N N . THR A 1 391 ? -29.648 15.858 16.939 1.00 83.25 391 THR A N 1
ATOM 3045 C CA . THR A 1 391 ? -30.470 14.712 16.496 1.00 83.25 391 THR A CA 1
ATOM 3046 C C . THR A 1 391 ? -29.737 13.370 16.559 1.00 83.25 391 THR A C 1
ATOM 3048 O O . THR A 1 391 ? -30.361 12.310 16.477 1.00 83.25 391 THR A O 1
ATOM 3051 N N . SER A 1 392 ? -28.412 13.394 16.693 1.00 87.12 392 SER A N 1
ATOM 3052 C CA . SER A 1 392 ? -27.547 12.215 16.739 1.00 87.12 392 SER A CA 1
ATOM 3053 C C . SER A 1 392 ? -26.350 12.465 17.651 1.00 87.12 392 SER A C 1
ATOM 3055 O O . SER A 1 392 ? -25.870 13.593 17.741 1.00 87.12 392 SER A O 1
ATOM 3057 N N . ALA A 1 393 ? -25.854 11.409 18.290 1.00 88.88 393 ALA A N 1
ATOM 3058 C CA . ALA A 1 393 ? -24.600 11.417 19.034 1.00 88.88 393 ALA A CA 1
ATOM 3059 C C . ALA A 1 393 ? -23.652 10.361 18.470 1.00 88.88 393 ALA A C 1
ATOM 3061 O O . ALA A 1 393 ? -24.078 9.266 18.099 1.00 88.88 393 ALA A O 1
ATOM 3062 N N . LYS A 1 394 ? -22.360 10.680 18.438 1.00 90.62 394 LYS A N 1
ATOM 3063 C CA . LYS A 1 394 ? -21.333 9.768 17.942 1.00 90.62 394 LYS A CA 1
ATOM 3064 C C . LYS A 1 394 ? -20.878 8.839 19.057 1.00 90.62 394 LYS A C 1
ATOM 3066 O O . LYS A 1 394 ? -20.338 9.292 20.065 1.00 90.62 394 LYS A O 1
ATOM 3071 N N . PHE A 1 395 ? -21.083 7.542 18.875 1.00 93.25 395 PHE A N 1
ATOM 3072 C CA . PHE A 1 395 ? -20.533 6.512 19.744 1.00 93.25 395 PHE A CA 1
ATOM 3073 C C . PHE A 1 395 ? -19.155 6.089 19.236 1.00 93.25 395 PHE A C 1
ATOM 3075 O O . PHE A 1 395 ? -18.995 5.804 18.050 1.00 93.25 395 PHE A O 1
ATOM 3082 N N . VAL A 1 396 ? -18.172 6.022 20.132 1.00 93.62 396 VAL A N 1
ATOM 3083 C CA . VAL A 1 396 ? -16.795 5.619 19.827 1.00 93.62 396 VAL A CA 1
ATOM 3084 C C . VAL A 1 396 ? -16.394 4.462 20.736 1.00 93.62 396 VAL A C 1
ATOM 3086 O O . VAL A 1 396 ? -16.640 4.495 21.942 1.00 93.62 396 VAL A O 1
ATOM 3089 N N . LEU A 1 397 ? -15.754 3.440 20.172 1.00 95.12 397 LEU A N 1
ATOM 3090 C CA . LEU A 1 397 ? -15.215 2.294 20.898 1.00 95.12 397 LEU A CA 1
ATOM 3091 C C . LEU A 1 397 ? -13.810 1.958 20.390 1.00 95.12 397 LEU A C 1
ATOM 3093 O O . LEU A 1 397 ? -13.565 1.858 19.191 1.00 95.12 397 LEU A O 1
ATOM 3097 N N . TYR A 1 398 ? -12.905 1.733 21.330 1.00 95.19 398 TYR A N 1
ATOM 3098 C CA . TYR A 1 398 ? -11.522 1.341 21.127 1.00 95.19 398 TYR A CA 1
ATOM 3099 C C . TYR A 1 398 ? -11.286 -0.030 21.763 1.00 95.19 398 TYR A C 1
ATOM 3101 O O . TYR A 1 398 ? -11.623 -0.244 22.931 1.00 95.19 398 TYR A O 1
ATOM 3109 N N . ALA A 1 399 ? -10.671 -0.948 21.021 1.00 95.19 399 ALA A N 1
ATOM 3110 C CA . ALA A 1 399 ? -10.256 -2.260 21.516 1.00 95.19 399 ALA A CA 1
ATOM 3111 C C . ALA A 1 399 ? -8.756 -2.468 21.279 1.00 95.19 399 ALA A C 1
ATOM 3113 O O . ALA A 1 399 ? -8.306 -2.586 20.139 1.00 95.19 399 ALA A O 1
ATOM 3114 N N . SER A 1 400 ? -7.969 -2.513 22.356 1.00 93.38 400 SER A N 1
ATOM 3115 C CA . SER A 1 400 ? -6.511 -2.646 22.271 1.00 93.38 400 SER A CA 1
ATOM 3116 C C . SER A 1 400 ? -6.089 -4.090 22.043 1.00 93.38 400 SER A C 1
ATOM 3118 O O . SER A 1 400 ? -6.384 -4.957 22.867 1.00 93.38 400 SER A O 1
ATOM 3120 N N . GLN A 1 401 ? -5.422 -4.343 20.912 1.00 89.62 401 GLN A N 1
ATOM 3121 C CA . GLN A 1 401 ? -4.962 -5.653 20.429 1.00 89.62 401 GLN A CA 1
ATOM 3122 C C . GLN A 1 401 ? -6.037 -6.748 20.265 1.00 89.62 401 GLN A C 1
ATOM 3124 O O . GLN A 1 401 ? -5.732 -7.812 19.738 1.00 89.62 401 GLN A O 1
ATOM 3129 N N . GLY A 1 402 ? -7.278 -6.531 20.702 1.00 93.56 402 GLY A N 1
ATOM 3130 C CA . GLY A 1 402 ? -8.403 -7.435 20.469 1.00 93.56 402 GLY A CA 1
ATOM 3131 C C . GLY A 1 402 ? -9.035 -7.241 19.093 1.00 93.56 402 GLY A C 1
ATOM 3132 O O . GLY A 1 402 ? -8.429 -6.694 18.172 1.00 93.56 402 GLY A O 1
ATOM 3133 N N . SER A 1 403 ? -10.281 -7.684 18.955 1.00 94.56 403 SER A N 1
ATOM 3134 C CA . SER A 1 403 ? -11.025 -7.585 17.696 1.00 94.56 403 SER A CA 1
ATOM 3135 C C . SER A 1 403 ? -12.365 -6.871 17.860 1.00 94.56 403 SER A C 1
ATOM 3137 O O . SER A 1 403 ? -13.076 -7.084 18.844 1.00 94.56 403 SER A O 1
ATOM 3139 N N . ILE A 1 404 ? -12.725 -6.062 16.862 1.00 94.94 404 ILE A N 1
ATOM 3140 C CA . ILE A 1 404 ? -14.101 -5.620 16.611 1.00 94.94 404 ILE A CA 1
ATOM 3141 C C . ILE A 1 404 ? -14.432 -6.124 15.205 1.00 94.94 404 ILE A C 1
ATOM 3143 O O . ILE A 1 404 ? -13.964 -5.538 14.226 1.00 94.94 404 ILE A O 1
ATOM 3147 N N . PRO A 1 405 ? -15.147 -7.257 15.075 1.00 92.06 405 PRO A N 1
ATOM 3148 C CA . PRO A 1 405 ? -15.283 -7.940 13.798 1.00 92.06 405 PRO A CA 1
ATOM 3149 C C . PRO A 1 405 ? -15.836 -7.035 12.689 1.00 92.06 405 PRO A C 1
ATOM 3151 O O . PRO A 1 405 ? -16.778 -6.283 12.941 1.00 92.06 405 PRO A O 1
ATOM 3154 N N . PRO A 1 406 ? -15.305 -7.146 11.459 1.00 91.44 406 PRO A N 1
ATOM 3155 C CA . PRO A 1 406 ? -14.277 -8.099 11.019 1.00 91.44 406 PRO A CA 1
ATOM 3156 C C . PRO A 1 406 ? -12.821 -7.623 11.218 1.00 91.44 406 PRO A C 1
ATOM 3158 O O . PRO A 1 406 ? -11.905 -8.310 10.771 1.00 91.44 406 PRO A O 1
ATOM 3161 N N . VAL A 1 407 ? -12.581 -6.471 11.857 1.00 93.62 407 VAL A N 1
ATOM 3162 C CA . VAL A 1 407 ? -11.241 -5.869 11.975 1.00 93.62 407 VAL A CA 1
ATOM 3163 C C . VAL A 1 407 ? -10.512 -6.347 13.229 1.00 93.62 407 VAL A C 1
ATOM 3165 O O . VAL A 1 407 ? -11.059 -6.392 14.335 1.00 93.62 407 VAL A O 1
ATOM 3168 N N . ALA A 1 408 ? -9.243 -6.703 13.043 1.00 93.94 408 ALA A N 1
ATOM 3169 C CA . ALA A 1 408 ? -8.343 -7.152 14.091 1.00 93.94 408 ALA A CA 1
ATOM 3170 C C . ALA A 1 408 ? -6.877 -6.957 13.656 1.00 93.94 408 ALA A C 1
ATOM 3172 O O . ALA A 1 408 ? -6.588 -7.010 12.455 1.00 93.94 408 ALA A O 1
ATOM 3173 N N . PRO A 1 409 ? -5.932 -6.807 14.601 1.00 93.56 409 PRO A N 1
ATOM 3174 C CA . PRO A 1 409 ? -4.516 -7.019 14.319 1.00 93.56 409 PRO A CA 1
ATOM 3175 C C . PRO A 1 409 ? -4.251 -8.436 13.796 1.00 93.56 409 PRO A C 1
ATOM 3177 O O . PRO A 1 409 ? -5.090 -9.331 13.903 1.00 93.56 409 PRO A O 1
ATOM 3180 N N . ARG A 1 410 ? -3.048 -8.682 13.268 1.00 91.00 410 ARG A N 1
ATOM 3181 C CA . ARG A 1 410 ? -2.700 -9.981 12.675 1.00 91.00 410 ARG A CA 1
ATOM 3182 C C . ARG A 1 410 ? -2.812 -11.158 13.653 1.00 91.00 410 ARG A C 1
ATOM 3184 O O . ARG A 1 410 ? -3.282 -12.230 13.272 1.00 91.00 410 ARG A O 1
ATOM 3191 N N . ARG A 1 411 ? -2.346 -10.980 14.887 1.00 92.19 411 ARG A N 1
ATOM 3192 C CA . ARG A 1 411 ? -2.486 -11.950 15.981 1.00 92.19 411 ARG A CA 1
ATOM 3193 C C . ARG A 1 411 ? -3.231 -11.266 17.124 1.00 92.19 411 ARG A C 1
ATOM 3195 O O . ARG A 1 411 ? -2.577 -10.754 18.030 1.00 92.19 411 ARG A O 1
ATOM 3202 N N . PRO A 1 412 ? -4.569 -11.195 17.053 1.00 93.62 412 PRO A N 1
ATOM 3203 C CA . PRO A 1 412 ? -5.329 -10.484 18.061 1.00 93.62 412 PRO A CA 1
ATOM 3204 C C . PRO A 1 412 ? -5.312 -11.242 19.387 1.00 93.62 412 PRO A C 1
ATOM 3206 O O . PRO A 1 412 ? -5.172 -12.470 19.424 1.00 93.62 412 PRO A O 1
ATOM 3209 N N . LEU A 1 413 ? -5.518 -10.509 20.476 1.00 93.69 413 LEU A N 1
ATOM 3210 C CA . LEU A 1 413 ? -5.919 -11.106 21.741 1.00 93.69 413 LEU A CA 1
ATOM 3211 C C . LEU A 1 413 ? -7.257 -11.849 21.561 1.00 93.69 413 LEU A C 1
ATOM 3213 O O . LEU A 1 413 ? -8.059 -11.465 20.706 1.00 93.69 413 LEU A O 1
ATOM 3217 N N . PRO A 1 414 ? -7.531 -12.897 22.359 1.00 92.75 414 PRO A N 1
ATOM 3218 C CA . PRO A 1 414 ? -8.715 -13.739 22.175 1.00 92.75 414 PRO A CA 1
ATOM 3219 C C . PRO A 1 414 ? -10.049 -12.996 22.302 1.00 92.75 414 PRO A C 1
ATOM 3221 O O . PRO A 1 414 ? -11.065 -13.491 21.812 1.00 92.75 414 PRO A O 1
ATOM 3224 N N . PHE A 1 415 ? -10.056 -11.830 22.956 1.00 94.44 415 PHE A N 1
ATOM 3225 C CA . PHE A 1 415 ? -11.290 -11.111 23.209 1.00 94.44 415 PHE A CA 1
ATOM 3226 C C . PHE A 1 415 ? -11.848 -10.430 21.954 1.00 94.44 415 PHE A C 1
ATOM 3228 O O . PHE A 1 415 ? -11.127 -9.874 21.114 1.00 94.44 415 PHE A O 1
ATOM 3235 N N . ARG A 1 416 ? -13.177 -10.432 21.863 1.00 95.00 416 ARG A N 1
ATOM 3236 C CA . ARG A 1 416 ? -13.927 -9.876 20.737 1.00 95.00 416 ARG A CA 1
ATOM 3237 C C . ARG A 1 416 ? -15.033 -8.967 21.243 1.00 95.00 416 ARG A C 1
ATOM 3239 O O . ARG A 1 416 ? -15.908 -9.425 21.972 1.00 95.00 416 ARG A O 1
ATOM 3246 N N . ALA A 1 417 ? -15.004 -7.702 20.841 1.00 95.25 417 ALA A N 1
ATOM 3247 C CA . ALA A 1 417 ? -16.030 -6.725 21.173 1.00 95.25 417 ALA A CA 1
ATOM 3248 C C . ALA A 1 417 ? -17.037 -6.592 20.020 1.00 95.25 417 ALA A C 1
ATOM 3250 O O . ALA A 1 417 ? -16.660 -6.464 18.859 1.00 95.25 417 ALA A O 1
ATOM 3251 N N . THR A 1 418 ? -18.330 -6.645 20.330 1.00 94.69 418 THR A N 1
ATOM 3252 C CA . THR A 1 418 ? -19.424 -6.415 19.372 1.00 94.69 418 THR A CA 1
ATOM 3253 C C . THR A 1 418 ? -20.386 -5.381 19.941 1.00 94.69 418 THR A C 1
ATOM 3255 O O . THR A 1 418 ? -20.738 -5.448 21.121 1.00 94.69 418 THR A O 1
ATOM 3258 N N . VAL A 1 419 ? -20.798 -4.427 19.107 1.00 94.88 419 VAL A N 1
ATOM 3259 C CA . VAL A 1 419 ? -21.666 -3.311 19.497 1.00 94.88 419 VAL A CA 1
ATOM 3260 C C . VAL A 1 419 ? -23.082 -3.572 19.005 1.00 94.88 419 VAL A C 1
ATOM 3262 O O . VAL A 1 419 ? -23.290 -3.902 17.840 1.00 94.88 419 VAL A O 1
ATOM 3265 N N . TYR A 1 420 ? -24.053 -3.413 19.895 1.00 93.38 420 TYR A N 1
ATOM 3266 C CA . TYR A 1 420 ? -25.473 -3.593 19.625 1.00 93.38 420 TYR A CA 1
ATOM 3267 C C . TYR A 1 420 ? -26.250 -2.340 20.013 1.00 93.38 420 TYR A C 1
ATOM 3269 O O . TYR A 1 420 ? -25.896 -1.650 20.969 1.00 93.38 420 TYR A O 1
ATOM 3277 N N . ILE A 1 421 ? -27.357 -2.100 19.319 1.00 91.50 421 ILE A N 1
ATOM 3278 C CA . ILE A 1 421 ? -28.358 -1.099 19.669 1.00 91.50 421 ILE A CA 1
ATOM 3279 C C . ILE A 1 421 ? -29.651 -1.797 20.098 1.00 91.50 421 ILE A C 1
ATOM 3281 O O . ILE A 1 421 ? -30.156 -2.694 19.421 1.00 91.50 421 ILE A O 1
ATOM 3285 N N . CYS A 1 422 ? -30.171 -1.401 21.256 1.00 88.75 422 CYS A N 1
ATOM 3286 C CA . CYS A 1 422 ? -31.380 -1.953 21.851 1.00 88.75 422 CYS A CA 1
ATOM 3287 C C . CYS A 1 422 ? -32.464 -0.862 21.905 1.00 88.75 422 CYS A C 1
ATOM 3289 O O . CYS A 1 422 ? -32.275 0.141 22.606 1.00 88.75 422 CYS A O 1
ATOM 3291 N N . PRO A 1 423 ? -33.605 -1.038 21.215 1.00 83.31 423 PRO A N 1
ATOM 3292 C CA . PRO A 1 423 ? -34.745 -0.146 21.357 1.00 83.31 423 PRO A CA 1
ATOM 3293 C C . PRO A 1 423 ? -35.430 -0.352 22.713 1.00 83.31 423 PRO A C 1
ATOM 3295 O O . PRO A 1 423 ? -35.396 -1.437 23.300 1.00 83.31 423 PRO A O 1
ATOM 3298 N N . ASN A 1 424 ? -36.101 0.690 23.200 1.00 71.06 424 ASN A N 1
ATOM 3299 C CA . ASN A 1 424 ? -36.857 0.641 24.447 1.00 71.06 424 ASN A CA 1
ATOM 3300 C C . ASN A 1 424 ? -38.149 -0.184 24.284 1.00 71.06 424 ASN A C 1
ATOM 3302 O O . ASN A 1 424 ? -39.210 0.362 23.982 1.00 71.06 424 ASN A O 1
ATOM 3306 N N . SER A 1 425 ? -38.056 -1.500 24.475 1.00 62.72 425 SER A N 1
ATOM 3307 C CA . SER A 1 425 ? -39.190 -2.431 24.486 1.00 62.72 425 SER A CA 1
ATOM 3308 C C . SER A 1 425 ? -39.031 -3.467 25.603 1.00 62.72 425 SER A C 1
ATOM 3310 O O . SER A 1 425 ? -37.908 -3.787 25.990 1.00 62.72 425 SER A O 1
ATOM 3312 N N . ASP A 1 426 ? -40.149 -3.992 26.118 1.00 57.59 426 ASP A N 1
ATOM 3313 C CA . ASP A 1 426 ? -40.167 -4.989 27.207 1.00 57.59 426 ASP A CA 1
ATOM 3314 C C . ASP A 1 426 ? -39.430 -6.293 26.838 1.00 57.59 426 ASP A C 1
ATOM 3316 O O . ASP A 1 426 ? -38.961 -7.026 27.708 1.00 57.59 426 ASP A O 1
ATOM 3320 N N . SER A 1 427 ? -39.276 -6.562 25.539 1.00 60.34 427 SER A N 1
ATOM 3321 C CA . SER A 1 427 ? -38.401 -7.593 24.989 1.00 60.34 427 SER A CA 1
ATOM 3322 C C . SER A 1 427 ? -37.096 -6.955 24.503 1.00 60.34 427 SER A C 1
ATOM 3324 O O . SER A 1 427 ? -37.021 -6.553 23.342 1.00 60.34 427 SER A O 1
ATOM 3326 N N . LEU A 1 428 ? -36.067 -6.856 25.357 1.00 71.00 428 LEU A N 1
ATOM 3327 C CA . LEU A 1 428 ? -34.726 -6.389 24.969 1.00 71.00 428 LEU A CA 1
ATOM 3328 C C . LEU A 1 428 ? -34.181 -7.258 23.823 1.00 71.00 428 LEU A C 1
ATOM 3330 O O . LEU A 1 428 ? -33.589 -8.309 24.036 1.00 71.00 428 LEU A O 1
ATOM 3334 N N . THR A 1 429 ? -34.432 -6.838 22.592 1.00 86.69 429 THR A N 1
ATOM 3335 C CA . THR A 1 429 ? -33.953 -7.487 21.377 1.00 86.69 429 THR A CA 1
ATOM 3336 C C . THR A 1 429 ? -33.031 -6.490 20.717 1.00 86.69 429 THR A C 1
ATOM 3338 O O . THR A 1 429 ? -33.486 -5.456 20.233 1.00 86.69 429 THR A O 1
ATOM 3341 N N . CYS A 1 430 ? -31.736 -6.762 20.772 1.00 88.56 430 CYS A N 1
ATOM 3342 C CA . CYS A 1 430 ? -30.713 -5.833 20.334 1.00 88.56 430 CYS A CA 1
ATOM 3343 C C . CYS A 1 430 ? -30.139 -6.290 18.999 1.00 88.56 430 CYS A C 1
ATOM 3345 O O . CYS A 1 430 ? -29.689 -7.431 18.860 1.00 88.56 430 CYS A O 1
ATOM 3347 N N . SER A 1 431 ? -30.140 -5.391 18.023 1.00 90.94 431 SER A N 1
ATOM 3348 C CA . SER A 1 431 ? -29.518 -5.623 16.724 1.00 90.94 431 SER A CA 1
ATOM 3349 C C . SER A 1 431 ? -28.074 -5.114 16.730 1.00 90.94 431 SER A C 1
ATOM 3351 O O . SER A 1 431 ? -27.798 -4.099 17.373 1.00 90.94 431 SER A O 1
ATOM 3353 N N . PRO A 1 432 ? -27.152 -5.769 16.013 1.00 91.56 432 PRO A N 1
ATOM 3354 C CA . PRO A 1 432 ? -25.804 -5.257 15.773 1.00 91.56 432 PRO A CA 1
ATOM 3355 C C . PRO A 1 432 ? -25.838 -3.829 15.212 1.00 91.56 432 PRO A C 1
ATOM 3357 O O . PRO A 1 432 ? -26.646 -3.526 14.332 1.00 91.56 432 PRO A O 1
ATOM 3360 N N . LEU A 1 433 ? -24.988 -2.947 15.738 1.00 92.19 433 LEU A N 1
ATOM 3361 C CA . LEU A 1 433 ? -24.847 -1.575 15.255 1.00 92.19 433 LEU A CA 1
ATOM 3362 C C . LEU A 1 433 ? -23.814 -1.538 14.126 1.00 92.19 433 LEU A C 1
ATOM 3364 O O . LEU A 1 433 ? -22.668 -1.949 14.317 1.00 92.19 433 LEU A O 1
ATOM 3368 N N . SER A 1 434 ? -24.213 -1.033 12.961 1.00 91.56 434 SER A N 1
ATOM 3369 C CA . SER A 1 434 ? -23.293 -0.819 11.844 1.00 91.56 434 SER A CA 1
ATOM 3370 C C . SER A 1 434 ? -22.375 0.380 12.126 1.00 91.56 434 SER A C 1
ATOM 3372 O O . SER A 1 434 ? -22.884 1.426 12.525 1.00 91.56 434 SER A O 1
ATOM 3374 N N . PRO A 1 435 ? -21.053 0.251 11.926 1.00 93.75 435 PRO A N 1
ATOM 3375 C CA . PRO A 1 435 ? -20.121 1.368 12.049 1.00 93.75 435 PRO A CA 1
ATOM 3376 C C . PRO A 1 435 ? -20.179 2.306 10.841 1.00 93.75 435 PRO A C 1
ATOM 3378 O O . PRO A 1 435 ? -20.350 1.844 9.715 1.00 93.75 435 PRO A O 1
ATOM 3381 N N . ASP A 1 436 ? -19.902 3.586 11.074 1.00 92.31 436 ASP A N 1
ATOM 3382 C CA . ASP A 1 436 ? -19.500 4.551 10.043 1.00 92.31 436 ASP A CA 1
ATOM 3383 C C . ASP A 1 436 ? -17.987 4.490 9.794 1.00 92.31 436 ASP A C 1
ATOM 3385 O O . ASP A 1 436 ? -17.528 4.578 8.655 1.00 92.31 436 ASP A O 1
ATOM 3389 N N . THR A 1 437 ? -17.210 4.260 10.859 1.00 92.94 437 THR A N 1
ATOM 3390 C CA . THR A 1 437 ? -15.764 4.020 10.800 1.00 92.94 437 THR A CA 1
ATOM 3391 C C . THR A 1 437 ? -15.444 2.708 11.506 1.00 92.94 437 THR A C 1
ATOM 3393 O O . THR A 1 437 ? -15.785 2.526 12.673 1.00 92.94 437 THR A O 1
ATOM 3396 N N . LEU A 1 438 ? -14.733 1.803 10.832 1.00 94.75 438 LEU A N 1
ATOM 3397 C CA . LEU A 1 438 ? -14.157 0.611 11.452 1.00 94.75 438 LEU A CA 1
ATOM 3398 C C . LEU A 1 438 ? -12.770 0.347 10.868 1.00 94.75 438 LEU A C 1
ATOM 3400 O O . LEU A 1 438 ? -12.644 -0.054 9.708 1.00 94.75 438 LEU A O 1
ATOM 3404 N N . LYS A 1 439 ? -11.729 0.600 11.662 1.00 94.69 439 LYS A N 1
ATOM 3405 C CA . LYS A 1 439 ? -10.335 0.521 11.205 1.00 94.69 439 LYS A CA 1
ATOM 3406 C C . LYS A 1 439 ? -9.353 0.246 12.332 1.00 94.69 439 LYS A C 1
ATOM 3408 O O . LYS A 1 439 ? -9.672 0.420 13.506 1.00 94.69 439 LYS A O 1
ATOM 3413 N N . LEU A 1 440 ? -8.139 -0.144 11.965 1.00 95.25 440 LEU A N 1
ATOM 3414 C CA . LEU A 1 440 ? -7.016 -0.245 12.890 1.00 95.25 440 LEU A CA 1
ATOM 3415 C C . LEU A 1 440 ? -6.250 1.089 12.944 1.00 95.25 440 LEU A C 1
ATOM 3417 O O . LEU A 1 440 ? -5.902 1.652 11.907 1.00 95.25 440 LEU A O 1
ATOM 3421 N N . ILE A 1 441 ? -5.957 1.584 14.146 1.00 94.81 441 ILE A N 1
ATOM 3422 C CA . ILE A 1 441 ? -5.091 2.753 14.380 1.00 94.81 441 ILE A CA 1
ATOM 3423 C C . ILE A 1 441 ? -3.843 2.342 15.178 1.00 94.81 441 ILE A C 1
ATOM 3425 O O . ILE A 1 441 ? -3.901 1.362 15.932 1.00 94.81 441 ILE A O 1
ATOM 3429 N N . PRO A 1 442 ? -2.710 3.055 15.040 1.00 93.31 442 PRO A N 1
ATOM 3430 C CA . PRO A 1 442 ? -1.505 2.714 15.780 1.00 93.31 442 PRO A CA 1
ATOM 3431 C C . PRO A 1 442 ? -1.665 2.935 17.284 1.00 93.31 442 PRO A C 1
ATOM 3433 O O . PRO A 1 442 ? -2.460 3.755 17.739 1.00 93.31 442 PRO A O 1
ATOM 3436 N N . SER A 1 443 ? -0.835 2.233 18.053 1.00 89.00 443 SER A N 1
ATOM 3437 C CA . SER A 1 443 ? -0.685 2.423 19.497 1.00 89.00 443 SER A CA 1
ATOM 3438 C C . SER A 1 443 ? 0.768 2.793 19.809 1.00 89.00 443 SER A C 1
ATOM 3440 O O . SER A 1 443 ? 1.551 1.899 20.134 1.00 89.00 443 SER A O 1
ATOM 3442 N N . PRO A 1 444 ? 1.168 4.073 19.671 1.00 85.62 444 PRO A N 1
ATOM 3443 C CA . PRO A 1 444 ? 2.540 4.496 19.931 1.00 85.62 444 PRO A CA 1
ATOM 3444 C C . PRO A 1 444 ? 3.030 4.111 21.330 1.00 85.62 444 PRO A C 1
ATOM 3446 O O . PRO A 1 444 ? 2.260 4.097 22.290 1.00 85.62 444 PRO A O 1
ATOM 3449 N N . VAL A 1 445 ? 4.331 3.846 21.454 1.00 79.94 445 VAL A N 1
ATOM 3450 C CA . VAL A 1 445 ? 4.971 3.539 22.739 1.00 79.94 445 VAL A CA 1
ATOM 3451 C C . VAL A 1 445 ? 5.451 4.829 23.406 1.00 79.94 445 VAL A C 1
ATOM 3453 O O . VAL A 1 445 ? 6.025 5.714 22.764 1.00 79.94 445 VAL A O 1
ATOM 3456 N N . MET A 1 446 ? 5.238 4.932 24.720 1.00 76.56 446 MET A N 1
ATOM 3457 C CA . MET A 1 446 ? 5.624 6.104 25.508 1.00 76.56 446 MET A CA 1
ATOM 3458 C C . MET A 1 446 ? 7.138 6.351 25.433 1.00 76.56 446 MET A C 1
ATOM 3460 O O . MET A 1 446 ? 7.937 5.431 25.587 1.00 76.56 446 MET A O 1
ATOM 3464 N N . GLY A 1 447 ? 7.534 7.609 25.213 1.00 74.06 447 GLY A N 1
ATOM 3465 C CA . GLY A 1 447 ? 8.943 8.016 25.161 1.00 74.06 447 GLY A CA 1
ATOM 3466 C C . GLY A 1 447 ? 9.668 7.704 23.848 1.00 74.06 447 GLY A C 1
ATOM 3467 O O . GLY A 1 447 ? 10.869 7.951 23.759 1.00 74.06 447 GLY A O 1
ATOM 3468 N N . THR A 1 448 ? 8.965 7.202 22.828 1.00 78.19 448 THR A N 1
ATOM 3469 C CA . THR A 1 448 ? 9.535 6.938 21.496 1.00 78.19 448 THR A CA 1
ATOM 3470 C C . THR A 1 448 ? 8.831 7.754 20.405 1.00 78.19 448 THR A C 1
ATOM 3472 O O . THR A 1 448 ? 7.637 8.037 20.537 1.00 78.19 448 THR A O 1
ATOM 3475 N N . PRO A 1 449 ? 9.540 8.148 19.327 1.00 81.38 449 PRO A N 1
ATOM 3476 C CA . PRO A 1 449 ? 8.897 8.694 18.133 1.00 81.38 449 PRO A CA 1
ATOM 3477 C C . PRO A 1 449 ? 7.945 7.674 17.515 1.00 81.38 449 PRO A C 1
ATOM 3479 O O . PRO A 1 449 ? 8.172 6.468 17.602 1.00 81.38 449 PRO A O 1
ATOM 3482 N N . PHE A 1 450 ? 6.934 8.175 16.812 1.00 85.31 450 PHE A N 1
ATOM 3483 C CA . PHE A 1 450 ? 6.091 7.350 15.962 1.00 85.31 450 PHE A CA 1
ATOM 3484 C C . PHE A 1 450 ? 6.136 7.846 14.507 1.00 85.31 450 PHE A C 1
ATOM 3486 O O . PHE A 1 450 ? 5.991 9.054 14.294 1.00 85.31 450 PHE A O 1
ATOM 3493 N N . PRO A 1 451 ? 6.313 6.946 13.523 1.00 88.12 451 PRO A N 1
ATOM 3494 C CA . PRO A 1 451 ? 6.740 5.551 13.693 1.00 88.12 451 PRO A CA 1
ATOM 3495 C C . PRO A 1 451 ? 8.160 5.469 14.290 1.00 88.12 451 PRO A C 1
ATOM 3497 O O . PRO A 1 451 ? 8.945 6.414 14.189 1.00 88.12 451 PRO A O 1
ATOM 3500 N N . VAL A 1 452 ? 8.492 4.346 14.935 1.00 87.75 452 VAL A N 1
ATOM 3501 C CA . VAL A 1 452 ? 9.823 4.147 15.532 1.00 87.75 452 VAL A CA 1
ATOM 3502 C C . VAL A 1 452 ? 10.849 3.953 14.402 1.00 87.75 452 VAL A C 1
ATOM 3504 O O . VAL A 1 452 ? 10.683 3.013 13.622 1.00 87.75 452 VAL A O 1
ATOM 3507 N N . PRO A 1 453 ? 11.901 4.786 14.280 1.00 85.25 453 PRO A N 1
ATOM 3508 C CA . PRO A 1 453 ? 12.912 4.651 13.231 1.00 85.25 453 PRO A CA 1
ATOM 3509 C C . PRO A 1 453 ? 13.509 3.243 13.183 1.00 85.25 453 PRO A C 1
ATOM 3511 O O . PRO A 1 453 ? 13.789 2.657 14.228 1.00 85.25 453 PRO A O 1
ATOM 3514 N N . ASP A 1 454 ? 13.658 2.694 11.975 1.00 84.81 454 ASP A N 1
ATOM 3515 C CA . ASP A 1 454 ? 14.228 1.362 11.689 1.00 84.81 454 ASP A CA 1
ATOM 3516 C C . ASP A 1 454 ? 13.523 0.153 12.347 1.00 84.81 454 ASP A C 1
ATOM 3518 O O . ASP A 1 454 ? 13.927 -0.995 12.143 1.00 84.81 454 ASP A O 1
ATOM 3522 N N . ALA A 1 455 ? 12.449 0.377 13.108 1.00 88.62 455 ALA A N 1
ATOM 3523 C CA . ALA A 1 455 ? 11.664 -0.665 13.768 1.00 88.62 455 ALA A CA 1
ATOM 3524 C C . ALA A 1 455 ? 10.210 -0.689 13.276 1.00 88.62 455 ALA A C 1
ATOM 3526 O O . ALA A 1 455 ? 9.690 -1.765 12.976 1.00 88.62 455 ALA A O 1
ATOM 3527 N N . GLY A 1 456 ? 9.591 0.485 13.127 1.00 89.50 456 GLY A N 1
ATOM 3528 C CA . GLY A 1 456 ? 8.202 0.651 12.709 1.00 89.50 456 GLY A CA 1
ATOM 3529 C C . GLY A 1 456 ? 7.202 0.089 13.707 1.00 89.50 456 GLY A C 1
ATOM 3530 O O . GLY A 1 456 ? 7.454 0.073 14.909 1.00 89.50 456 GLY A O 1
ATOM 3531 N N . SER A 1 457 ? 6.072 -0.370 13.176 1.00 89.94 457 SER A N 1
ATOM 3532 C CA . SER A 1 457 ? 5.064 -1.144 13.904 1.00 89.94 457 SER A CA 1
ATOM 3533 C C . SER A 1 457 ? 5.147 -2.625 13.541 1.00 89.94 457 SER A C 1
ATOM 3535 O O . SER A 1 457 ? 5.562 -2.975 12.428 1.00 89.94 457 SER A O 1
ATOM 3537 N N . ASP A 1 458 ? 4.762 -3.487 14.480 1.00 90.62 458 ASP A N 1
ATOM 3538 C CA . ASP A 1 458 ? 4.528 -4.914 14.228 1.00 90.62 458 ASP A CA 1
ATOM 3539 C C . ASP A 1 458 ? 3.117 -5.141 13.662 1.00 90.62 458 ASP A C 1
ATOM 3541 O O . ASP A 1 458 ? 2.175 -4.411 13.973 1.00 90.62 458 ASP A O 1
ATOM 3545 N N . GLU A 1 459 ? 2.922 -6.182 12.852 1.00 89.19 459 GLU A N 1
ATOM 3546 C CA . GLU A 1 459 ? 1.631 -6.452 12.210 1.00 89.19 459 GLU A CA 1
ATOM 3547 C C . GLU A 1 459 ? 0.521 -6.847 13.198 1.00 89.19 459 GLU A C 1
ATOM 3549 O O . GLU A 1 459 ? -0.664 -6.851 12.839 1.00 89.19 459 GLU A O 1
ATOM 3554 N N . SER A 1 460 ? 0.899 -7.210 14.427 1.00 89.62 460 SER A N 1
ATOM 3555 C CA . SER A 1 460 ? -0.009 -7.559 15.525 1.00 89.62 460 SER A CA 1
ATOM 3556 C C . SER A 1 460 ? -0.274 -6.391 16.482 1.00 89.62 460 SER A C 1
ATOM 3558 O O . SER A 1 460 ? -1.040 -6.552 17.430 1.00 89.62 460 SER A O 1
ATOM 3560 N N . GLU A 1 461 ? 0.327 -5.224 16.248 1.00 88.94 461 GLU A N 1
ATOM 3561 C CA . GLU A 1 461 ? 0.077 -4.013 17.027 1.00 88.94 461 GLU A CA 1
ATOM 3562 C C . GLU A 1 461 ? -1.108 -3.213 16.474 1.00 88.94 461 GLU A C 1
ATOM 3564 O O . GLU A 1 461 ? -1.425 -3.252 15.286 1.00 88.94 461 GLU A O 1
ATOM 3569 N N . GLY A 1 462 ? -1.756 -2.454 17.360 1.00 92.44 462 GLY A N 1
ATOM 3570 C CA . GLY A 1 462 ? -2.821 -1.521 17.007 1.00 92.44 462 GLY A CA 1
ATOM 3571 C C . GLY A 1 462 ? -4.024 -1.582 17.942 1.00 92.44 462 GLY A C 1
ATOM 3572 O O . GLY A 1 462 ? -4.200 -2.511 18.737 1.00 92.44 462 GLY A O 1
ATOM 3573 N N . VAL A 1 463 ? -4.862 -0.559 17.827 1.00 94.62 463 VAL A N 1
ATOM 3574 C CA . VAL A 1 463 ? -6.159 -0.448 18.495 1.00 94.62 463 VAL A CA 1
ATOM 3575 C C . VAL A 1 463 ? -7.232 -0.447 17.418 1.00 94.62 463 VAL A C 1
ATOM 3577 O O . VAL A 1 463 ? -7.131 0.290 16.438 1.00 94.62 463 VAL A O 1
ATOM 3580 N N . VAL A 1 464 ? -8.256 -1.279 17.574 1.00 96.19 464 VAL A N 1
ATOM 3581 C CA . VAL A 1 464 ? -9.406 -1.257 16.667 1.00 96.19 464 VAL A CA 1
ATOM 3582 C C . VAL A 1 464 ? -10.318 -0.109 17.084 1.00 96.19 464 VAL A C 1
ATOM 3584 O O . VAL A 1 464 ? -10.763 -0.072 18.230 1.00 96.19 464 VAL A O 1
ATOM 3587 N N . LEU A 1 465 ? -10.562 0.821 16.164 1.00 95.44 465 LEU A N 1
ATOM 3588 C CA . LEU A 1 465 ? -11.469 1.955 16.303 1.00 95.44 465 LEU A CA 1
ATOM 3589 C C . LEU A 1 465 ? -12.800 1.619 15.631 1.00 95.44 465 LEU A C 1
ATOM 3591 O O . LEU A 1 465 ? -12.824 1.284 14.447 1.00 95.44 465 LEU A O 1
ATOM 3595 N N . PHE A 1 466 ? -13.886 1.764 16.379 1.00 95.88 466 PHE A N 1
ATOM 3596 C CA . PHE A 1 466 ? -15.264 1.708 15.907 1.00 95.88 466 PHE A CA 1
ATOM 3597 C C . PHE A 1 466 ? -15.933 3.051 16.201 1.00 95.88 466 PHE A C 1
ATOM 3599 O O . PHE A 1 466 ? -15.916 3.511 17.343 1.00 95.88 466 PHE A O 1
ATOM 3606 N N . GLU A 1 467 ? -16.549 3.656 15.193 1.00 94.75 467 GLU A N 1
ATOM 3607 C CA . GLU A 1 467 ? -17.366 4.862 15.332 1.00 94.75 467 GLU A CA 1
ATOM 3608 C C . GLU A 1 467 ? -18.712 4.641 14.647 1.00 94.75 467 GLU A C 1
ATOM 3610 O O . GLU A 1 467 ? -18.754 4.070 13.557 1.00 94.75 467 GLU A O 1
ATOM 3615 N N . ALA A 1 468 ? -19.793 5.097 15.272 1.00 93.88 468 ALA A N 1
ATOM 3616 C CA . ALA A 1 468 ? -21.130 5.073 14.690 1.00 93.88 468 ALA A CA 1
ATOM 3617 C C . ALA A 1 468 ? -21.971 6.251 15.198 1.00 93.88 468 ALA A C 1
ATOM 3619 O O . ALA A 1 468 ? -22.010 6.517 16.404 1.00 93.88 468 ALA A O 1
ATOM 3620 N N . ASP A 1 469 ? -22.682 6.919 14.301 1.00 92.00 469 ASP A N 1
ATOM 3621 C CA . ASP A 1 469 ? -23.677 7.930 14.616 1.00 92.00 469 ASP A CA 1
ATOM 3622 C C . ASP A 1 469 ? -24.977 7.245 15.060 1.00 92.00 469 ASP A C 1
ATOM 3624 O O . ASP A 1 469 ? -25.605 6.461 14.346 1.00 92.00 469 ASP A O 1
ATOM 3628 N N . VAL A 1 470 ? -25.395 7.542 16.287 1.00 90.38 470 VAL A N 1
ATOM 3629 C CA . VAL A 1 470 ? -26.575 6.958 16.924 1.00 90.38 470 VAL A CA 1
ATOM 3630 C C . VAL A 1 470 ? -27.660 8.020 17.016 1.00 90.38 470 VAL A C 1
ATOM 3632 O O . VAL A 1 470 ? -27.452 9.086 17.595 1.00 90.38 470 VAL A O 1
ATOM 3635 N N . SER A 1 471 ? -28.844 7.739 16.466 1.00 87.69 471 SER A N 1
ATOM 3636 C CA . SER A 1 471 ? -29.983 8.657 16.552 1.00 87.69 471 SER A CA 1
ATOM 3637 C C . SER A 1 471 ? -30.458 8.819 17.996 1.00 87.69 471 SER A C 1
ATOM 3639 O O . SER A 1 471 ? -30.810 7.841 18.668 1.00 87.69 471 SER A O 1
ATOM 3641 N N . LEU A 1 472 ? -30.519 10.070 18.453 1.00 82.44 472 LEU A N 1
ATOM 3642 C CA . LEU A 1 472 ? -30.992 10.410 19.789 1.00 82.44 472 LEU A CA 1
ATOM 3643 C C . LEU A 1 472 ? -32.497 10.156 19.845 1.00 82.44 472 LEU A C 1
ATOM 3645 O O . LEU A 1 472 ? -33.306 10.816 19.197 1.00 82.44 472 LEU A O 1
ATOM 3649 N N . SER A 1 473 ? -32.874 9.125 20.586 1.00 71.38 473 SER A N 1
ATOM 3650 C CA . SER A 1 473 ? -34.255 8.696 20.766 1.00 71.38 473 SER A CA 1
ATOM 3651 C C . SER A 1 473 ? -34.468 8.380 22.233 1.00 71.38 473 SER A C 1
ATOM 3653 O O . SER A 1 473 ? -33.571 7.880 22.915 1.00 71.38 473 SER A O 1
ATOM 3655 N N . THR A 1 474 ? -35.662 8.684 22.736 1.00 62.56 474 THR A N 1
ATOM 3656 C CA . THR A 1 474 ? -35.964 8.493 24.152 1.00 62.56 474 THR A CA 1
ATOM 3657 C C . THR A 1 474 ? -35.789 7.018 24.530 1.00 62.56 474 THR A C 1
ATOM 3659 O O . THR A 1 474 ? -36.544 6.152 24.089 1.00 62.56 474 THR A O 1
ATOM 3662 N N . ARG A 1 475 ? -34.806 6.753 25.406 1.00 71.06 475 ARG A N 1
ATOM 3663 C CA . ARG A 1 475 ? -34.542 5.467 26.087 1.00 71.06 475 ARG A CA 1
ATOM 3664 C C . ARG A 1 475 ? -33.873 4.356 25.265 1.00 71.06 475 ARG A C 1
ATOM 3666 O O . ARG A 1 475 ? -33.865 3.210 25.719 1.00 71.06 475 ARG A O 1
ATOM 3673 N N . SER A 1 476 ? -33.286 4.662 24.114 1.00 84.25 476 SER A N 1
ATOM 3674 C CA . SER A 1 476 ? -32.413 3.710 23.409 1.00 84.25 476 SER A CA 1
ATOM 3675 C C . SER A 1 476 ? -31.146 3.418 24.218 1.00 84.25 476 SER A C 1
ATOM 3677 O O . SER A 1 476 ? -30.695 4.245 25.014 1.00 84.25 476 SER A O 1
ATOM 3679 N N . ARG A 1 477 ? -30.575 2.220 24.060 1.00 88.94 477 ARG A N 1
ATOM 3680 C CA . ARG A 1 477 ? -29.357 1.807 24.778 1.00 88.94 477 ARG A CA 1
ATOM 3681 C C . ARG A 1 477 ? -28.366 1.145 23.837 1.00 88.94 477 ARG A C 1
ATOM 3683 O O . ARG A 1 477 ? -28.770 0.409 22.938 1.00 88.94 477 ARG A O 1
ATOM 3690 N N . ILE A 1 478 ? -27.082 1.366 24.088 1.00 92.75 478 ILE A N 1
ATOM 3691 C CA . ILE A 1 478 ? -25.993 0.644 23.433 1.00 92.75 478 ILE A CA 1
ATOM 3692 C C . ILE A 1 478 ? -25.543 -0.490 24.345 1.00 92.75 478 ILE A C 1
ATOM 3694 O O . ILE A 1 478 ? -25.386 -0.302 25.551 1.00 92.75 478 ILE A O 1
ATOM 3698 N N . VAL A 1 479 ? -25.338 -1.675 23.779 1.00 93.50 479 VAL A N 1
ATOM 3699 C CA . VAL A 1 479 ? -24.749 -2.811 24.488 1.00 93.50 479 VAL A CA 1
ATOM 3700 C C . VAL A 1 479 ? -23.445 -3.198 23.812 1.00 93.50 479 VAL A C 1
ATOM 3702 O O . VAL A 1 479 ? -23.420 -3.523 22.629 1.00 93.50 479 VAL A O 1
ATOM 3705 N N . VAL A 1 480 ? -22.359 -3.189 24.578 1.00 94.94 480 VAL A N 1
ATOM 3706 C CA . VAL A 1 480 ? -21.054 -3.697 24.157 1.00 94.94 480 VAL A CA 1
ATOM 3707 C C . VAL A 1 480 ? -20.871 -5.075 24.776 1.00 94.94 480 VAL A C 1
ATOM 3709 O O . VAL A 1 480 ? -20.762 -5.207 25.996 1.00 94.94 480 VAL A O 1
ATOM 3712 N N . LYS A 1 481 ? -20.850 -6.112 23.940 1.00 94.19 481 LYS A N 1
ATOM 3713 C CA . LYS A 1 481 ? -20.571 -7.488 24.358 1.00 94.19 481 LYS A CA 1
ATOM 3714 C C . LYS A 1 481 ? -19.099 -7.793 24.123 1.00 94.19 481 LYS A C 1
ATOM 3716 O O . LYS A 1 481 ? -18.633 -7.662 22.994 1.00 94.19 481 LYS A O 1
ATOM 3721 N N . ILE A 1 482 ? -18.390 -8.205 25.167 1.00 94.38 482 ILE A N 1
ATOM 3722 C CA . ILE A 1 482 ? -17.001 -8.659 25.102 1.00 94.38 482 ILE A CA 1
ATOM 3723 C C . ILE A 1 482 ? -16.999 -10.167 25.342 1.00 94.38 482 ILE A C 1
ATOM 3725 O O . ILE A 1 482 ? -17.320 -10.619 26.439 1.00 94.38 482 ILE A O 1
ATOM 3729 N N . ASP A 1 483 ? -16.665 -10.935 24.310 1.00 92.81 483 ASP A N 1
ATOM 3730 C CA . ASP A 1 483 ? -16.529 -12.391 24.365 1.00 92.81 483 ASP A CA 1
ATOM 3731 C C . ASP A 1 483 ? -15.063 -12.781 24.641 1.00 92.81 483 ASP A C 1
ATOM 3733 O O . ASP A 1 483 ? -14.151 -12.094 24.182 1.00 92.81 483 ASP A O 1
ATOM 3737 N N . SER A 1 484 ? -14.842 -13.920 25.310 1.00 87.12 484 SER A N 1
ATOM 3738 C CA . SER A 1 484 ? -13.546 -14.631 25.370 1.00 87.12 484 SER A CA 1
ATOM 3739 C C . SER A 1 484 ? -12.343 -13.844 25.928 1.00 87.12 484 SER A C 1
ATOM 3741 O O . SER A 1 484 ? -11.232 -13.958 25.413 1.00 87.12 484 SER A O 1
ATOM 3743 N N . GLY A 1 485 ? -12.526 -13.079 27.007 1.00 83.19 485 GLY A N 1
ATOM 3744 C CA . GLY A 1 485 ? -11.433 -12.360 27.672 1.00 83.19 485 GLY A CA 1
ATOM 3745 C C . GLY A 1 485 ? -10.356 -13.255 28.312 1.00 83.19 485 GLY A C 1
ATOM 3746 O O . GLY A 1 485 ? -10.681 -14.152 29.089 1.00 83.19 485 GLY A O 1
ATOM 3747 N N . ASP A 1 486 ? -9.072 -12.973 28.054 1.00 88.31 486 ASP A N 1
ATOM 3748 C CA . ASP A 1 486 ? -7.903 -13.685 28.609 1.00 88.31 486 ASP A CA 1
ATOM 3749 C C . ASP A 1 486 ? -7.121 -12.875 29.667 1.00 88.31 486 ASP A C 1
ATOM 3751 O O . ASP A 1 486 ? -5.991 -13.220 30.022 1.00 88.31 486 ASP A O 1
ATOM 3755 N N . LYS A 1 487 ? -7.736 -11.813 30.204 1.00 88.44 487 LYS A N 1
ATOM 3756 C CA . LYS A 1 487 ? -7.161 -10.859 31.169 1.00 88.44 487 LYS A CA 1
ATOM 3757 C C . LYS A 1 487 ? -6.014 -10.008 30.611 1.00 88.44 487 LYS A C 1
ATOM 3759 O O . LYS A 1 487 ? -5.177 -9.545 31.386 1.00 88.44 487 LYS A O 1
ATOM 3764 N N . LYS A 1 488 ? -5.978 -9.769 29.298 1.00 90.31 488 LYS A N 1
ATOM 3765 C CA . LYS A 1 488 ? -5.036 -8.844 28.649 1.00 90.31 488 LYS A CA 1
ATOM 3766 C C . LYS A 1 488 ? -5.759 -7.811 27.792 1.00 90.31 488 LYS A C 1
ATOM 3768 O O . LYS A 1 488 ? -6.857 -8.050 27.301 1.00 90.31 488 LYS A O 1
ATOM 3773 N N . GLY A 1 489 ? -5.100 -6.672 27.591 1.00 90.81 489 GLY A N 1
ATOM 3774 C CA . GLY A 1 489 ? -5.630 -5.563 26.802 1.00 90.81 489 GLY A CA 1
ATOM 3775 C C . GLY A 1 489 ? -6.712 -4.774 27.536 1.00 90.81 489 GLY A C 1
ATOM 3776 O O . GLY A 1 489 ? -6.908 -4.900 28.750 1.00 90.81 489 GLY A O 1
ATOM 3777 N N . TRP A 1 490 ? -7.396 -3.915 26.789 1.00 92.62 490 TRP A N 1
ATOM 3778 C CA . TRP A 1 490 ? -8.446 -3.056 27.316 1.00 92.62 490 TRP A CA 1
ATOM 3779 C C . TRP A 1 490 ? -9.466 -2.693 26.237 1.00 92.62 490 TRP A C 1
ATOM 3781 O O . TRP A 1 490 ? -9.160 -2.697 25.042 1.00 92.62 490 TRP A O 1
ATOM 3791 N N . VAL A 1 491 ? -10.679 -2.369 26.684 1.00 94.19 491 VAL A N 1
ATOM 3792 C CA . VAL A 1 491 ? -11.757 -1.815 25.860 1.00 94.19 491 VAL A CA 1
ATOM 3793 C C . VAL A 1 491 ? -12.215 -0.505 26.489 1.00 94.19 491 VAL A C 1
ATOM 3795 O O . VAL A 1 491 ? -12.524 -0.470 27.681 1.00 94.19 491 VAL A O 1
ATOM 3798 N N . PHE A 1 492 ? -12.240 0.563 25.699 1.00 93.00 492 PHE A N 1
ATOM 3799 C CA . PHE A 1 492 ? -12.694 1.888 26.116 1.00 93.00 492 PHE A CA 1
ATOM 3800 C C . PHE A 1 492 ? -13.741 2.397 25.132 1.00 93.00 492 PHE A C 1
ATOM 3802 O O . PHE A 1 492 ? -13.512 2.328 23.930 1.00 93.00 492 PHE A O 1
ATOM 3809 N N . GLY A 1 493 ? -14.872 2.915 25.595 1.00 92.38 493 GLY A N 1
ATOM 3810 C CA . GLY A 1 493 ? -15.860 3.493 24.688 1.00 92.38 493 GLY A CA 1
ATOM 3811 C C . GLY A 1 493 ? -16.890 4.372 25.367 1.00 92.38 493 GLY A C 1
ATOM 3812 O O . GLY A 1 493 ? -17.057 4.344 26.580 1.00 92.38 493 GLY A O 1
ATOM 3813 N N . GLY A 1 494 ? -17.604 5.160 24.583 1.00 90.94 494 GLY A N 1
ATOM 3814 C CA . GLY A 1 494 ? -18.606 6.090 25.081 1.00 90.94 494 GLY A CA 1
ATOM 3815 C C . GLY A 1 494 ? -19.110 7.006 23.980 1.00 90.94 494 GLY A C 1
ATOM 3816 O O . GLY A 1 494 ? -18.733 6.868 22.817 1.00 90.94 494 GLY A O 1
ATOM 3817 N N . PHE A 1 495 ? -19.979 7.935 24.357 1.00 88.81 495 PHE A N 1
ATOM 3818 C CA . PHE A 1 495 ? -20.425 8.988 23.455 1.00 88.81 495 PHE A CA 1
ATOM 3819 C C . PHE A 1 495 ? -19.400 10.119 23.462 1.00 88.81 495 PHE A C 1
ATOM 3821 O O . PHE A 1 495 ? -18.868 10.458 24.517 1.00 88.81 495 PHE A O 1
ATOM 3828 N N . ALA A 1 496 ? -19.081 10.641 22.281 1.00 80.50 496 ALA A N 1
ATOM 3829 C CA . ALA A 1 496 ? -18.237 11.816 22.152 1.00 80.50 496 ALA A CA 1
ATOM 3830 C C . ALA A 1 496 ? -19.032 13.052 22.590 1.00 80.50 496 ALA A C 1
ATOM 3832 O O . ALA A 1 496 ? -20.135 13.278 22.085 1.00 80.50 496 ALA A O 1
ATOM 3833 N N . ASP A 1 497 ? -18.470 13.833 23.511 1.00 69.56 497 ASP A N 1
ATOM 3834 C CA . ASP A 1 497 ? -19.081 15.079 23.964 1.00 69.56 497 ASP A CA 1
ATOM 3835 C C . ASP A 1 497 ? -19.077 16.119 22.834 1.00 69.56 497 ASP A C 1
ATOM 3837 O O . ASP A 1 497 ? -18.106 16.254 22.084 1.00 69.56 497 ASP A O 1
ATOM 3841 N N . SER A 1 498 ? -20.175 16.864 22.703 1.00 58.09 498 SER A N 1
ATOM 3842 C CA . SER A 1 498 ? -20.286 17.996 21.775 1.00 58.09 498 SER A CA 1
ATOM 3843 C C . SER A 1 498 ? -19.607 19.263 22.298 1.00 58.09 498 SER A C 1
ATOM 3845 O O . SER A 1 498 ? -19.239 20.126 21.501 1.00 58.09 498 SER A O 1
ATOM 3847 N N . GLU A 1 499 ? -19.421 19.376 23.616 1.00 53.91 499 GLU A N 1
ATOM 3848 C CA . GLU A 1 499 ? -18.736 20.497 24.259 1.00 53.91 499 GLU A CA 1
ATOM 3849 C C . GLU A 1 499 ? -17.360 20.077 24.803 1.00 53.91 499 GLU A C 1
ATOM 3851 O O . GLU A 1 499 ? -17.218 18.986 25.358 1.00 53.91 499 GLU A O 1
ATOM 3856 N N . PRO A 1 500 ? -16.323 20.924 24.673 1.00 48.47 500 PRO A N 1
ATOM 3857 C CA . PRO A 1 500 ? -15.011 20.640 25.237 1.00 48.47 500 PRO A CA 1
ATOM 3858 C C . PRO A 1 500 ? -15.070 20.663 26.770 1.00 48.47 500 PRO A C 1
ATOM 3860 O O . PRO A 1 500 ? -15.295 21.705 27.385 1.00 48.47 500 PRO A O 1
ATOM 3863 N N . VAL A 1 501 ? -14.821 19.516 27.401 1.00 46.25 501 VAL A N 1
ATOM 3864 C CA . VAL A 1 501 ? -14.658 19.429 28.856 1.00 46.25 501 VAL A CA 1
ATOM 3865 C C . VAL A 1 501 ? -13.255 19.917 29.224 1.00 46.25 501 VAL A C 1
ATOM 3867 O O . VAL A 1 501 ? -12.260 19.249 28.953 1.00 46.25 501 VAL A O 1
ATOM 3870 N N . LEU A 1 502 ? -13.173 21.093 29.852 1.00 40.78 502 LEU A N 1
ATOM 3871 C CA . LEU A 1 502 ? -11.948 21.583 30.488 1.00 40.78 502 LEU A CA 1
ATOM 3872 C C . LEU A 1 502 ? -11.735 20.820 31.801 1.00 40.78 502 LEU A C 1
ATOM 3874 O O . LEU A 1 502 ? -12.509 20.979 32.746 1.00 40.78 502 LEU A O 1
ATOM 3878 N N . ALA A 1 503 ? -10.683 20.016 31.883 1.00 42.97 503 ALA A N 1
ATOM 3879 C CA . ALA A 1 503 ? -10.183 19.483 33.150 1.00 42.97 503 ALA A CA 1
ATOM 3880 C C . ALA A 1 503 ? -8.749 20.014 33.400 1.00 42.97 503 ALA A C 1
ATOM 3882 O O . ALA A 1 503 ? -8.238 20.771 32.582 1.00 42.97 503 ALA A O 1
ATOM 3883 N N . GLU A 1 504 ? -8.099 19.675 34.526 1.00 35.69 504 GLU A N 1
ATOM 3884 C CA . GLU A 1 504 ? -6.642 19.859 34.763 1.00 35.69 504 GLU A CA 1
ATOM 3885 C C . GLU A 1 504 ? -5.925 18.489 34.856 1.00 35.69 504 GLU A C 1
ATOM 3887 O O . GLU A 1 504 ? -6.330 17.643 35.652 1.00 35.69 504 GLU A O 1
ATOM 3892 N N . VAL A 1 505 ? -4.948 18.194 33.984 1.00 38.16 505 VAL A N 1
ATOM 3893 C CA . VAL A 1 505 ? -4.317 16.870 33.839 1.00 38.16 505 VAL A CA 1
ATOM 3894 C C . VAL A 1 505 ? -2.823 17.086 33.808 1.00 38.16 505 VAL A C 1
ATOM 3896 O O . VAL A 1 505 ? -2.274 17.740 32.924 1.00 38.16 505 VAL A O 1
ATOM 3899 N N . GLY A 1 506 ? -2.157 16.438 34.755 1.00 41.28 506 GLY A N 1
ATOM 3900 C CA . GLY A 1 506 ? -0.823 15.912 34.530 1.00 41.28 506 GLY A CA 1
ATOM 3901 C C . GLY A 1 506 ? -0.944 14.491 33.987 1.00 41.28 506 GLY A C 1
ATOM 3902 O O . GLY A 1 506 ? -1.795 13.730 34.442 1.00 41.28 506 GLY A O 1
ATOM 3903 N N . LEU A 1 507 ? -0.087 14.120 33.034 1.00 46.41 507 LEU A N 1
ATOM 3904 C CA . LEU A 1 507 ? 0.013 12.740 32.561 1.00 46.41 507 LEU A CA 1
ATOM 3905 C C . LEU A 1 507 ? 0.280 11.793 33.733 1.00 46.41 507 LEU A C 1
ATOM 3907 O O . LEU A 1 507 ? 1.351 11.819 34.342 1.00 46.41 507 LEU A O 1
ATOM 3911 N N . ALA A 1 508 ? -0.701 10.948 34.036 1.00 50.94 508 ALA A N 1
ATOM 3912 C CA . ALA A 1 508 ? -0.521 9.837 34.949 1.00 50.94 508 ALA A CA 1
ATOM 3913 C C . ALA A 1 508 ? 0.296 8.731 34.260 1.00 50.94 508 ALA A C 1
ATOM 3915 O O . ALA A 1 508 ? 0.174 8.487 33.058 1.00 50.94 508 ALA A O 1
ATOM 3916 N N . ILE A 1 509 ? 1.102 8.016 35.046 1.00 50.47 509 ILE A N 1
ATOM 3917 C CA . ILE A 1 509 ? 1.881 6.842 34.610 1.00 50.47 509 ILE A CA 1
ATOM 3918 C C . ILE A 1 509 ? 0.962 5.717 34.061 1.00 50.47 509 ILE A C 1
ATOM 3920 O O . ILE A 1 509 ? 1.436 4.841 33.345 1.00 50.47 509 ILE A O 1
ATOM 3924 N N . ASP A 1 510 ? -0.352 5.788 34.320 1.00 56.91 510 ASP A N 1
ATOM 3925 C CA . ASP A 1 510 ? -1.371 4.778 33.987 1.00 56.91 510 ASP A CA 1
ATOM 3926 C C . ASP A 1 510 ? -2.245 5.092 32.746 1.00 56.91 510 ASP A C 1
ATOM 3928 O O . ASP A 1 510 ? -3.307 4.470 32.574 1.00 56.91 510 ASP A O 1
ATOM 3932 N N . THR A 1 511 ? -1.806 6.011 31.871 1.00 68.62 511 THR A N 1
ATOM 3933 C CA . THR A 1 511 ? -2.535 6.365 30.635 1.00 68.62 511 THR A CA 1
ATOM 3934 C C . THR A 1 511 ? -2.782 5.155 29.730 1.00 68.62 511 THR A C 1
ATOM 3936 O O . THR A 1 511 ? -1.859 4.467 29.297 1.00 68.62 511 THR A O 1
ATOM 3939 N N . LEU A 1 512 ? -4.060 4.888 29.436 1.00 77.00 512 LEU A N 1
ATOM 3940 C CA . LEU A 1 512 ? -4.501 3.732 28.636 1.00 77.00 512 LEU A CA 1
ATOM 3941 C C . LEU A 1 512 ? -4.079 3.814 27.173 1.00 77.00 512 LEU A C 1
ATOM 3943 O O . LEU A 1 512 ? -3.673 2.814 26.578 1.00 77.00 512 LEU A O 1
ATOM 3947 N N . PHE A 1 513 ? -4.234 5.003 26.599 1.00 79.50 513 PHE A N 1
ATOM 3948 C CA . PHE A 1 513 ? -3.985 5.286 25.200 1.00 79.50 513 PHE A CA 1
ATOM 3949 C C . PHE A 1 513 ? -3.325 6.655 25.105 1.00 79.50 513 PHE A C 1
ATOM 3951 O O . PHE A 1 513 ? -3.910 7.661 25.510 1.00 79.50 513 PHE A O 1
ATOM 3958 N N . LEU A 1 514 ? -2.086 6.684 24.612 1.00 81.00 514 LEU A N 1
ATOM 3959 C CA . LEU A 1 514 ? -1.380 7.945 24.424 1.00 81.00 514 LEU A CA 1
ATOM 3960 C C . LEU A 1 514 ? -2.144 8.808 23.419 1.00 81.00 514 LEU A C 1
ATOM 3962 O O . LEU A 1 514 ? -2.553 8.279 22.381 1.00 81.00 514 LEU A O 1
ATOM 3966 N N . PRO A 1 515 ? -2.301 10.118 23.683 1.00 84.19 515 PRO A N 1
ATOM 3967 C CA . PRO A 1 515 ? -2.978 10.989 22.747 1.00 84.19 515 PRO A CA 1
ATOM 3968 C C . PRO A 1 515 ? -2.301 10.939 21.377 1.00 84.19 515 PRO A C 1
ATOM 3970 O O . PRO A 1 515 ? -1.084 11.116 21.244 1.00 84.19 515 PRO A O 1
ATOM 3973 N N . LEU A 1 516 ? -3.108 10.657 20.363 1.00 87.31 516 LEU A N 1
ATOM 3974 C CA . LEU A 1 516 ? -2.668 10.416 19.000 1.00 87.31 516 LEU A CA 1
ATOM 3975 C C . LEU A 1 516 ? -3.337 11.429 18.080 1.00 87.31 516 LEU A C 1
ATOM 3977 O O . LEU A 1 516 ? -4.562 11.461 17.970 1.00 87.31 516 LEU A O 1
ATOM 3981 N N . LEU A 1 517 ? -2.527 12.230 17.395 1.00 88.94 517 LEU A N 1
ATOM 3982 C CA . LEU A 1 517 ? -2.983 13.115 16.337 1.00 88.94 517 LEU A CA 1
ATOM 3983 C C . LEU A 1 517 ? -2.992 12.360 15.008 1.00 88.94 517 LEU A C 1
ATOM 3985 O O . LEU A 1 517 ? -1.952 11.934 14.510 1.00 88.94 517 LEU A O 1
ATOM 3989 N N . THR A 1 518 ? -4.171 12.254 14.418 1.00 91.38 518 THR A N 1
ATOM 3990 C CA . THR A 1 518 ? -4.400 11.782 13.057 1.00 91.38 518 THR A CA 1
ATOM 3991 C C . THR A 1 518 ? -4.534 12.995 12.139 1.00 91.38 518 THR A C 1
ATOM 3993 O O . THR A 1 518 ? -5.382 13.859 12.370 1.00 91.38 518 THR A O 1
ATOM 3996 N N . HIS A 1 519 ? -3.720 13.066 11.087 1.00 90.56 519 HIS A N 1
ATOM 3997 C CA . HIS A 1 519 ? -3.793 14.095 10.048 1.00 90.56 519 HIS A CA 1
ATOM 3998 C C . HIS A 1 519 ? -4.110 13.459 8.697 1.00 90.56 519 HIS A C 1
ATOM 4000 O O . HIS A 1 519 ? -3.300 12.718 8.150 1.00 90.56 519 HIS A O 1
ATOM 4006 N N . THR A 1 520 ? -5.275 13.767 8.133 1.00 88.94 520 THR A N 1
ATOM 4007 C CA . THR A 1 520 ? -5.640 13.344 6.774 1.00 88.94 520 THR A CA 1
ATOM 4008 C C . THR A 1 520 ? -5.203 14.417 5.777 1.00 88.94 520 THR A C 1
ATOM 4010 O O . THR A 1 520 ? -5.714 15.539 5.794 1.00 88.94 520 THR A O 1
ATOM 4013 N N . ALA A 1 521 ? -4.224 14.079 4.938 1.00 83.94 521 ALA A N 1
ATOM 4014 C CA . ALA A 1 521 ? -3.624 14.962 3.935 1.00 83.94 521 ALA A CA 1
ATOM 4015 C C . ALA A 1 521 ? -4.293 14.834 2.556 1.00 83.94 521 ALA A C 1
ATOM 4017 O O . ALA A 1 521 ? -4.272 15.772 1.766 1.00 83.94 521 ALA A O 1
ATOM 4018 N N . HIS A 1 522 ? -4.878 13.670 2.280 1.00 83.75 522 HIS A N 1
ATOM 4019 C CA . HIS A 1 522 ? -5.625 13.326 1.071 1.00 83.75 522 HIS A CA 1
ATOM 4020 C C . HIS A 1 522 ? -6.645 12.234 1.443 1.00 83.75 522 HIS A C 1
ATOM 4022 O O . HIS A 1 522 ? -6.381 11.499 2.396 1.00 83.75 522 HIS A O 1
ATOM 4028 N N . PRO A 1 523 ? -7.755 12.026 0.705 1.00 85.19 523 PRO A N 1
ATOM 4029 C CA . PRO A 1 523 ? -8.713 10.943 0.982 1.00 85.19 523 PRO A CA 1
ATOM 4030 C C . PRO A 1 523 ? -8.136 9.519 1.108 1.00 85.19 523 PRO A C 1
ATOM 4032 O O . PRO A 1 523 ? -8.830 8.626 1.578 1.00 85.19 523 PRO A O 1
ATOM 4035 N N . SER A 1 524 ? -6.884 9.306 0.692 1.00 87.25 524 SER A N 1
ATOM 4036 C CA . SER A 1 524 ? -6.154 8.030 0.794 1.00 87.25 524 SER A CA 1
ATOM 4037 C C . SER A 1 524 ? -4.825 8.145 1.557 1.00 87.25 524 SER A C 1
ATOM 4039 O O . SER A 1 524 ? -4.074 7.173 1.631 1.00 87.25 524 SER A O 1
ATOM 4041 N N . GLU A 1 525 ? -4.496 9.327 2.095 1.00 90.31 525 GLU A N 1
ATOM 4042 C CA . GLU A 1 525 ? -3.264 9.586 2.850 1.00 90.31 525 GLU A CA 1
ATOM 4043 C C . GLU A 1 525 ? -3.601 10.146 4.234 1.00 90.31 525 GLU A C 1
ATOM 4045 O O . GLU A 1 525 ? -4.112 11.258 4.380 1.00 90.31 525 GLU A O 1
ATOM 4050 N N . THR A 1 526 ? -3.254 9.370 5.254 1.00 91.06 526 THR A N 1
ATOM 4051 C CA . THR A 1 526 ? -3.407 9.712 6.664 1.00 91.06 526 THR A CA 1
ATOM 4052 C C . THR A 1 526 ? -2.062 9.516 7.350 1.00 91.06 526 THR A C 1
ATOM 4054 O O . THR A 1 526 ? -1.374 8.534 7.095 1.00 91.06 526 THR A O 1
ATOM 4057 N N . HIS A 1 527 ? -1.690 10.452 8.215 1.00 91.00 527 HIS A N 1
ATOM 4058 C CA . HIS A 1 527 ? -0.489 10.424 9.042 1.00 91.00 527 HIS A CA 1
ATOM 4059 C C . HIS A 1 527 ? -0.871 10.361 10.516 1.00 91.00 527 HIS A C 1
ATOM 4061 O O . HIS A 1 527 ? -1.913 10.875 10.926 1.00 91.00 527 HIS A O 1
ATOM 4067 N N . TYR A 1 528 ? -0.008 9.740 11.310 1.00 90.06 528 TYR A N 1
ATOM 4068 C CA . TYR A 1 528 ? -0.225 9.503 12.729 1.00 90.06 528 TYR A CA 1
ATOM 4069 C C . TYR A 1 528 ? 0.951 10.065 13.521 1.00 90.06 528 TYR A C 1
ATOM 4071 O O . TYR A 1 528 ? 2.104 9.725 13.257 1.00 90.06 528 TYR A O 1
ATOM 4079 N N . HIS A 1 529 ? 0.664 10.914 14.504 1.00 87.38 529 HIS A N 1
ATOM 4080 C CA . HIS A 1 529 ? 1.666 11.593 15.315 1.00 87.38 529 HIS A CA 1
ATOM 4081 C C . HIS A 1 529 ? 1.363 11.399 16.800 1.00 87.38 529 HIS A C 1
ATOM 4083 O O . HIS A 1 529 ? 0.279 11.728 17.280 1.00 87.38 529 HIS A O 1
ATOM 4089 N N . SER A 1 530 ? 2.338 10.871 17.538 1.00 85.12 530 SER A N 1
ATOM 4090 C CA . SER A 1 530 ? 2.259 10.785 18.998 1.00 85.12 530 SER A CA 1
ATOM 4091 C C . SER A 1 530 ? 2.349 12.186 19.607 1.00 85.12 530 SER A C 1
ATOM 4093 O O . SER A 1 530 ? 3.259 12.940 19.266 1.00 85.12 530 SER A O 1
ATOM 4095 N N . LEU A 1 531 ? 1.436 12.521 20.522 1.00 80.88 531 LEU A N 1
ATOM 4096 C CA . LEU A 1 531 ? 1.448 13.780 21.278 1.00 80.88 531 LEU A CA 1
ATOM 4097 C C . LEU A 1 531 ? 2.093 13.626 22.670 1.00 80.88 531 LEU A C 1
ATOM 4099 O O . LEU A 1 531 ? 1.882 14.452 23.555 1.00 80.88 531 LEU A O 1
ATOM 4103 N N . ALA A 1 532 ? 2.864 12.558 22.902 1.00 71.19 532 ALA A N 1
ATOM 4104 C CA . ALA A 1 532 ? 3.515 12.330 24.191 1.00 71.19 532 ALA A CA 1
ATOM 4105 C C . ALA A 1 532 ? 4.545 13.444 24.510 1.00 71.19 532 ALA A C 1
ATOM 4107 O O . ALA A 1 532 ? 5.448 13.694 23.708 1.00 71.19 532 ALA A O 1
ATOM 4108 N N . PRO A 1 533 ? 4.499 14.081 25.698 1.00 60.34 533 PRO A N 1
ATOM 4109 C CA . PRO A 1 533 ? 5.281 15.290 25.992 1.00 60.34 533 PRO A CA 1
ATOM 4110 C C . PRO A 1 533 ? 6.782 15.052 26.162 1.00 60.34 533 PRO A C 1
ATOM 4112 O O . PRO A 1 533 ? 7.563 16.000 26.156 1.00 60.34 533 PRO A O 1
ATOM 4115 N N . THR A 1 534 ? 7.214 13.802 26.329 1.00 61.69 534 THR A N 1
ATOM 4116 C CA . THR A 1 534 ? 8.636 13.458 26.460 1.00 61.69 534 THR A CA 1
ATOM 4117 C C . THR A 1 534 ? 9.370 13.421 25.121 1.00 61.69 534 THR A C 1
ATOM 4119 O O . THR A 1 534 ? 10.589 13.258 25.113 1.00 61.69 534 THR A O 1
ATOM 4122 N N . PHE A 1 535 ? 8.668 13.613 23.999 1.00 61.81 535 PHE A N 1
ATOM 4123 C CA . PHE A 1 535 ? 9.271 13.666 22.674 1.00 61.81 535 PHE A CA 1
ATOM 4124 C C . PHE A 1 535 ? 9.111 15.067 22.052 1.00 61.81 535 PHE A C 1
ATOM 4126 O O . PHE A 1 535 ? 8.155 15.313 21.319 1.00 61.81 535 PHE A O 1
ATOM 4133 N N . PRO A 1 536 ? 10.032 16.015 22.323 1.00 58.09 536 PRO A N 1
ATOM 4134 C CA . PRO A 1 536 ? 9.942 17.393 21.845 1.00 58.09 536 PRO A CA 1
ATOM 4135 C C . PRO A 1 536 ? 10.377 17.484 20.375 1.00 58.09 536 PRO A C 1
ATOM 4137 O O . PRO A 1 536 ? 11.376 18.122 20.041 1.00 58.09 536 PRO A O 1
ATOM 4140 N N . ARG A 1 537 ? 9.655 16.816 19.473 1.00 66.06 537 ARG A N 1
ATOM 4141 C CA . ARG A 1 537 ? 9.835 16.980 18.031 1.00 66.06 537 ARG A CA 1
ATOM 4142 C C . ARG A 1 537 ? 8.678 17.793 17.476 1.00 66.06 537 ARG A C 1
ATOM 4144 O O . ARG A 1 537 ? 7.522 17.512 17.770 1.00 66.06 537 ARG A O 1
ATOM 4151 N N . ARG A 1 538 ? 8.998 18.795 16.654 1.00 75.62 538 ARG A N 1
ATOM 4152 C CA . ARG A 1 538 ? 7.983 19.511 15.876 1.00 75.62 538 ARG A CA 1
ATOM 4153 C C . ARG A 1 538 ? 7.233 18.509 15.005 1.00 75.62 538 ARG A C 1
ATOM 4155 O O . ARG A 1 538 ? 7.860 17.761 14.257 1.00 75.62 538 ARG A O 1
ATOM 4162 N N . ILE A 1 539 ? 5.910 18.503 15.117 1.00 82.62 539 ILE A N 1
ATOM 4163 C CA . ILE A 1 539 ? 5.042 17.708 14.255 1.00 82.62 539 ILE A CA 1
ATOM 4164 C C . ILE A 1 539 ? 4.957 18.435 12.917 1.00 82.62 539 ILE A C 1
ATOM 4166 O O . ILE A 1 539 ? 4.462 19.558 12.850 1.00 82.62 539 ILE A O 1
ATOM 4170 N N . LEU A 1 540 ? 5.472 17.810 11.861 1.00 85.44 540 LEU A N 1
ATOM 4171 C CA . LEU A 1 540 ? 5.396 18.362 10.517 1.00 85.44 540 LEU A CA 1
ATOM 4172 C C . LEU A 1 540 ? 4.223 17.728 9.773 1.00 85.44 540 LEU A C 1
ATOM 4174 O O . LEU A 1 540 ? 4.245 16.548 9.433 1.00 85.44 540 LEU A O 1
ATOM 4178 N N . LEU A 1 541 ? 3.200 18.538 9.519 1.00 85.94 541 LEU A N 1
ATOM 4179 C CA . LEU A 1 541 ? 1.994 18.121 8.814 1.00 85.94 541 LEU A CA 1
ATOM 4180 C C . LEU A 1 541 ? 2.213 18.265 7.306 1.00 85.94 541 LEU A C 1
ATOM 4182 O O . LEU A 1 541 ? 2.194 19.373 6.764 1.00 85.94 541 LEU A O 1
ATOM 4186 N N . HIS A 1 542 ? 2.441 17.149 6.616 1.00 84.06 542 HIS A N 1
ATOM 4187 C CA . HIS A 1 542 ? 2.571 17.151 5.163 1.00 84.06 542 HIS A CA 1
ATOM 4188 C C . HIS A 1 542 ? 1.202 17.167 4.493 1.00 84.06 542 HIS A C 1
ATOM 4190 O O . HIS A 1 542 ? 0.382 16.293 4.742 1.00 84.06 542 HIS A O 1
ATOM 4196 N N . THR A 1 543 ? 0.976 18.119 3.593 1.00 80.94 543 THR A N 1
ATOM 4197 C CA . THR A 1 543 ? -0.203 18.130 2.727 1.00 80.94 543 THR A CA 1
ATOM 4198 C C . THR A 1 543 ? 0.205 18.341 1.279 1.00 80.94 543 THR A C 1
ATOM 4200 O O . THR A 1 543 ? 1.257 18.920 0.986 1.00 80.94 543 THR A O 1
ATOM 4203 N N . HIS A 1 544 ? -0.642 17.877 0.373 1.00 78.00 544 HIS A N 1
ATOM 4204 C CA . HIS A 1 544 ? -0.470 18.046 -1.054 1.00 78.00 544 HIS A CA 1
ATOM 4205 C C . HIS A 1 544 ? -1.842 18.165 -1.719 1.00 78.00 544 HIS A C 1
ATOM 4207 O O . HIS A 1 544 ? -2.786 17.460 -1.380 1.00 78.00 544 HIS A O 1
ATOM 4213 N N . ALA A 1 545 ? -1.940 19.091 -2.666 1.00 69.31 545 ALA A N 1
ATOM 4214 C CA . ALA A 1 545 ? -3.034 19.133 -3.626 1.00 69.31 545 ALA A CA 1
ATOM 4215 C C . ALA A 1 545 ? -2.556 18.500 -4.940 1.00 69.31 545 ALA A C 1
ATOM 4217 O O . ALA A 1 545 ? -1.390 18.106 -5.066 1.00 69.31 545 ALA A O 1
ATOM 4218 N N . SER A 1 546 ? -3.418 18.462 -5.957 1.00 64.50 546 SER A N 1
ATOM 4219 C CA . SER A 1 546 ? -2.964 18.118 -7.303 1.00 64.50 546 SER A CA 1
ATOM 4220 C C . SER A 1 546 ? -1.809 19.018 -7.740 1.00 64.50 546 SER A C 1
ATOM 4222 O O . SER A 1 546 ? -1.798 20.228 -7.496 1.00 64.50 546 SER A O 1
ATOM 4224 N N . ALA A 1 547 ? -0.816 18.422 -8.402 1.00 58.84 547 ALA A N 1
ATOM 4225 C CA . ALA A 1 547 ? 0.263 19.175 -9.020 1.00 58.84 547 ALA A CA 1
ATOM 4226 C C . ALA A 1 547 ? -0.286 20.220 -9.995 1.00 58.84 547 ALA A C 1
ATOM 4228 O O . ALA A 1 547 ? -1.366 20.022 -10.564 1.00 58.84 547 ALA A O 1
ATOM 4229 N N . PRO A 1 548 ? 0.491 21.282 -10.300 1.00 51.97 548 PRO A N 1
ATOM 4230 C CA . PRO A 1 548 ? 0.299 21.946 -11.581 1.00 51.97 548 PRO A CA 1
ATOM 4231 C C . PRO A 1 548 ? 0.239 20.856 -12.664 1.00 51.97 548 PRO A C 1
ATOM 4233 O O . PRO A 1 548 ? 1.023 19.909 -12.628 1.00 51.97 548 PRO A O 1
ATOM 4236 N N . TYR A 1 549 ? -0.723 20.960 -13.583 1.00 57.97 549 TYR A N 1
ATOM 4237 C CA . TYR A 1 549 ? -0.989 19.986 -14.658 1.00 57.97 549 TYR A CA 1
ATOM 4238 C C . TYR A 1 549 ? -1.768 18.711 -14.283 1.00 57.97 549 TYR A C 1
ATOM 4240 O O . TYR A 1 549 ? -2.036 17.916 -15.180 1.00 57.97 549 TYR A O 1
ATOM 4248 N N . ILE A 1 550 ? -2.178 18.524 -13.025 1.00 62.09 550 ILE A N 1
ATOM 4249 C CA . ILE A 1 550 ? -3.153 17.495 -12.630 1.00 62.09 550 ILE A CA 1
ATOM 4250 C C . ILE A 1 550 ? -4.428 18.222 -12.188 1.00 62.09 550 ILE A C 1
ATOM 4252 O O . ILE A 1 550 ? -4.372 19.136 -11.368 1.00 62.09 550 ILE A O 1
ATOM 4256 N N . ALA A 1 551 ? -5.579 17.861 -12.754 1.00 58.28 551 ALA A N 1
ATOM 4257 C CA . ALA A 1 551 ? -6.857 18.394 -12.290 1.00 58.28 551 ALA A CA 1
ATOM 4258 C C . ALA A 1 551 ? -7.233 17.733 -10.951 1.00 58.28 551 ALA A C 1
ATOM 4260 O O . ALA A 1 551 ? -7.156 16.512 -10.836 1.00 58.28 551 ALA A O 1
ATOM 4261 N N . SER A 1 552 ? -7.645 18.522 -9.956 1.00 58.00 552 SER A N 1
ATOM 4262 C CA . SER A 1 552 ? -8.291 18.026 -8.734 1.00 58.00 552 SER A CA 1
ATOM 4263 C C . SER A 1 552 ? -9.629 18.718 -8.555 1.00 58.00 552 SER A C 1
ATOM 4265 O O . SER A 1 552 ? -9.727 19.934 -8.711 1.00 58.00 552 SER A O 1
ATOM 4267 N N . GLU A 1 553 ? -10.632 17.931 -8.185 1.00 54.31 553 GLU A N 1
ATOM 4268 C CA . GLU A 1 553 ? -11.931 18.408 -7.705 1.00 54.31 553 GLU A CA 1
ATOM 4269 C C . GLU A 1 553 ? -11.977 18.518 -6.167 1.00 54.31 553 GLU A C 1
ATOM 4271 O O . GLU A 1 553 ? -12.964 18.988 -5.607 1.00 54.31 553 GLU A O 1
ATOM 4276 N N . HIS A 1 554 ? -10.909 18.106 -5.474 1.00 56.12 554 HIS A N 1
ATOM 4277 C CA . HIS A 1 554 ? -10.834 18.072 -4.014 1.00 56.12 554 HIS A CA 1
ATOM 4278 C C . HIS A 1 554 ? -10.153 19.336 -3.480 1.00 56.12 554 HIS A C 1
ATOM 4280 O O . HIS A 1 554 ? -8.972 19.577 -3.747 1.00 56.12 554 HIS A O 1
ATOM 4286 N N . TYR A 1 555 ? -10.917 20.121 -2.716 1.00 55.28 555 TYR A N 1
ATOM 4287 C CA . TYR A 1 555 ? -10.507 21.382 -2.083 1.00 55.28 555 TYR A CA 1
ATOM 4288 C C . TYR A 1 555 ? -10.450 21.291 -0.552 1.00 55.28 555 TYR A C 1
ATOM 4290 O O . TYR A 1 555 ? -10.383 22.320 0.123 1.00 55.28 555 TYR A O 1
ATOM 4298 N N . ASP A 1 556 ? -10.515 20.082 0.005 1.00 60.91 556 ASP A N 1
ATOM 4299 C CA . ASP A 1 556 ? -10.576 19.911 1.451 1.00 60.91 556 ASP A CA 1
ATOM 4300 C C . ASP A 1 556 ? -9.255 20.326 2.112 1.00 60.91 556 ASP A C 1
ATOM 4302 O O . ASP A 1 556 ? -8.160 20.007 1.646 1.00 60.91 556 ASP A O 1
ATOM 4306 N N . GLY A 1 557 ? -9.376 21.099 3.193 1.00 67.19 557 GLY A N 1
ATOM 4307 C CA . GLY A 1 557 ? -8.248 21.551 4.002 1.00 67.19 557 GLY A CA 1
ATOM 4308 C C . GLY A 1 557 ? -7.691 20.452 4.911 1.00 67.19 557 GLY A C 1
ATOM 4309 O O . GLY A 1 557 ? -7.942 19.262 4.741 1.00 67.19 557 GLY A O 1
ATOM 4310 N N . HIS A 1 558 ? -6.934 20.851 5.933 1.00 73.94 558 HIS A N 1
ATOM 4311 C CA . HIS A 1 558 ? -6.395 19.909 6.913 1.00 73.94 558 HIS A CA 1
ATOM 4312 C C . HIS A 1 558 ? -7.516 19.323 7.783 1.00 73.94 558 HIS A C 1
ATOM 4314 O O . HIS A 1 558 ? -8.161 20.057 8.532 1.00 73.94 558 HIS A O 1
ATOM 4320 N N . LYS A 1 559 ? -7.705 17.999 7.746 1.00 86.06 559 LYS A N 1
ATOM 4321 C CA . LYS A 1 559 ? -8.542 17.288 8.720 1.00 86.06 559 LYS A CA 1
ATOM 4322 C C . LYS A 1 559 ? -7.654 16.713 9.817 1.00 86.06 559 LYS A C 1
ATOM 4324 O O . LYS A 1 559 ? -6.831 15.833 9.562 1.00 86.06 559 LYS A O 1
ATOM 4329 N N . LEU A 1 560 ? -7.821 17.237 11.027 1.00 86.88 560 LEU A N 1
ATOM 4330 C CA . LEU A 1 560 ? -7.108 16.803 12.224 1.00 86.88 560 LEU A CA 1
ATOM 4331 C C . LEU A 1 560 ? -8.089 16.094 13.158 1.00 86.88 560 LEU A C 1
ATOM 4333 O O . LEU A 1 560 ? -9.206 16.560 13.372 1.00 86.88 560 LEU A O 1
ATOM 4337 N N . THR A 1 561 ? -7.691 14.953 13.702 1.00 87.81 561 THR A N 1
ATOM 4338 C CA . THR A 1 561 ? -8.477 14.204 14.687 1.00 87.81 561 THR A CA 1
ATOM 4339 C C . THR A 1 561 ? -7.557 13.782 15.814 1.00 87.81 561 THR A C 1
ATOM 4341 O O . THR A 1 561 ? -6.510 13.194 15.564 1.00 87.81 561 THR A O 1
ATOM 4344 N N . ILE A 1 562 ? -7.927 14.099 17.050 1.00 87.44 562 ILE A N 1
ATOM 4345 C CA . ILE A 1 562 ? -7.158 13.714 18.232 1.00 87.44 562 ILE A CA 1
ATOM 4346 C C . ILE A 1 562 ? -7.892 12.567 18.908 1.00 87.44 562 ILE A C 1
ATOM 4348 O O . ILE A 1 562 ? -9.036 12.710 19.332 1.00 87.44 562 ILE A O 1
ATOM 4352 N N . HIS A 1 563 ? -7.220 11.431 19.011 1.00 86.50 563 HIS A N 1
ATOM 4353 C CA . HIS A 1 563 ? -7.694 10.282 19.764 1.00 86.50 563 HIS A CA 1
ATOM 4354 C C . HIS A 1 563 ? -7.078 10.341 21.162 1.00 86.50 563 HIS A C 1
ATOM 4356 O O . HIS A 1 563 ? -5.858 10.415 21.291 1.00 86.50 563 HIS A O 1
ATOM 4362 N N . SER A 1 564 ? -7.906 10.320 22.205 1.00 80.50 564 SER A N 1
ATOM 4363 C CA . SER A 1 564 ? -7.479 10.362 23.607 1.00 80.50 564 SER A CA 1
ATOM 4364 C C . SER A 1 564 ? -8.399 9.486 24.456 1.00 80.50 564 SER A C 1
ATOM 4366 O O . SER A 1 564 ? -9.581 9.346 24.144 1.00 80.50 564 SER A O 1
ATOM 4368 N N . SER A 1 565 ? -7.876 8.920 25.546 1.00 74.94 565 SER A N 1
ATOM 4369 C CA . SER A 1 565 ? -8.677 8.209 26.552 1.00 74.94 565 SER A CA 1
ATOM 4370 C C . SER A 1 565 ? -9.401 9.148 27.530 1.00 74.94 565 SER A C 1
ATOM 4372 O O . SER A 1 565 ? -9.900 8.689 28.552 1.00 74.94 565 SER A O 1
ATOM 4374 N N . GLY A 1 566 ? -9.409 10.462 27.269 1.00 70.19 566 GLY A N 1
ATOM 4375 C CA . GLY A 1 566 ? -10.015 11.488 28.132 1.00 70.19 566 GLY A CA 1
ATOM 4376 C C . GLY A 1 566 ? -9.157 11.880 29.339 1.00 70.19 566 GLY A C 1
ATOM 4377 O O . GLY A 1 566 ? -9.409 12.893 29.979 1.00 70.19 566 GLY A O 1
ATOM 4378 N N . GLU A 1 567 ? -8.090 11.126 29.615 1.00 68.88 567 GLU A N 1
ATOM 4379 C CA . GLU A 1 567 ? -7.119 11.436 30.669 1.00 68.88 567 GLU A CA 1
ATOM 4380 C C . GLU A 1 567 ? -6.151 12.554 30.275 1.00 68.88 567 GLU A C 1
ATOM 4382 O O . GLU A 1 567 ? -5.324 12.904 31.095 1.00 68.88 567 GLU A O 1
ATOM 4387 N N . CYS A 1 568 ? -6.194 13.067 29.040 1.00 66.00 568 CYS A N 1
ATOM 4388 C CA . CYS A 1 568 ? -5.408 14.195 28.527 1.00 66.00 568 CYS A CA 1
ATOM 4389 C C . CYS A 1 568 ? -6.233 14.954 27.478 1.00 66.00 568 CYS A C 1
ATOM 4391 O O . CYS A 1 568 ? -6.880 14.317 26.640 1.00 66.00 568 CYS A O 1
ATOM 4393 N N . TRP A 1 569 ? -6.155 16.285 27.464 1.00 65.94 569 TRP A N 1
ATOM 4394 C CA . TRP A 1 569 ? -6.742 17.144 26.423 1.00 65.94 569 TRP A CA 1
ATOM 4395 C C . TRP A 1 569 ? -5.683 18.028 25.781 1.00 65.94 569 TRP A C 1
ATOM 4397 O O . TRP A 1 569 ? -4.535 18.111 26.218 1.00 65.94 569 TRP A O 1
ATOM 4407 N N . VAL A 1 570 ? -6.109 18.674 24.706 1.00 70.75 570 VAL A N 1
ATOM 4408 C CA . VAL A 1 570 ? -5.333 19.652 23.963 1.00 70.75 570 VAL A CA 1
ATOM 4409 C C . VAL A 1 570 ? -5.929 21.024 24.248 1.00 70.75 570 VAL A C 1
ATOM 4411 O O . VAL A 1 570 ? -7.079 21.268 23.894 1.00 70.75 570 VAL A O 1
ATOM 4414 N N . ASP A 1 571 ? -5.153 21.892 24.898 1.00 73.81 571 ASP A N 1
ATOM 4415 C CA . ASP A 1 571 ? -5.569 23.264 25.221 1.00 73.81 571 ASP A CA 1
ATOM 4416 C C . ASP A 1 571 ? -5.582 24.164 23.973 1.00 73.81 571 ASP A C 1
ATOM 4418 O O . ASP A 1 571 ? -6.527 24.915 23.740 1.00 73.81 571 ASP A O 1
ATOM 4422 N N . GLU A 1 572 ? -4.532 24.080 23.150 1.00 81.62 572 GLU A N 1
ATOM 4423 C CA . GLU A 1 572 ? -4.333 24.918 21.966 1.00 81.62 572 GLU A CA 1
ATOM 4424 C C . GLU A 1 572 ? -3.608 24.139 20.856 1.00 81.62 572 GLU A C 1
ATOM 4426 O O . GLU A 1 572 ? -2.754 23.291 21.123 1.00 81.62 572 GLU A O 1
ATOM 4431 N N . ILE A 1 573 ? -3.939 24.442 19.595 1.00 79.69 573 ILE A N 1
ATOM 4432 C CA . ILE A 1 573 ? -3.221 23.960 18.409 1.00 79.69 573 ILE A CA 1
ATOM 4433 C C . ILE A 1 573 ? -2.719 25.176 17.628 1.00 79.69 573 ILE A C 1
ATOM 4435 O O . ILE A 1 573 ? -3.498 25.856 16.961 1.00 79.69 573 ILE A O 1
ATOM 4439 N N . GLU A 1 574 ? -1.410 25.424 17.672 1.00 85.88 574 GLU A N 1
ATOM 4440 C CA . GLU A 1 574 ? -0.762 26.456 16.861 1.00 85.88 574 GLU A CA 1
ATOM 4441 C C . GLU A 1 574 ? -0.224 25.845 15.558 1.00 85.88 574 GLU A C 1
ATOM 4443 O O . GLU A 1 574 ? 0.601 24.929 15.567 1.00 85.88 574 GLU A O 1
ATOM 4448 N N . LEU A 1 575 ? -0.681 26.366 14.418 1.00 85.06 575 LEU A N 1
ATOM 4449 C CA . LEU A 1 575 ? -0.221 25.947 13.095 1.00 85.06 575 LEU A CA 1
ATOM 4450 C C . LEU A 1 575 ? 0.651 27.041 12.476 1.00 85.06 575 LEU A C 1
ATOM 4452 O O . LEU A 1 575 ? 0.233 28.191 12.350 1.00 85.06 575 LEU A O 1
ATOM 4456 N N . SER A 1 576 ? 1.852 26.671 12.034 1.00 89.31 576 SER A N 1
ATOM 4457 C CA . SER A 1 576 ? 2.767 27.571 11.330 1.00 89.31 576 SER A CA 1
ATOM 4458 C C . SER A 1 576 ? 3.418 26.880 10.134 1.00 89.31 576 SER A C 1
ATOM 4460 O O . SER A 1 576 ? 3.544 25.656 10.087 1.00 89.31 576 SER A O 1
ATOM 4462 N N . VAL A 1 577 ? 3.812 27.673 9.134 1.00 89.31 577 VAL A N 1
ATOM 4463 C CA . VAL A 1 577 ? 4.505 27.161 7.946 1.00 89.31 577 VAL A CA 1
ATOM 4464 C C . VAL A 1 577 ? 5.972 26.920 8.282 1.00 89.31 577 VAL A C 1
ATOM 4466 O O . VAL A 1 577 ? 6.701 27.856 8.621 1.00 89.31 577 VAL A O 1
ATOM 4469 N N . ASP A 1 578 ? 6.430 25.681 8.114 1.00 89.25 578 ASP A N 1
ATOM 4470 C CA . ASP A 1 578 ? 7.855 25.369 8.153 1.00 89.25 578 ASP A CA 1
ATOM 4471 C C . ASP A 1 578 ? 8.500 25.700 6.799 1.00 89.25 578 ASP A C 1
ATOM 4473 O O . ASP A 1 578 ? 8.427 24.939 5.826 1.00 89.25 578 ASP A O 1
ATOM 4477 N N . TRP A 1 579 ? 9.114 26.882 6.718 1.00 90.50 579 TRP A N 1
ATOM 4478 C CA . TRP A 1 579 ? 9.768 27.359 5.499 1.00 90.50 579 TRP A CA 1
ATOM 4479 C C . TRP A 1 579 ? 10.953 26.493 5.079 1.00 90.50 579 TRP A C 1
ATOM 4481 O O . TRP A 1 579 ? 11.181 26.328 3.883 1.00 90.50 579 TRP A O 1
ATOM 4491 N N . TRP A 1 580 ? 11.694 25.926 6.032 1.00 89.88 580 TRP A N 1
ATOM 4492 C CA . TRP A 1 580 ? 12.855 25.099 5.722 1.00 89.88 580 TRP A CA 1
ATOM 4493 C C . TRP A 1 580 ? 12.422 23.783 5.079 1.00 89.88 580 TRP A C 1
ATOM 4495 O O . TRP A 1 580 ? 12.877 23.449 3.981 1.00 89.88 580 TRP A O 1
ATOM 4505 N N . ALA A 1 581 ? 11.444 23.104 5.683 1.00 87.25 581 ALA A N 1
ATOM 4506 C CA . ALA A 1 581 ? 10.854 21.905 5.105 1.00 87.25 581 ALA A CA 1
ATOM 4507 C C . ALA A 1 581 ? 10.196 22.195 3.744 1.00 87.25 581 ALA A C 1
ATOM 4509 O O . ALA A 1 581 ? 10.334 21.412 2.803 1.00 87.25 581 ALA A O 1
ATOM 4510 N N . SER A 1 582 ? 9.540 23.351 3.598 1.00 88.19 582 SER A N 1
ATOM 4511 C CA . SER A 1 582 ? 8.935 23.784 2.329 1.00 88.19 582 SER A CA 1
ATOM 4512 C C . SER A 1 582 ? 9.973 23.968 1.214 1.00 88.19 582 SER A C 1
ATOM 4514 O O . SER A 1 582 ? 9.759 23.513 0.088 1.00 88.19 582 SER A O 1
ATOM 4516 N N . VAL A 1 583 ? 11.127 24.573 1.518 1.00 88.31 583 VAL A N 1
ATOM 4517 C CA . VAL A 1 583 ? 12.251 24.710 0.574 1.00 88.31 583 VAL A CA 1
ATOM 4518 C C . VAL A 1 583 ? 12.828 23.340 0.209 1.00 88.31 583 VAL A C 1
ATOM 4520 O O . VAL A 1 583 ? 13.076 23.079 -0.969 1.00 88.31 583 VAL A O 1
ATOM 4523 N N . GLY A 1 584 ? 12.968 22.431 1.178 1.00 86.75 584 GLY A N 1
ATOM 4524 C CA . GLY A 1 584 ? 13.400 21.055 0.916 1.00 86.75 584 GLY A CA 1
ATOM 4525 C C . GLY A 1 584 ? 12.472 20.322 -0.054 1.00 86.75 584 GLY A C 1
ATOM 4526 O O . GLY A 1 584 ? 12.927 19.661 -0.990 1.00 86.75 584 GLY A O 1
ATOM 4527 N N . ARG A 1 585 ? 11.159 20.533 0.082 1.00 85.19 585 ARG A N 1
ATOM 4528 C CA . ARG A 1 585 ? 10.145 19.975 -0.826 1.00 85.19 585 ARG A CA 1
ATOM 4529 C C . ARG A 1 585 ? 10.254 20.523 -2.240 1.00 85.19 585 ARG A C 1
ATOM 4531 O O . ARG A 1 585 ? 10.090 19.765 -3.194 1.00 85.19 585 ARG A O 1
ATOM 4538 N N . TRP A 1 586 ? 10.555 21.809 -2.398 1.00 84.62 586 TRP A N 1
ATOM 4539 C CA . TRP A 1 586 ? 10.826 22.379 -3.719 1.00 84.62 586 TRP A CA 1
ATOM 4540 C C . TRP A 1 586 ? 12.065 21.754 -4.354 1.00 84.62 586 TRP A C 1
ATOM 4542 O O . TRP A 1 586 ? 12.035 21.434 -5.541 1.00 84.62 586 TRP A O 1
ATOM 4552 N N . GLY A 1 587 ? 13.118 21.532 -3.564 1.00 80.38 587 GLY A N 1
ATOM 4553 C CA . GLY A 1 587 ? 14.347 20.885 -4.017 1.00 80.38 587 GLY A CA 1
ATOM 4554 C C . GLY A 1 587 ? 14.104 19.479 -4.557 1.00 80.38 587 GLY A C 1
ATOM 4555 O O . GLY A 1 587 ? 14.525 19.173 -5.670 1.00 80.38 587 GLY A O 1
ATOM 4556 N N . ALA A 1 588 ? 13.368 18.652 -3.810 1.00 80.69 588 ALA A N 1
ATOM 4557 C CA . ALA A 1 588 ? 13.012 17.303 -4.245 1.00 80.69 588 ALA A CA 1
ATOM 4558 C C . ALA A 1 588 ? 12.092 17.312 -5.480 1.00 80.69 588 ALA A C 1
ATOM 4560 O O . ALA A 1 588 ? 12.353 16.616 -6.457 1.00 80.69 588 ALA A O 1
ATOM 4561 N N . ARG A 1 589 ? 11.052 18.158 -5.485 1.00 81.56 589 ARG A N 1
ATOM 4562 C CA . ARG A 1 589 ? 10.047 18.201 -6.563 1.00 81.56 589 ARG A CA 1
ATOM 4563 C C . ARG A 1 589 ? 10.588 18.735 -7.887 1.00 81.56 589 ARG A C 1
ATOM 4565 O O . ARG A 1 589 ? 10.202 18.259 -8.949 1.00 81.56 589 ARG A O 1
ATOM 4572 N N . TYR A 1 590 ? 11.459 19.737 -7.830 1.00 79.38 590 TYR A N 1
ATOM 4573 C CA . TYR A 1 590 ? 12.002 20.423 -9.003 1.00 79.38 590 TYR A CA 1
ATOM 4574 C C . TYR A 1 590 ? 13.488 20.122 -9.214 1.00 79.38 590 TYR A C 1
ATOM 4576 O O . TYR A 1 590 ? 14.183 20.899 -9.869 1.00 79.38 590 TYR A O 1
ATOM 4584 N N . GLY A 1 591 ? 13.987 18.995 -8.696 1.00 76.75 591 GLY A N 1
ATOM 4585 C CA . GLY A 1 591 ? 15.399 18.622 -8.801 1.00 76.75 591 GLY A CA 1
ATOM 4586 C C . GLY A 1 591 ? 15.898 18.597 -10.248 1.00 76.75 591 GLY A C 1
ATOM 4587 O O . GLY A 1 591 ? 16.968 19.122 -10.548 1.00 76.75 591 GLY A O 1
ATOM 4588 N N . THR A 1 592 ? 15.085 18.093 -11.180 1.00 74.94 592 THR A N 1
ATOM 4589 C CA . THR A 1 592 ? 15.392 18.117 -12.621 1.00 74.94 592 THR A CA 1
ATOM 4590 C C . THR A 1 592 ? 15.494 19.540 -13.163 1.00 74.94 592 THR A C 1
ATOM 4592 O O . THR A 1 592 ? 16.450 19.852 -13.868 1.00 74.94 592 THR A O 1
ATOM 4595 N N . ALA A 1 593 ? 14.573 20.433 -12.792 1.00 79.00 593 ALA A N 1
ATOM 4596 C CA . ALA A 1 593 ? 14.628 21.838 -13.184 1.00 79.00 593 ALA A CA 1
ATOM 4597 C C . ALA A 1 593 ? 15.860 22.546 -12.597 1.00 79.00 593 ALA A C 1
ATOM 4599 O O . ALA A 1 593 ? 16.503 23.319 -13.303 1.00 79.00 593 ALA A O 1
ATOM 4600 N N . ALA A 1 594 ? 16.237 22.240 -11.351 1.00 76.62 594 ALA A N 1
ATOM 4601 C CA . ALA A 1 594 ? 17.450 22.763 -10.724 1.00 76.62 594 ALA A CA 1
ATOM 4602 C C . ALA A 1 594 ? 18.723 22.297 -11.459 1.00 76.62 594 ALA A C 1
ATOM 4604 O O . ALA A 1 594 ? 19.627 23.098 -11.701 1.00 76.62 594 ALA A O 1
ATOM 4605 N N . VAL A 1 595 ? 18.777 21.032 -11.889 1.00 76.19 595 VAL A N 1
ATOM 4606 C CA . VAL A 1 595 ? 19.880 20.504 -12.711 1.00 76.19 595 VAL A CA 1
ATOM 4607 C C . VAL A 1 595 ? 19.896 21.155 -14.095 1.00 76.19 595 VAL A C 1
ATOM 4609 O O . VAL A 1 595 ? 20.944 21.629 -14.533 1.00 76.19 595 VAL A O 1
ATOM 4612 N N . CYS A 1 596 ? 18.751 21.241 -14.777 1.00 81.25 596 CYS A N 1
ATOM 4613 C CA . CYS A 1 596 ? 18.639 21.904 -16.077 1.00 81.25 596 CYS A CA 1
ATOM 4614 C C . CYS A 1 596 ? 19.052 23.379 -16.002 1.00 81.25 596 CYS A C 1
ATOM 4616 O O . CYS A 1 596 ? 19.743 23.864 -16.895 1.00 81.25 596 CYS A O 1
ATOM 4618 N N . TRP A 1 597 ? 18.684 24.076 -14.926 1.00 82.94 597 TRP A N 1
ATOM 4619 C CA . TRP A 1 597 ? 19.114 25.445 -14.654 1.00 82.94 597 TRP A CA 1
ATOM 4620 C C . TRP A 1 597 ? 20.633 25.548 -14.513 1.00 82.94 597 TRP A C 1
ATOM 4622 O O . TRP A 1 597 ? 21.255 26.415 -15.132 1.00 82.94 597 TRP A O 1
ATOM 4632 N N . ALA A 1 598 ? 21.250 24.643 -13.747 1.00 77.69 598 ALA A N 1
ATOM 4633 C CA . ALA A 1 598 ? 22.698 24.610 -13.577 1.00 77.69 598 ALA A CA 1
ATOM 4634 C C . ALA A 1 598 ? 23.418 24.357 -14.913 1.00 77.69 598 ALA A C 1
ATOM 4636 O O . ALA A 1 598 ? 24.327 25.106 -15.274 1.00 77.69 598 ALA A O 1
ATOM 4637 N N . VAL A 1 599 ? 22.970 23.365 -15.689 1.00 81.94 599 VAL A N 1
ATOM 4638 C CA . VAL A 1 599 ? 23.526 23.056 -17.017 1.00 81.94 599 VAL A CA 1
ATOM 4639 C C . VAL A 1 599 ? 23.345 24.229 -17.980 1.00 81.94 599 VAL A C 1
ATOM 4641 O O . VAL A 1 599 ? 24.298 24.613 -18.654 1.00 81.94 599 VAL A O 1
ATOM 4644 N N . GLY A 1 600 ? 22.158 24.840 -18.022 1.00 83.81 600 GLY A N 1
ATOM 4645 C CA . GLY A 1 600 ? 21.873 25.999 -18.870 1.00 83.81 600 GLY A CA 1
ATOM 4646 C C . GLY A 1 600 ? 22.727 27.216 -18.514 1.00 83.81 600 GLY A C 1
ATOM 4647 O O . GLY A 1 600 ? 23.230 27.905 -19.403 1.00 83.81 600 GLY A O 1
ATOM 4648 N N . THR A 1 601 ? 22.970 27.438 -17.221 1.00 81.12 601 THR A N 1
ATOM 4649 C CA . THR A 1 601 ? 23.870 28.493 -16.738 1.00 81.12 601 THR A CA 1
ATOM 4650 C C . THR A 1 601 ? 25.294 28.254 -17.232 1.00 81.12 601 THR A C 1
ATOM 4652 O O . THR A 1 601 ? 25.885 29.139 -17.846 1.00 81.12 601 THR A O 1
ATOM 4655 N N . VAL A 1 602 ? 25.828 27.041 -17.052 1.00 81.19 602 VAL A N 1
ATOM 4656 C CA . VAL A 1 602 ? 27.171 26.671 -17.534 1.00 81.19 602 VAL A CA 1
ATOM 4657 C C . VAL A 1 602 ? 27.270 26.784 -19.055 1.00 81.19 602 VAL A C 1
ATOM 4659 O O . VAL A 1 602 ? 28.247 27.328 -19.563 1.00 81.19 602 VAL A O 1
ATOM 4662 N N . ALA A 1 603 ? 26.258 26.325 -19.790 1.00 84.00 603 ALA A N 1
ATOM 4663 C CA . ALA A 1 603 ? 26.220 26.426 -21.245 1.00 84.00 603 ALA A CA 1
ATOM 4664 C C . ALA A 1 603 ? 26.238 27.887 -21.721 1.00 84.00 603 ALA A C 1
ATOM 4666 O O . ALA A 1 603 ? 26.956 28.210 -22.663 1.00 84.00 603 ALA A O 1
ATOM 4667 N N . THR A 1 604 ? 25.512 28.777 -21.038 1.00 80.81 604 THR A N 1
ATOM 4668 C CA . THR A 1 604 ? 25.508 30.218 -21.339 1.00 80.81 604 THR A CA 1
ATOM 4669 C C . THR A 1 604 ? 26.879 30.842 -21.071 1.00 80.81 604 THR A C 1
ATOM 4671 O O . THR A 1 604 ? 27.396 31.566 -21.917 1.00 80.81 604 THR A O 1
ATOM 4674 N N . ILE A 1 605 ? 27.518 30.491 -19.946 1.00 78.38 605 ILE A N 1
ATOM 4675 C CA . ILE A 1 605 ? 28.887 30.928 -19.622 1.00 78.38 605 ILE A CA 1
ATOM 4676 C C . ILE A 1 605 ? 29.871 30.473 -20.710 1.00 78.38 605 ILE A C 1
ATOM 4678 O O . ILE A 1 605 ? 30.655 31.278 -21.208 1.00 78.38 605 ILE A O 1
ATOM 4682 N N . LEU A 1 606 ? 29.828 29.193 -21.097 1.00 79.75 606 LEU A N 1
ATOM 4683 C CA . LEU A 1 606 ? 30.708 28.636 -22.129 1.00 79.75 606 LEU A CA 1
ATOM 4684 C C . LEU A 1 606 ? 30.487 29.305 -23.487 1.00 79.75 606 LEU A C 1
ATOM 4686 O O . LEU A 1 606 ? 31.455 29.630 -24.172 1.00 79.75 606 LEU A O 1
ATOM 4690 N N . TRP A 1 607 ? 29.229 29.547 -23.850 1.00 82.88 607 TRP A N 1
ATOM 4691 C CA . TRP A 1 607 ? 28.857 30.245 -25.074 1.00 82.88 607 TRP A CA 1
ATOM 4692 C C . TRP A 1 607 ? 29.420 31.670 -25.122 1.00 82.88 607 TRP A C 1
ATOM 4694 O O . TRP A 1 607 ? 29.994 32.071 -26.136 1.00 82.88 607 TRP A O 1
ATOM 4704 N N . ASP A 1 608 ? 29.334 32.419 -24.023 1.00 76.38 608 ASP A N 1
ATOM 4705 C CA . ASP A 1 608 ? 29.907 33.764 -23.940 1.00 76.38 608 ASP A CA 1
ATOM 4706 C C . ASP A 1 608 ? 31.440 33.737 -23.969 1.00 76.38 608 ASP A C 1
ATOM 4708 O O . ASP A 1 608 ? 32.056 34.536 -24.677 1.00 76.38 608 ASP A O 1
ATOM 4712 N N . CYS A 1 609 ? 32.079 32.783 -23.282 1.00 74.62 609 CYS A N 1
ATOM 4713 C CA . CYS A 1 609 ? 33.525 32.582 -23.377 1.00 74.62 609 CYS A CA 1
ATOM 4714 C C . CYS A 1 609 ? 33.968 32.301 -24.820 1.00 74.62 609 CYS A C 1
ATOM 4716 O O . CYS A 1 609 ? 34.936 32.900 -25.286 1.00 74.62 609 CYS A O 1
ATOM 4718 N N . TRP A 1 610 ? 33.257 31.435 -25.546 1.00 76.62 610 TRP A N 1
ATOM 4719 C CA . TRP A 1 610 ? 33.538 31.164 -26.958 1.00 76.62 610 TRP A CA 1
ATOM 4720 C C . TRP A 1 610 ? 33.341 32.399 -27.835 1.00 76.62 610 TRP A C 1
ATOM 4722 O O . TRP A 1 610 ? 34.235 32.726 -28.614 1.00 76.62 610 TRP A O 1
ATOM 4732 N N . ARG A 1 611 ? 32.251 33.155 -27.650 1.00 76.19 611 ARG A N 1
ATOM 4733 C CA . ARG A 1 611 ? 32.027 34.426 -28.361 1.00 76.19 611 ARG A CA 1
ATOM 4734 C C . ARG A 1 611 ? 33.154 35.432 -28.147 1.00 76.19 611 ARG A C 1
ATOM 4736 O O . ARG A 1 611 ? 33.537 36.118 -29.090 1.00 76.19 611 ARG A O 1
ATOM 4743 N N . LEU A 1 612 ? 33.685 35.536 -26.930 1.00 71.69 612 LEU A N 1
ATOM 4744 C CA . LEU A 1 612 ? 34.795 36.439 -26.614 1.00 71.69 612 LEU A CA 1
ATOM 4745 C C . LEU A 1 612 ? 36.106 35.994 -27.271 1.00 71.69 612 LEU A C 1
ATOM 4747 O O . LEU A 1 612 ? 36.847 36.832 -27.785 1.00 71.69 612 LEU A O 1
ATOM 4751 N N . VAL A 1 613 ? 36.379 34.688 -27.291 1.00 72.94 613 VAL A N 1
ATOM 4752 C CA . VAL A 1 613 ? 37.568 34.119 -27.943 1.00 72.94 613 VAL A CA 1
ATOM 4753 C C . VAL A 1 613 ? 37.503 34.299 -29.464 1.00 72.94 613 VAL A C 1
ATOM 4755 O O . VAL A 1 613 ? 38.488 34.717 -30.069 1.00 72.94 613 VAL A O 1
ATOM 4758 N N . GLU A 1 614 ? 36.347 34.061 -30.085 1.00 73.50 614 GLU A N 1
ATOM 4759 C CA . GLU A 1 614 ? 36.151 34.259 -31.527 1.00 73.50 614 GLU A CA 1
ATOM 4760 C C . GLU A 1 614 ? 36.105 35.749 -31.913 1.00 73.50 614 GLU A C 1
ATOM 4762 O O . GLU A 1 614 ? 36.684 36.153 -32.924 1.00 73.50 614 GLU A O 1
ATOM 4767 N N . GLY A 1 615 ? 35.478 36.593 -31.089 1.00 58.66 615 GLY A N 1
ATOM 4768 C CA . GLY A 1 615 ? 35.388 38.044 -31.288 1.00 58.66 615 GLY A CA 1
ATOM 4769 C C . GLY A 1 615 ? 36.712 38.787 -31.076 1.00 58.66 615 GLY A C 1
ATOM 4770 O O . GLY A 1 615 ? 36.959 39.797 -31.736 1.00 58.66 615 GLY A O 1
ATOM 4771 N N . GLY A 1 616 ? 37.598 38.266 -30.219 1.00 51.75 616 GLY A N 1
ATOM 4772 C CA . GLY A 1 616 ? 38.961 38.771 -30.009 1.00 51.75 616 GLY A CA 1
ATOM 4773 C C . GLY A 1 616 ? 39.937 38.454 -31.153 1.00 51.75 616 GLY A C 1
ATOM 4774 O O . GLY A 1 616 ? 41.034 39.009 -31.205 1.00 51.75 616 GLY A O 1
ATOM 4775 N N . GLY A 1 617 ? 39.538 37.613 -32.113 1.00 43.88 617 GLY A N 1
ATOM 4776 C CA . GLY A 1 617 ? 40.334 37.181 -33.266 1.00 43.88 617 GLY A CA 1
ATOM 4777 C C . GLY A 1 617 ? 40.476 38.199 -34.407 1.00 43.88 617 GLY A C 1
ATOM 4778 O O . GLY A 1 617 ? 40.537 37.804 -35.570 1.00 43.88 617 GLY A O 1
ATOM 4779 N N . LYS A 1 618 ? 40.540 39.508 -34.126 1.00 46.06 618 LYS A N 1
ATOM 4780 C CA . LYS A 1 618 ? 40.864 40.548 -35.125 1.00 46.06 618 LYS A CA 1
ATOM 4781 C C . LYS A 1 618 ? 42.026 41.436 -34.671 1.00 46.06 618 LYS A C 1
ATOM 4783 O O . LYS A 1 618 ? 41.821 42.589 -34.322 1.00 46.06 618 LYS A O 1
ATOM 4788 N N . HIS A 1 619 ? 43.247 40.893 -34.708 1.00 42.91 619 HIS A N 1
ATOM 4789 C CA . HIS A 1 619 ? 44.424 41.501 -35.361 1.00 42.91 619 HIS A CA 1
ATOM 4790 C C . HIS A 1 619 ? 45.732 40.785 -34.981 1.00 42.91 619 HIS A C 1
ATOM 4792 O O . HIS A 1 619 ? 46.366 41.105 -33.982 1.00 42.91 619 HIS A O 1
ATOM 4798 N N . SER A 1 620 ? 46.196 39.900 -35.864 1.00 32.78 620 SER A N 1
ATOM 4799 C CA . SER A 1 620 ? 47.602 39.835 -36.296 1.00 32.78 620 SER A CA 1
ATOM 4800 C C . SER A 1 620 ? 47.704 38.903 -37.504 1.00 32.78 620 SER A C 1
ATOM 4802 O O . SER A 1 620 ? 47.895 37.696 -37.423 1.00 32.78 620 SER A O 1
ATOM 4804 N N . SER A 1 621 ? 47.515 39.490 -38.681 1.00 37.84 621 SER A N 1
ATOM 4805 C CA . SER A 1 621 ? 47.818 38.853 -39.953 1.00 37.84 621 SER A CA 1
ATOM 4806 C C . SER A 1 621 ? 49.335 38.761 -40.140 1.00 37.84 621 SER A C 1
ATOM 4808 O O . SER A 1 621 ? 49.961 39.781 -40.413 1.00 37.84 621 SER A O 1
ATOM 4810 N N . HIS A 1 622 ? 49.899 37.555 -40.067 1.00 32.72 622 HIS A N 1
ATOM 4811 C CA . HIS A 1 622 ? 50.991 37.112 -40.941 1.00 32.72 622 HIS A CA 1
ATOM 4812 C C . HIS A 1 622 ? 50.918 35.579 -41.130 1.00 32.72 622 HIS A C 1
ATOM 4814 O O . HIS A 1 622 ? 50.964 34.815 -40.176 1.00 32.72 622 HIS A O 1
ATOM 4820 N N . LEU A 1 623 ? 50.730 35.192 -42.398 1.00 31.80 623 LEU A N 1
ATOM 4821 C CA . LEU A 1 623 ? 50.620 33.858 -43.027 1.00 31.80 623 LEU A CA 1
ATOM 4822 C C . LEU A 1 623 ? 51.768 32.849 -42.702 1.00 31.80 623 LEU A C 1
ATOM 4824 O O . LEU A 1 623 ? 52.783 33.302 -42.178 1.00 31.80 623 LEU A O 1
ATOM 4828 N N . PRO A 1 624 ? 51.709 31.546 -43.118 1.00 40.16 624 PRO A N 1
ATOM 4829 C CA . PRO A 1 624 ? 50.836 30.974 -44.155 1.00 40.16 624 PRO A CA 1
ATOM 4830 C C . PRO A 1 624 ? 50.089 29.665 -43.847 1.00 40.16 624 PRO A C 1
ATOM 4832 O O . PRO A 1 624 ? 50.422 28.868 -42.979 1.00 40.16 624 PRO A O 1
ATOM 4835 N N . ALA A 1 625 ? 49.078 29.470 -44.693 1.00 43.78 625 ALA A N 1
ATOM 4836 C CA . ALA A 1 625 ? 48.266 28.285 -44.882 1.00 43.78 625 ALA A CA 1
ATOM 4837 C C . ALA A 1 625 ? 49.077 27.016 -45.180 1.00 43.78 625 ALA A C 1
ATOM 4839 O O . ALA A 1 625 ? 49.873 26.997 -46.115 1.00 43.78 625 ALA A O 1
ATOM 4840 N N . GLN A 1 626 ? 48.764 25.939 -44.463 1.00 38.38 626 GLN A N 1
ATOM 4841 C CA . GLN A 1 626 ? 48.746 24.558 -44.949 1.00 38.38 626 GLN A CA 1
ATOM 4842 C C . GLN A 1 626 ? 48.064 23.689 -43.883 1.00 38.38 626 GLN A C 1
ATOM 4844 O O . GLN A 1 626 ? 48.252 23.941 -42.700 1.00 38.38 626 GLN A O 1
ATOM 4849 N N . LEU A 1 627 ? 47.315 22.672 -44.325 1.00 32.28 627 LEU A N 1
ATOM 4850 C CA . LEU A 1 627 ? 46.584 21.655 -43.539 1.00 32.28 627 LEU A CA 1
ATOM 4851 C C . LEU A 1 627 ? 45.088 21.910 -43.310 1.00 32.28 627 LEU A C 1
ATOM 4853 O O . LEU A 1 627 ? 44.607 21.886 -42.188 1.00 32.28 627 LEU A O 1
ATOM 4857 N N . TRP A 1 628 ? 44.343 22.021 -44.411 1.00 30.64 628 TRP A N 1
ATOM 4858 C CA . TRP A 1 628 ? 43.017 21.400 -44.505 1.00 30.64 628 TRP A CA 1
ATOM 4859 C C . TRP A 1 628 ? 42.885 20.723 -45.872 1.00 30.64 628 TRP A C 1
ATOM 4861 O O . TRP A 1 628 ? 42.324 21.267 -46.817 1.00 30.64 628 TRP A O 1
ATOM 4871 N N . SER A 1 629 ? 43.450 19.521 -45.981 1.00 31.58 629 SER A N 1
ATOM 4872 C CA . SER A 1 629 ? 42.895 18.487 -46.851 1.00 31.58 629 SER A CA 1
ATOM 4873 C C . SER A 1 629 ? 42.743 17.234 -46.007 1.00 31.58 629 SER A C 1
ATOM 4875 O O . SER A 1 629 ? 43.745 16.758 -45.479 1.00 31.58 629 SER A O 1
ATOM 4877 N N . ILE A 1 630 ? 41.509 16.761 -45.876 1.00 34.03 630 ILE A N 1
ATOM 4878 C CA . ILE A 1 630 ? 41.053 15.365 -45.943 1.00 34.03 630 ILE A CA 1
ATOM 4879 C C . ILE A 1 630 ? 39.647 15.370 -45.327 1.00 34.03 630 ILE A C 1
ATOM 4881 O O . ILE A 1 630 ? 39.472 15.523 -44.119 1.00 34.03 630 ILE A O 1
ATOM 4885 N N . TYR A 1 631 ? 38.674 15.332 -46.240 1.00 38.97 631 TYR A N 1
ATOM 4886 C CA . TYR A 1 631 ? 37.388 14.669 -46.051 1.00 38.97 631 TYR A CA 1
ATOM 4887 C C . TYR A 1 631 ? 37.608 13.174 -45.836 1.00 38.97 631 TYR A C 1
ATOM 4889 O O . TYR A 1 631 ? 38.549 12.651 -46.480 1.00 38.97 631 TYR A O 1
#

InterPro domains:
  IPR012908 GPI inositol-deacylase PGAP1-like alpha/beta domain [PF07819] (98-318)
  IPR029058 Alpha/Beta hydrolase fold [G3DSA:3.40.50.1820] (101-318)
  IPR029058 Alpha/Beta hydrolase fold [SSF53474] (101-308)
  IPR039529 GPI inositol-deacylase [PTHR15495] (25-324)

pLDDT: mean 84.28, std 15.49, range [30.64, 98.88]

Radius of gyration: 31.51 Å; chains: 1; bounding box: 91×117×82 Å

Organism: Trametes pubescens (NCBI:txid154538)

Sequence (631 aa):
MTSGTNRRKERPPFAADVDEQHAMSRLLALFTVFSLVAVATLYYAAIDTLDTLSPQGCRMSWMWPSYILQSRFDHSWTPLARRYSLWLYREGNLENNELHGSPVLFIPGNAGSSHQVRSIASSAANQYFSALHEVSPEFANKGYKALDFFAVEYNEDFSAFHGPTIDSQTAYAQRAIDYILSQYPADTSVIVMGHSMGGIVATALLPNPFISAIITMSTPHTLPPVRFDRRIDHIYADNLKDLGSDPTPLLSLCGGATDLMIPSESCILPALPSHDNISVYRRTVFTSALEGCWTGVGHLAMVWCHQVRWRIARAALEIAASPSLEARAAAMDFWLRDGHTLPPANTPSDILHPHPGEYNSVPPNQHLLVRNPSDTQSYMLPVPDPEDGLTSAKFVLYASQGSIPPVAPRRPLPFRATVYICPNSDSLTCSPLSPDTLKLIPSPVMGTPFPVPDAGSDESEGVVLFEADVSLSTRSRIVVKIDSGDKKGWVFGGFADSEPVLAEVGLAIDTLFLPLLTHTAHPSETHYHSLAPTFPRRILLHTHASAPYIASEHYDGHKLTIHSSGECWVDEIELSVDWWASVGRWGARYGTAAVCWAVGTVATILWDCWRLVEGGGKHSSHLPAQLWSIY